Protein AF-A0A0P7B2Y7-F1 (afdb_monomer_lite)

InterPro domains:
  IPR001138 Zn(2)Cys(6) fungal-type DNA-binding domain [PF00172] (448-481)
  IPR001138 Zn(2)Cys(6) fungal-type DNA-binding domain [PS00463] (448-476)
  IPR001138 Zn(2)Cys(6) fungal-type DNA-binding domain [PS50048] (448-478)
  IPR001138 Zn(2)Cys(6) fungal-type DNA-binding domain [SM00066] (443-487)
  IPR001138 Zn(2)Cys(6) fungal-type DNA-binding domain [cd00067] (444-479)
  IPR001547 Glycoside hydrolase, family 5 [PF00150] (2-212)
  IPR005102 Carbohydrate binding X2 domain [PF03442] (257-339)
  IPR013783 Immunoglobulin-like fold [G3DSA:2.60.40.10] (254-350)
  IPR017853 Glycoside hydrolase superfamily [SSF51445] (3-221)
  IPR036864 Zn(2)-C6 fungal-type DNA-binding domain superfamily [G3DSA:4.10.240.10] (448-514)
  IPR036864 Zn(2)-C6 fungal-type DNA-binding domain superfamily [SSF57701] (438-484)
  IPR053157 Sterol Uptake Control Transcription Regulator [PTHR47784] (437-653)

Sequence (664 aa):
MVTSRGLYAIVNVHHDSALWADYTVSNADSAMIEEKFYRLWYQIGTKLACTSSRVAFEPLNEPRGESDEHAAQLSKLNDIFLRAIADAGGFNPQRVVTLGGLGQDIQRSIKWFERPSSEFCNPYALQVHYYAPYDFTSAAWGKTIWGSDADKAQLDDAFAELRSTFPDVPIVIGEWLVSPVHSEPAARWRYYDFLARTSIKYGFAPMMWDTGNDILDRSSHKMFDVTGVEVHLRALEGIHNSLPEATTDASAASQFSSAFAFHRVGDAIQAQTLPFSFNENLVTSIAVDDRVLAEGTDYAIIDNGIRFHSSVLSDYFDTNAAGVKATALVSFSAGASIPIQFVVWDTPTVPIASSVAVAGSEVSVAVNWRGVSKPATVAAFKADGSPLVDEWTVYLPPLGRGRTTFVPAKLNLRSFRIPTSESGLSHESRPAMSEFRPRRTHKKSRGGCRPCKDRHVKCDEIRPQCVNCLTNERQCSYTSEQLTRAPRTGALSGLLPQLSSYPMFSLQHMSLLVNVTDNPAGFIMCDEPSQAIVSDIIKPALEIQYVMDVLLALSALQRSLQNPSDSTDYRLLSIQLQGRALSVHNDSALDSSVNSILPRFIFSMLLGYSVLHDTLSSAQRDMSIFIEKFGDYLPLIQLGKTMPEITGLLSEHRKYGTSTLPWD

Foldseek 3Di:
DQVVVVAAEEDEDECCLVVQLAPVPPPRPLVCNLVVLLVVLLVVLLVCQAPDLSYEYESYAQRADDDLVSLVSLLVSVQSNLVSNVVSHHCSLAHEYEYAAHGLALVRCLVRPDDHDPVGPYQYAYEHADCPPVCQQQVALLPQAADPPVRLCVLLVSLVSSCVSVVPHAYENQEDARFPQQHDPQRLLNVLLSNLLSCVVSNYHYDYDDPCRGAAVPVVRDGPCPQSVQSNVQSNVVWDDKGFDKDPDQQDLDIDTLLEDEDEQPDQQAKDKTFIDCVPKDFPWKDKPNDTDDDPPQWHDDPGTIIGGSVNLVVFCPRPAWEFGIWIFTDIPGTGTGIRTYTYFYDKDFPDPDDDDDAPDWDWTFIRGRTDLHDNFDAAADPVRAQPPPSVQCPGHNSSHRTHRDDDDDDPSGTDTDHDDPPDPDPDDDDDDDDDDDDDDDDADPLAWPVCVVVVHHFPNDPPATPVCVVVVHDTHGDPVSPPPDDDDDDDDDDDDDDDPDDDDDVLLVVLVVLCVVPVCQQPVDVDDDPVVSCLQVVVLVVAQLSSLLSSLSSLCVVLVVDVVCNVVSNVSSVVSNVVSVVSVVVVVPDPVNPDPSSVLSNLSSVLVVLVSVLVVVCVVDVVSNVVSVVVSVVSCVSVPCVVVVVVVVVVCVVPVDDDDDDD

Secondary structure (DSSP, 8-state):
--GGGT--EEEE--THHHHTS-TTSTT--HHHHHHHHHHHHHHHHHHHTTS-TTEEEES-SS----SHHHHHHHHHHHHHHHHHHHHT-TTGGG--EEEE-GGG-HHHHHHHPPPPPTT----EEEEEE---SHHHHTTGGG-----SHHHHHHHHHHHHHHHHHSTTS-EEEEEE---TTTS-HHHHHHHHHHHHHHHHHHTEEEEE---SSSSEETTTTEES-HHHHHHHHHHHTTPPPPEE-B---TT-SS--BTTEEEEETTSPP--EEEEEE-TTPPEEEEEETTEEPPBTTTEEEETTEEEE-HHHHHHH--TT--EEEEEEEEEESSS--EEEEEEEE---B-S-S-----TTS-EEE--B-SS-S--S--B-B-TTSSBSS-GGGGGS-TTTTTBPP----S--TT-EEE--S--S-------------PPPP-PPPSS--HHHHHTT------SSS-HHHHTTT------GGGSSSS-----------S--SS----HHHHHHHHHHHH-GGGTSSSSS--HHHHHHHHHHHHH-HHHHHHHHHHHHHHHHHH-TTSHHHHHHHHHHHHHHHHHHHHHHTT-GGG--HHHHHHHHHHHHHHHHHHHHHHHTT-HHHHHHHHHHHHHHHTTTTTHHHHHHHHHHHHHH--------

Radius of gyration: 32.04 Å; chains: 1; bounding box: 98×74×70 Å

pLDDT: mean 80.87, std 21.09, range [24.92, 98.88]

Organism: NCBI:txid78410

Structure (mmCIF, N/CA/C/O backbone):
data_AF-A0A0P7B2Y7-F1
#
_entry.id   AF-A0A0P7B2Y7-F1
#
loop_
_atom_site.group_PDB
_atom_site.id
_atom_site.type_symbol
_atom_site.label_atom_id
_atom_site.label_alt_id
_atom_site.label_comp_id
_atom_site.label_asym_id
_atom_site.label_entity_id
_atom_site.label_seq_id
_atom_site.pdbx_PDB_ins_code
_atom_site.Cartn_x
_atom_site.Cartn_y
_atom_site.Cartn_z
_atom_site.occupancy
_atom_site.B_iso_or_equiv
_atom_site.auth_seq_id
_atom_site.auth_comp_id
_atom_site.auth_asym_id
_atom_site.auth_atom_id
_atom_site.pdbx_PDB_model_num
ATOM 1 N N . MET A 1 1 ? 5.493 -21.121 -12.033 1.00 87.00 1 MET A N 1
ATOM 2 C CA . MET A 1 1 ? 4.647 -21.171 -10.818 1.00 87.00 1 MET A CA 1
ATOM 3 C C . MET A 1 1 ? 3.470 -20.193 -10.876 1.00 87.00 1 MET A C 1
ATOM 5 O O . MET A 1 1 ? 2.353 -20.618 -10.599 1.00 87.00 1 MET A O 1
ATOM 9 N N . VAL A 1 2 ? 3.695 -18.915 -11.211 1.00 93.88 2 VAL A N 1
ATOM 10 C CA . VAL A 1 2 ? 2.636 -17.883 -11.258 1.00 93.88 2 VAL A CA 1
ATOM 11 C C . VAL A 1 2 ? 1.639 -18.137 -12.395 1.00 93.88 2 VAL A C 1
ATOM 13 O O . VAL A 1 2 ? 0.461 -18.373 -12.150 1.00 93.88 2 VAL A O 1
ATOM 16 N N . THR A 1 3 ? 2.116 -18.229 -13.638 1.00 92.75 3 THR A N 1
ATOM 17 C CA . THR A 1 3 ? 1.254 -18.421 -14.822 1.00 92.75 3 THR A CA 1
ATOM 18 C C . THR A 1 3 ? 0.485 -19.742 -14.832 1.00 92.75 3 THR A C 1
ATOM 20 O O . THR A 1 3 ? -0.631 -19.800 -15.350 1.00 92.75 3 THR A O 1
ATOM 23 N N . SER A 1 4 ? 1.034 -20.794 -14.214 1.00 93.50 4 SER A N 1
ATOM 24 C CA . SER A 1 4 ? 0.355 -22.088 -14.053 1.00 93.50 4 SER A CA 1
ATOM 25 C C . SER A 1 4 ? -0.838 -22.026 -13.094 1.00 93.50 4 SER A C 1
ATOM 27 O O . SER A 1 4 ? -1.634 -22.954 -13.071 1.00 93.50 4 SER A O 1
ATOM 29 N N . ARG A 1 5 ? -0.972 -20.945 -12.313 1.00 95.56 5 ARG A N 1
ATOM 30 C CA . ARG A 1 5 ? -2.135 -20.654 -11.458 1.00 95.56 5 ARG A CA 1
ATOM 31 C C . ARG A 1 5 ? -3.153 -19.729 -12.130 1.00 95.56 5 ARG A C 1
ATOM 33 O O . ARG A 1 5 ? -4.059 -19.246 -11.470 1.00 95.56 5 ARG A O 1
ATOM 40 N N . GLY A 1 6 ? -3.001 -19.441 -13.422 1.00 94.94 6 GLY A N 1
ATOM 41 C CA . GLY A 1 6 ? -3.908 -18.533 -14.129 1.00 94.94 6 GLY A CA 1
ATOM 42 C C . GLY A 1 6 ? -3.543 -17.050 -14.030 1.00 94.94 6 GLY A C 1
ATOM 43 O O . GLY A 1 6 ? -4.160 -16.248 -14.721 1.00 94.94 6 GLY A O 1
ATOM 44 N N . LEU A 1 7 ? -2.535 -16.694 -13.229 1.00 96.00 7 LEU A N 1
ATOM 45 C CA . LEU A 1 7 ? -2.170 -15.307 -12.943 1.00 96.00 7 LEU A CA 1
ATOM 46 C C . LEU A 1 7 ? -1.287 -14.687 -14.037 1.00 96.00 7 LEU A C 1
ATOM 48 O O . LEU A 1 7 ? -0.495 -15.381 -14.688 1.00 96.00 7 LEU A O 1
ATOM 52 N N . TYR A 1 8 ? -1.411 -13.368 -14.190 1.00 96.81 8 TYR A N 1
ATOM 53 C CA . TYR A 1 8 ? -0.460 -12.528 -14.919 1.00 96.81 8 TYR A CA 1
ATOM 54 C C . TYR A 1 8 ? 0.753 -12.216 -14.035 1.00 96.81 8 TYR A C 1
ATOM 56 O O . TYR A 1 8 ? 0.659 -12.260 -12.809 1.00 96.81 8 TYR A O 1
ATOM 64 N N . ALA A 1 9 ? 1.898 -11.936 -14.653 1.00 97.12 9 ALA A N 1
ATOM 65 C CA . ALA A 1 9 ? 3.122 -11.559 -13.955 1.00 97.12 9 ALA A CA 1
ATOM 66 C C . ALA A 1 9 ? 3.831 -10.420 -14.690 1.00 97.12 9 ALA A C 1
ATOM 68 O O . ALA A 1 9 ? 3.958 -10.469 -15.914 1.00 97.12 9 ALA A O 1
ATOM 69 N N . ILE A 1 10 ? 4.337 -9.450 -13.933 1.00 98.12 10 ILE A N 1
ATOM 70 C CA . ILE A 1 10 ? 5.293 -8.446 -14.403 1.00 98.12 10 ILE A CA 1
ATOM 71 C C . ILE A 1 10 ? 6.656 -8.837 -13.829 1.00 98.12 10 ILE A C 1
ATOM 73 O O . ILE A 1 10 ? 6.768 -9.132 -12.640 1.00 98.12 10 ILE A O 1
ATOM 77 N N . VAL A 1 11 ? 7.672 -8.921 -14.686 1.00 97.88 11 VAL A N 1
ATOM 78 C CA . VAL A 1 11 ? 9.067 -9.142 -14.282 1.00 97.88 11 VAL A CA 1
ATOM 79 C C . VAL A 1 11 ? 9.832 -7.857 -14.531 1.00 97.88 11 VAL A C 1
ATOM 81 O O . VAL A 1 11 ? 9.750 -7.315 -15.634 1.00 97.88 11 VAL A O 1
ATOM 84 N N . ASN A 1 12 ? 10.579 -7.401 -13.530 1.00 98.50 12 ASN A N 1
ATOM 85 C CA . ASN A 1 12 ? 11.294 -6.140 -13.600 1.00 98.50 12 ASN A CA 1
ATOM 86 C C . ASN A 1 12 ? 12.740 -6.235 -13.115 1.00 98.50 12 ASN A C 1
ATOM 88 O O . ASN A 1 12 ? 13.218 -7.272 -12.647 1.00 98.50 12 ASN A O 1
ATOM 92 N N . VAL A 1 13 ? 13.421 -5.111 -13.281 1.00 97.81 13 VAL A N 1
ATOM 93 C CA . VAL A 1 13 ? 14.688 -4.765 -12.647 1.00 97.81 13 VAL A CA 1
ATOM 94 C C . VAL A 1 13 ? 14.341 -3.678 -11.630 1.00 97.81 13 VAL A C 1
ATOM 96 O O . VAL A 1 13 ? 13.704 -2.692 -11.995 1.00 97.81 13 VAL A O 1
ATOM 99 N N . HIS A 1 14 ? 14.654 -3.895 -10.351 1.00 98.06 14 HIS A N 1
ATOM 100 C CA . HIS A 1 14 ? 13.922 -3.236 -9.263 1.00 98.06 14 HIS A CA 1
ATOM 101 C C . HIS A 1 14 ? 14.744 -2.133 -8.579 1.00 98.06 14 HIS A C 1
ATOM 103 O O . HIS A 1 14 ? 14.800 -1.010 -9.070 1.00 98.06 14 HIS A O 1
ATOM 109 N N . HIS A 1 15 ? 15.454 -2.435 -7.487 1.00 97.19 15 HIS A N 1
ATOM 110 C CA . HIS A 1 15 ? 16.280 -1.445 -6.775 1.00 97.19 15 HIS A CA 1
ATOM 111 C C . HIS A 1 15 ? 17.556 -1.037 -7.525 1.00 97.19 15 HIS A C 1
ATOM 113 O O . HIS A 1 15 ? 18.275 -0.131 -7.103 1.00 97.19 15 HIS A O 1
ATOM 119 N N . ASP A 1 16 ? 17.838 -1.670 -8.660 1.00 96.94 16 ASP A N 1
ATOM 120 C CA . ASP A 1 16 ? 18.923 -1.310 -9.566 1.00 96.94 16 ASP A CA 1
ATOM 121 C C . ASP A 1 16 ? 18.886 0.168 -9.992 1.00 96.94 16 ASP A C 1
ATOM 123 O O . ASP A 1 16 ? 19.949 0.746 -10.224 1.00 96.94 16 ASP A O 1
ATOM 127 N N . SER A 1 17 ? 17.699 0.789 -10.014 1.00 94.44 17 SER A N 1
ATOM 128 C CA . SER A 1 17 ? 17.484 2.219 -10.291 1.00 94.44 17 SER A CA 1
ATOM 129 C C . SER A 1 17 ? 18.186 3.160 -9.316 1.00 94.44 17 SER A C 1
ATOM 131 O O . SER A 1 17 ? 18.503 4.287 -9.680 1.00 94.44 17 SER A O 1
ATOM 133 N N . ALA A 1 18 ? 18.459 2.696 -8.095 1.00 90.69 18 ALA A N 1
ATOM 134 C CA . ALA A 1 18 ? 19.215 3.421 -7.080 1.00 90.69 18 ALA A CA 1
ATOM 135 C C . ALA A 1 18 ? 20.652 2.901 -6.916 1.00 90.69 18 ALA A C 1
ATOM 137 O O . ALA A 1 18 ? 21.494 3.597 -6.350 1.00 90.69 18 ALA A O 1
ATOM 138 N N . LEU A 1 19 ? 20.932 1.670 -7.361 1.00 93.50 19 LEU A N 1
ATOM 139 C CA . LEU A 1 19 ? 22.217 1.005 -7.129 1.00 93.50 19 LEU A CA 1
ATOM 140 C C . LEU A 1 19 ? 23.237 1.275 -8.234 1.00 93.50 19 LEU A C 1
ATOM 142 O O . LEU A 1 19 ? 24.411 1.499 -7.949 1.00 93.50 19 LEU A O 1
ATOM 146 N N . TRP A 1 20 ? 22.824 1.199 -9.498 1.00 94.56 20 TRP A N 1
ATOM 147 C CA . TRP A 1 20 ? 23.751 1.380 -10.618 1.00 94.56 20 TRP A CA 1
ATOM 148 C C . TRP A 1 20 ? 23.126 2.024 -11.849 1.00 94.56 20 TRP A C 1
ATOM 150 O O . TRP A 1 20 ? 23.871 2.611 -12.624 1.00 94.56 20 TRP A O 1
ATOM 160 N N . ALA A 1 21 ? 21.808 1.946 -12.034 1.00 95.56 21 ALA A N 1
ATOM 161 C CA . ALA A 1 21 ? 21.082 2.563 -13.143 1.00 95.56 21 ALA A CA 1
ATOM 162 C C . ALA A 1 21 ? 20.544 3.960 -12.774 1.00 95.56 21 ALA A C 1
ATOM 164 O O . ALA A 1 21 ? 19.425 4.315 -13.133 1.00 95.56 21 ALA A O 1
ATOM 165 N N . ASP A 1 22 ? 21.347 4.740 -12.043 1.00 95.25 22 ASP A N 1
ATOM 166 C CA . ASP A 1 22 ? 20.994 6.080 -11.567 1.00 95.25 22 ASP A CA 1
ATOM 167 C C . ASP A 1 22 ? 21.812 7.146 -12.314 1.00 95.25 22 ASP A C 1
ATOM 169 O O . ASP A 1 22 ? 23.014 7.308 -12.084 1.00 95.25 22 ASP A O 1
ATOM 173 N N . TYR A 1 23 ? 21.163 7.889 -13.213 1.00 92.44 23 TYR A N 1
ATOM 174 C CA . TYR A 1 23 ? 21.808 8.984 -13.945 1.00 92.44 23 TYR A CA 1
ATOM 175 C C . TYR A 1 23 ? 21.954 10.275 -13.133 1.00 92.44 23 TYR A C 1
ATOM 177 O O . TYR A 1 23 ? 22.696 11.167 -13.544 1.00 92.44 23 TYR A O 1
ATOM 185 N N . THR A 1 24 ? 21.271 10.389 -11.991 1.00 93.88 24 THR A N 1
ATOM 186 C CA . THR A 1 24 ? 21.291 11.603 -11.159 1.00 93.88 24 THR A CA 1
ATOM 187 C C . THR A 1 24 ? 22.601 11.754 -10.385 1.00 93.88 24 THR A C 1
ATOM 189 O O . THR A 1 24 ? 22.950 12.839 -9.912 1.00 93.88 24 THR A O 1
ATOM 192 N N . VAL A 1 25 ? 23.374 10.671 -10.284 1.00 92.56 25 VAL A N 1
ATOM 193 C CA . VAL A 1 25 ? 24.681 10.669 -9.636 1.00 92.56 25 VAL A CA 1
ATOM 194 C C . VAL A 1 25 ? 25.674 11.490 -10.467 1.00 92.56 25 VAL A C 1
ATOM 196 O O . VAL A 1 25 ? 25.871 11.250 -11.654 1.00 92.56 25 VAL A O 1
ATOM 199 N N . SER A 1 26 ? 26.363 12.438 -9.822 1.00 87.06 26 SER A N 1
ATOM 200 C CA . SER A 1 26 ? 27.237 13.437 -10.477 1.00 87.06 26 SER A CA 1
ATOM 201 C C . SER A 1 26 ? 28.345 12.886 -11.394 1.00 87.06 26 SER A C 1
ATOM 203 O O . SER A 1 26 ? 28.892 13.622 -12.215 1.00 87.06 26 SER A O 1
ATOM 205 N N . ASN A 1 27 ? 28.691 11.605 -11.270 1.00 86.44 27 ASN A N 1
ATOM 206 C CA . ASN A 1 27 ? 29.679 10.904 -12.086 1.00 86.44 27 ASN A CA 1
ATOM 207 C C . ASN A 1 27 ? 29.116 9.626 -12.732 1.00 86.44 27 ASN A C 1
ATOM 209 O O . ASN A 1 27 ? 29.870 8.670 -12.930 1.00 86.44 27 ASN A O 1
ATOM 213 N N . ALA A 1 28 ? 27.813 9.600 -13.025 1.00 89.44 28 ALA A N 1
ATOM 214 C CA . ALA A 1 28 ? 27.162 8.481 -13.692 1.00 89.44 28 ALA A CA 1
ATOM 215 C C . ALA A 1 28 ? 27.894 8.115 -14.996 1.00 89.44 28 ALA A C 1
ATOM 217 O O . ALA A 1 28 ? 28.072 8.940 -15.895 1.00 89.44 28 ALA A O 1
ATOM 218 N N . ASP A 1 29 ? 28.330 6.858 -15.097 1.00 94.44 29 ASP A N 1
ATOM 219 C CA . ASP A 1 29 ? 28.946 6.318 -16.307 1.00 94.44 29 ASP A CA 1
ATOM 220 C C . ASP A 1 29 ? 27.842 5.814 -17.240 1.00 94.44 29 ASP A C 1
ATOM 222 O O . ASP A 1 29 ? 27.439 4.651 -17.187 1.00 94.44 29 ASP A O 1
ATOM 226 N N . SER A 1 30 ? 27.331 6.710 -18.086 1.00 94.06 30 SER A N 1
ATOM 227 C CA . SER A 1 30 ? 26.229 6.399 -19.001 1.00 94.06 30 SER A CA 1
ATOM 228 C C . SER A 1 30 ? 26.537 5.213 -19.916 1.00 94.06 30 SER A C 1
ATOM 230 O O . SER A 1 30 ? 25.649 4.410 -20.176 1.00 94.06 30 SER A O 1
ATOM 232 N N . ALA A 1 31 ? 27.787 5.052 -20.365 1.00 95.75 31 ALA A N 1
ATOM 233 C CA . ALA A 1 31 ? 28.161 3.937 -21.233 1.00 95.75 31 ALA A CA 1
ATOM 234 C C . ALA A 1 31 ? 28.077 2.597 -20.489 1.00 95.75 31 ALA A C 1
ATOM 236 O O . ALA A 1 31 ? 27.556 1.624 -21.033 1.00 95.75 31 ALA A O 1
ATOM 237 N N . MET A 1 32 ? 28.543 2.559 -19.236 1.00 96.44 32 MET A N 1
ATOM 238 C CA . MET A 1 32 ? 28.410 1.379 -18.380 1.00 96.44 32 MET A CA 1
ATOM 239 C C . MET A 1 32 ? 26.942 1.053 -18.101 1.00 96.44 32 MET A C 1
ATOM 241 O O . MET A 1 32 ? 26.553 -0.106 -18.246 1.00 96.44 32 MET A O 1
ATOM 245 N N . ILE A 1 33 ? 26.134 2.057 -17.738 1.00 97.62 33 ILE A N 1
ATOM 246 C CA . ILE A 1 33 ? 24.702 1.877 -17.461 1.00 97.62 33 ILE A CA 1
ATOM 247 C C . ILE A 1 33 ? 24.017 1.266 -18.682 1.00 97.62 33 ILE A C 1
ATOM 249 O O . ILE A 1 33 ? 23.399 0.214 -18.571 1.00 97.62 33 ILE A O 1
ATOM 253 N N . GLU A 1 34 ? 24.185 1.877 -19.852 1.00 98.25 34 GLU A N 1
ATOM 254 C CA . GLU A 1 34 ? 23.552 1.449 -21.101 1.00 98.25 34 GLU A CA 1
ATOM 255 C C . GLU A 1 34 ? 23.977 0.035 -21.521 1.00 98.25 34 GLU A C 1
ATOM 257 O O . GLU A 1 34 ? 23.128 -0.798 -21.846 1.00 98.25 34 GLU A O 1
ATOM 262 N N . GLU A 1 35 ? 25.279 -0.276 -21.473 1.00 98.19 35 GLU A N 1
ATOM 263 C CA . GLU A 1 35 ? 25.785 -1.607 -21.825 1.00 98.19 35 GLU A CA 1
ATOM 264 C C . GLU A 1 35 ? 25.280 -2.676 -20.848 1.00 98.19 35 GLU A C 1
ATOM 266 O O . GLU A 1 35 ? 24.832 -3.751 -21.267 1.00 98.19 35 GLU A O 1
ATOM 271 N N . LYS A 1 36 ? 25.335 -2.393 -19.542 1.00 98.38 36 LYS A N 1
ATOM 272 C CA . LYS A 1 36 ? 24.865 -3.317 -18.508 1.00 98.38 36 LYS A CA 1
ATOM 273 C C . LYS A 1 36 ? 23.360 -3.542 -18.622 1.00 98.38 36 LYS A C 1
ATOM 275 O O . LYS A 1 36 ? 22.922 -4.687 -18.528 1.00 98.38 36 LYS A O 1
ATOM 280 N N . PHE A 1 37 ? 22.590 -2.487 -18.885 1.00 98.50 37 PHE A N 1
ATOM 281 C CA . PHE A 1 37 ? 21.142 -2.554 -19.059 1.00 98.50 37 PHE A CA 1
ATOM 282 C C . PHE A 1 37 ? 20.755 -3.402 -20.277 1.00 98.50 37 PHE A C 1
ATOM 284 O O . PHE A 1 37 ? 19.951 -4.324 -20.136 1.00 98.50 37 PHE A O 1
ATOM 291 N N . TYR A 1 38 ? 21.402 -3.194 -21.435 1.00 98.81 38 TYR A N 1
ATOM 292 C CA . TYR A 1 38 ? 21.200 -4.036 -22.622 1.00 98.81 38 TYR A CA 1
ATOM 293 C C . TYR A 1 38 ? 21.503 -5.509 -22.326 1.00 98.81 38 TYR A C 1
ATOM 295 O O . TYR A 1 38 ? 20.678 -6.386 -22.571 1.00 98.81 38 TYR A O 1
ATOM 303 N N . ARG A 1 39 ? 22.688 -5.805 -21.772 1.00 98.75 39 ARG A N 1
ATOM 304 C CA . ARG A 1 39 ? 23.115 -7.189 -21.509 1.00 98.75 39 ARG A CA 1
ATOM 305 C C . ARG A 1 39 ? 22.224 -7.883 -20.485 1.00 98.75 39 ARG A C 1
ATOM 307 O O . ARG A 1 39 ? 21.993 -9.086 -20.607 1.00 98.75 39 ARG A O 1
ATOM 314 N N . LEU A 1 40 ? 21.749 -7.161 -19.473 1.00 98.69 40 LEU A N 1
ATOM 315 C CA . LEU A 1 40 ? 20.818 -7.683 -18.477 1.00 98.69 40 LEU A CA 1
ATOM 316 C C . LEU A 1 40 ? 19.495 -8.078 -19.137 1.00 98.69 40 LEU A C 1
ATOM 318 O O . LEU A 1 40 ? 19.068 -9.228 -19.027 1.00 98.69 40 LEU A O 1
ATOM 322 N N . TRP A 1 41 ? 18.892 -7.165 -19.894 1.00 98.75 41 TRP A N 1
ATOM 323 C CA . TRP A 1 41 ? 17.611 -7.421 -20.546 1.00 98.75 41 TRP A CA 1
ATOM 324 C C . TRP A 1 41 ? 17.692 -8.421 -21.695 1.00 98.75 41 TRP A C 1
ATOM 326 O O . TRP A 1 41 ? 16.758 -9.197 -21.877 1.00 98.75 41 TRP A O 1
ATOM 336 N N . TYR A 1 42 ? 18.823 -8.513 -22.395 1.00 98.81 42 TYR A N 1
ATOM 337 C CA . TYR A 1 42 ? 19.063 -9.580 -23.364 1.00 98.81 42 TYR A CA 1
ATOM 338 C C . TYR A 1 42 ? 19.083 -10.959 -22.681 1.00 98.81 42 TYR A C 1
ATOM 340 O O . TYR A 1 42 ? 18.494 -11.917 -23.186 1.00 98.81 42 TYR A O 1
ATOM 348 N N . GLN A 1 43 ? 19.703 -11.077 -21.499 1.00 98.81 43 GLN A N 1
ATOM 349 C CA . GLN A 1 43 ? 19.716 -12.325 -20.725 1.00 98.81 43 GLN A CA 1
ATOM 350 C C . GLN A 1 43 ? 18.323 -12.696 -20.204 1.00 98.81 43 GLN A C 1
ATOM 352 O O . GLN A 1 43 ? 17.895 -13.841 -20.374 1.00 98.81 43 GLN A O 1
ATOM 357 N N . ILE A 1 44 ? 17.597 -11.738 -19.614 1.00 98.56 44 ILE A N 1
ATOM 358 C CA . ILE A 1 44 ? 16.216 -11.945 -19.143 1.00 98.56 44 ILE A CA 1
ATOM 359 C C . ILE A 1 44 ? 15.316 -12.327 -20.325 1.00 98.56 44 ILE A C 1
ATOM 361 O O . ILE A 1 44 ? 14.613 -13.340 -20.275 1.00 98.56 44 ILE A O 1
ATOM 365 N N . GLY A 1 45 ? 15.402 -11.564 -21.417 1.00 98.12 45 GLY A N 1
ATOM 366 C CA . GLY A 1 45 ? 14.678 -11.793 -22.660 1.00 98.12 45 GLY A CA 1
ATOM 367 C C . GLY A 1 45 ? 14.952 -13.177 -23.236 1.00 98.12 45 GLY A C 1
ATOM 368 O O . GLY A 1 45 ? 14.005 -13.874 -23.582 1.00 98.12 45 GLY A O 1
ATOM 369 N N . THR A 1 46 ? 16.210 -13.626 -23.257 1.00 98.44 46 THR A N 1
ATOM 370 C CA . THR A 1 46 ? 16.586 -14.966 -23.740 1.00 98.44 46 THR A CA 1
ATOM 371 C C . THR A 1 46 ? 15.996 -16.051 -22.842 1.00 98.44 46 THR A C 1
ATOM 373 O O . THR A 1 46 ? 15.406 -17.019 -23.323 1.00 98.44 46 THR A O 1
ATOM 376 N N . LYS A 1 47 ? 16.110 -15.889 -21.517 1.00 98.00 47 LYS A N 1
ATOM 377 C CA . LYS A 1 47 ? 15.618 -16.869 -20.540 1.00 98.00 47 LYS A CA 1
ATOM 378 C C . LYS A 1 47 ? 14.104 -17.048 -20.611 1.00 98.00 47 LYS A C 1
ATOM 380 O O . LYS A 1 47 ? 13.611 -18.161 -20.427 1.00 98.00 47 LYS A O 1
ATOM 385 N N . LEU A 1 48 ? 13.376 -15.962 -20.853 1.00 96.88 48 LEU A N 1
ATOM 386 C CA . LEU A 1 48 ? 11.917 -15.925 -20.826 1.00 96.88 48 LEU A CA 1
ATOM 387 C C . LEU A 1 48 ? 11.282 -15.862 -22.225 1.00 96.88 48 LEU A C 1
ATOM 389 O O . LEU A 1 48 ? 10.056 -15.788 -22.312 1.00 96.88 48 LEU A O 1
ATOM 393 N N . ALA A 1 49 ? 12.076 -15.978 -23.296 1.00 95.31 49 ALA A N 1
ATOM 394 C CA . ALA A 1 49 ? 11.676 -15.776 -24.693 1.00 95.31 49 ALA A CA 1
ATOM 395 C C . ALA A 1 49 ? 10.403 -16.538 -25.093 1.00 95.31 49 ALA A C 1
ATOM 397 O O . ALA A 1 49 ? 9.514 -15.981 -25.737 1.00 95.31 49 ALA A O 1
ATOM 398 N N . CYS A 1 50 ? 10.283 -17.799 -24.666 1.00 93.38 50 CYS A N 1
ATOM 399 C CA . CYS A 1 50 ? 9.167 -18.690 -25.007 1.00 93.38 50 CYS A CA 1
ATOM 400 C C . CYS A 1 50 ? 8.073 -18.759 -23.924 1.00 93.38 50 CYS A C 1
ATOM 402 O O . CYS A 1 50 ? 7.227 -19.652 -23.949 1.00 93.38 50 CYS A O 1
ATOM 404 N N . THR A 1 51 ? 8.086 -17.848 -22.948 1.00 93.00 51 THR A N 1
ATOM 405 C CA . THR A 1 51 ? 7.086 -17.817 -21.871 1.00 93.00 51 THR A CA 1
ATOM 406 C C . THR A 1 51 ? 5.781 -17.188 -22.355 1.00 93.00 51 THR A C 1
ATOM 408 O O . THR A 1 51 ? 5.804 -16.259 -23.162 1.00 93.00 51 THR A O 1
ATOM 411 N N . SER A 1 52 ? 4.657 -17.675 -21.812 1.00 90.62 52 SER A N 1
ATOM 412 C CA . SER A 1 52 ? 3.290 -17.184 -22.047 1.00 90.62 52 SER A CA 1
ATOM 413 C C . SER A 1 52 ? 3.187 -15.653 -22.126 1.00 90.62 52 SER A C 1
ATOM 415 O O . SER A 1 52 ? 3.853 -14.940 -21.375 1.00 90.62 52 SER A O 1
ATOM 417 N N . SER A 1 53 ? 2.263 -15.163 -22.959 1.00 92.19 53 SER A N 1
ATOM 418 C CA . SER A 1 53 ? 1.850 -13.752 -23.036 1.00 92.19 53 SER A CA 1
ATOM 419 C C . SER A 1 53 ? 1.285 -13.190 -21.725 1.00 92.19 53 SER A C 1
ATOM 421 O O . SER A 1 53 ? 1.117 -11.984 -21.602 1.00 92.19 53 SER A O 1
ATOM 423 N N . ARG A 1 54 ? 1.036 -14.043 -20.721 1.00 95.50 54 ARG A N 1
ATOM 424 C CA . ARG A 1 54 ? 0.720 -13.624 -19.348 1.00 95.50 54 ARG A CA 1
ATOM 425 C C . ARG A 1 54 ? 1.912 -13.030 -18.590 1.00 95.50 54 ARG A C 1
ATOM 427 O O . ARG A 1 54 ? 1.721 -12.555 -17.476 1.00 95.50 54 ARG A O 1
ATOM 434 N N . VAL A 1 55 ? 3.122 -13.100 -19.149 1.00 97.31 55 VAL A N 1
ATOM 435 C CA . VAL A 1 55 ? 4.329 -12.487 -18.580 1.00 97.31 55 VAL A CA 1
ATOM 436 C C . VAL A 1 55 ? 4.681 -11.227 -19.359 1.00 97.31 55 VAL A C 1
ATOM 438 O O . VAL A 1 55 ? 5.082 -11.317 -20.525 1.00 97.31 55 VAL A O 1
ATOM 441 N N . ALA A 1 56 ? 4.552 -10.087 -18.687 1.00 98.00 56 ALA A N 1
ATOM 442 C CA . ALA A 1 56 ? 4.989 -8.779 -19.150 1.00 98.00 56 ALA A CA 1
ATOM 443 C C . ALA A 1 56 ? 6.347 -8.403 -18.539 1.00 98.00 56 ALA A C 1
ATOM 445 O O . ALA A 1 56 ? 6.757 -8.971 -17.522 1.00 98.00 56 ALA A O 1
ATOM 446 N N . PHE A 1 57 ? 7.038 -7.455 -19.170 1.00 98.62 57 PHE A N 1
ATOM 447 C CA . PHE A 1 57 ? 8.305 -6.910 -18.678 1.00 98.62 57 PHE A CA 1
ATOM 448 C C . PHE A 1 57 ? 8.193 -5.422 -18.376 1.00 98.62 57 PHE A C 1
ATOM 450 O O . PHE A 1 57 ? 7.664 -4.669 -19.190 1.00 98.62 57 PHE A O 1
ATOM 457 N N . GLU A 1 58 ? 8.759 -5.024 -17.246 1.00 98.56 58 GLU A N 1
ATOM 458 C CA . GLU A 1 58 ? 8.940 -3.635 -16.839 1.00 98.56 58 GLU A CA 1
ATOM 459 C C . GLU A 1 58 ? 10.444 -3.336 -16.794 1.00 98.56 58 GLU A C 1
ATOM 461 O O . GLU A 1 58 ? 11.166 -4.040 -16.088 1.00 98.56 58 GLU A O 1
ATOM 466 N N . PRO A 1 59 ? 10.950 -2.327 -17.520 1.00 98.19 59 PRO A N 1
ATOM 467 C CA . PRO A 1 59 ? 12.383 -2.142 -17.724 1.00 98.19 59 PRO A CA 1
ATOM 468 C C . PRO A 1 59 ? 13.142 -1.782 -16.445 1.00 98.19 59 PRO A C 1
ATOM 470 O O . PRO A 1 59 ? 14.268 -2.250 -16.263 1.00 98.19 59 PRO A O 1
ATOM 473 N N . LEU A 1 60 ? 12.571 -0.922 -15.600 1.00 98.31 60 LEU A N 1
ATOM 474 C CA . LEU A 1 60 ? 13.231 -0.380 -14.417 1.00 98.31 60 LEU A CA 1
ATOM 475 C C . LEU A 1 60 ? 12.201 0.229 -13.457 1.00 98.31 60 LEU A C 1
ATOM 477 O O . LEU A 1 60 ? 11.434 1.098 -13.867 1.00 98.31 60 LEU A O 1
ATOM 481 N N . ASN A 1 61 ? 12.232 -0.191 -12.194 1.00 98.69 61 ASN A N 1
ATOM 482 C CA . ASN A 1 61 ? 11.385 0.343 -11.127 1.00 98.69 61 ASN A CA 1
ATOM 483 C C . ASN A 1 61 ? 11.885 1.710 -10.644 1.00 98.69 61 ASN A C 1
ATOM 485 O O . ASN A 1 61 ? 13.073 1.873 -10.370 1.00 98.69 61 ASN A O 1
ATOM 489 N N . GLU A 1 62 ? 10.981 2.669 -10.483 1.00 97.62 62 GLU A N 1
ATOM 490 C CA . GLU A 1 62 ? 11.209 4.008 -9.925 1.00 97.62 62 GLU A CA 1
ATOM 491 C C . GLU A 1 62 ? 12.503 4.699 -10.417 1.00 97.62 62 GLU A C 1
ATOM 493 O O . GLU A 1 62 ? 13.356 5.095 -9.614 1.00 97.62 62 GLU A O 1
ATOM 498 N N . PRO A 1 63 ? 12.691 4.868 -11.742 1.00 96.94 63 PRO A N 1
ATOM 499 C CA . PRO A 1 63 ? 13.892 5.491 -12.293 1.00 96.94 63 PRO A CA 1
ATOM 500 C C . PRO A 1 63 ? 14.043 6.933 -11.794 1.00 96.94 63 PRO A C 1
ATOM 502 O O . PRO A 1 63 ? 13.166 7.770 -12.003 1.00 96.94 63 PRO A O 1
ATOM 505 N N . ARG A 1 64 ? 15.156 7.249 -11.131 1.00 95.19 64 ARG A N 1
ATOM 506 C CA . ARG A 1 64 ? 15.367 8.563 -10.508 1.00 95.19 64 ARG A CA 1
ATOM 507 C C . ARG A 1 64 ? 15.582 9.672 -11.533 1.00 95.19 64 ARG A C 1
ATOM 509 O O . ARG A 1 64 ? 16.193 9.468 -12.578 1.00 95.19 64 ARG A O 1
ATOM 516 N N . GLY A 1 65 ? 15.123 10.873 -11.188 1.00 94.38 65 GLY A N 1
ATOM 517 C CA . GLY A 1 65 ? 15.365 12.079 -11.974 1.00 94.38 65 GLY A CA 1
ATOM 518 C C . GLY A 1 65 ? 14.278 13.132 -11.814 1.00 94.38 65 GLY A C 1
ATOM 519 O O . GLY A 1 65 ? 13.133 12.828 -11.476 1.00 94.38 65 GLY A O 1
ATOM 520 N N . GLU A 1 66 ? 14.658 14.384 -12.067 1.00 95.69 66 GLU A N 1
ATOM 521 C CA . GLU A 1 66 ? 13.796 15.567 -11.901 1.00 95.69 66 GLU A CA 1
ATOM 522 C C . GLU A 1 66 ? 14.023 16.634 -12.989 1.00 95.69 66 GLU A C 1
ATOM 524 O O . GLU A 1 66 ? 13.724 17.810 -12.785 1.00 95.69 66 GLU A O 1
ATOM 529 N N . SER A 1 67 ? 14.583 16.261 -14.143 1.00 96.38 67 SER A N 1
ATOM 530 C CA . SER A 1 67 ? 14.860 17.210 -15.229 1.00 96.38 67 SER A CA 1
ATOM 531 C C . SER A 1 67 ? 14.597 16.613 -16.608 1.00 96.38 67 SER A C 1
ATOM 533 O O . SER A 1 67 ? 14.490 15.393 -16.752 1.00 96.38 67 SER A O 1
ATOM 535 N N . ASP A 1 68 ? 14.526 17.483 -17.618 1.00 97.31 68 ASP A N 1
ATOM 536 C CA . ASP A 1 68 ? 14.347 17.095 -19.021 1.00 97.31 68 ASP A CA 1
ATOM 537 C C . ASP A 1 68 ? 15.493 16.176 -19.490 1.00 97.31 68 ASP A C 1
ATOM 539 O O . ASP A 1 68 ? 15.270 15.213 -20.222 1.00 97.31 68 ASP A O 1
ATOM 543 N N . GLU A 1 69 ? 16.721 16.411 -19.016 1.00 96.12 69 GLU A N 1
ATOM 544 C CA . GLU A 1 69 ? 17.878 15.563 -19.322 1.00 96.12 69 GLU A CA 1
ATOM 545 C C . GLU A 1 69 ? 17.728 14.152 -18.743 1.00 96.12 69 GLU A C 1
ATOM 547 O O . GLU A 1 69 ? 18.007 13.175 -19.439 1.00 96.12 69 GLU A O 1
ATOM 552 N N . HIS A 1 70 ? 17.250 14.032 -17.498 1.00 96.56 70 HIS A N 1
ATOM 553 C CA . HIS A 1 70 ? 16.979 12.727 -16.890 1.00 96.56 70 HIS A CA 1
ATOM 554 C C . HIS A 1 70 ? 15.857 11.986 -17.627 1.00 96.56 70 HIS A C 1
ATOM 556 O O . HIS A 1 70 ? 15.937 10.774 -17.825 1.00 96.56 70 HIS A O 1
ATOM 562 N N . ALA A 1 71 ? 14.828 12.708 -18.079 1.00 97.31 71 ALA A N 1
ATOM 563 C CA . ALA A 1 71 ? 13.746 12.131 -18.869 1.00 97.31 71 ALA A CA 1
ATOM 564 C C . ALA A 1 71 ? 14.257 11.580 -20.209 1.00 97.31 71 ALA A C 1
ATOM 566 O O . ALA A 1 71 ? 13.946 10.444 -20.568 1.00 97.31 71 ALA A O 1
ATOM 567 N N . ALA A 1 72 ? 15.118 12.330 -20.904 1.00 96.50 72 ALA A N 1
ATOM 568 C CA . ALA A 1 72 ? 15.745 11.877 -22.145 1.00 96.50 72 ALA A CA 1
ATOM 569 C C . ALA A 1 72 ? 16.636 10.636 -21.934 1.00 96.50 72 ALA A C 1
ATOM 571 O O . ALA A 1 72 ? 16.669 9.736 -22.775 1.00 96.50 72 ALA A O 1
ATOM 572 N N . GLN A 1 73 ? 17.339 10.550 -20.800 1.00 96.50 73 GLN A N 1
ATOM 573 C CA . GLN A 1 73 ? 18.133 9.370 -20.437 1.00 96.50 73 GLN A CA 1
ATOM 574 C C . GLN A 1 73 ? 17.256 8.140 -20.164 1.00 96.50 73 GLN A C 1
ATOM 576 O O . GLN A 1 73 ? 17.587 7.046 -20.623 1.00 96.50 73 GLN A O 1
ATOM 581 N N . LEU A 1 74 ? 16.119 8.308 -19.483 1.00 96.75 74 LEU A N 1
ATOM 582 C CA . LEU A 1 74 ? 15.149 7.229 -19.285 1.00 96.75 74 LEU A CA 1
ATOM 583 C C . LEU A 1 74 ? 14.525 6.771 -20.613 1.00 96.75 74 LEU A C 1
ATOM 585 O O . LEU A 1 74 ? 14.440 5.570 -20.860 1.00 96.75 74 LEU A O 1
ATOM 589 N N . SER A 1 75 ? 14.152 7.708 -21.491 1.00 96.19 75 SER A N 1
ATOM 590 C CA . SER A 1 75 ? 13.651 7.407 -22.842 1.00 96.19 75 SER A CA 1
ATOM 591 C C . SER A 1 75 ? 14.660 6.547 -23.620 1.00 96.19 75 SER A C 1
ATOM 593 O O . SER A 1 75 ? 14.325 5.482 -24.142 1.00 96.19 75 SER A O 1
ATOM 595 N N . LYS A 1 76 ? 15.952 6.903 -23.550 1.00 95.88 76 LYS A N 1
ATOM 596 C CA . LYS A 1 76 ? 17.042 6.103 -24.127 1.00 95.88 76 LYS A CA 1
ATOM 597 C C . LYS A 1 76 ? 17.162 4.701 -23.512 1.00 95.88 76 LYS A C 1
ATOM 599 O O . LYS A 1 76 ? 17.411 3.741 -24.243 1.00 95.88 76 LYS A O 1
ATOM 604 N N . LEU A 1 77 ? 16.999 4.549 -22.195 1.00 97.12 77 LEU A N 1
ATOM 605 C CA . LEU A 1 77 ? 17.000 3.225 -21.559 1.00 97.12 77 LEU A CA 1
ATOM 606 C C . LEU A 1 77 ? 15.821 2.359 -22.009 1.00 97.12 77 LEU A C 1
ATOM 608 O O . LEU A 1 77 ? 16.012 1.162 -22.224 1.00 97.12 77 LEU A O 1
ATOM 612 N N . ASN A 1 78 ? 14.636 2.943 -22.195 1.00 97.38 78 ASN A N 1
ATOM 613 C CA . ASN A 1 78 ? 13.469 2.219 -22.701 1.00 97.38 78 ASN A CA 1
ATOM 614 C C . ASN A 1 78 ? 13.733 1.649 -24.104 1.00 97.38 78 ASN A C 1
ATOM 616 O O . ASN A 1 78 ? 13.463 0.470 -24.340 1.00 97.38 78 ASN A O 1
ATOM 620 N N . ASP A 1 79 ? 14.347 2.427 -25.000 1.00 97.06 79 ASP A N 1
ATOM 621 C CA . ASP A 1 79 ? 14.742 1.951 -26.334 1.00 97.06 79 ASP A CA 1
ATOM 622 C C . ASP A 1 79 ? 15.792 0.829 -26.267 1.00 97.06 79 ASP A C 1
ATOM 624 O O . ASP A 1 79 ? 15.698 -0.170 -26.986 1.00 97.06 79 ASP A O 1
ATOM 628 N N . ILE A 1 80 ? 16.783 0.956 -25.377 1.00 98.06 80 ILE A N 1
ATOM 629 C CA . ILE A 1 80 ? 17.798 -0.085 -25.156 1.00 98.06 80 ILE A CA 1
ATOM 630 C C . ILE A 1 80 ? 17.149 -1.384 -24.669 1.00 98.06 80 ILE A C 1
ATOM 632 O O . ILE A 1 80 ? 17.499 -2.461 -25.154 1.00 98.06 80 ILE A O 1
ATOM 636 N N . PHE A 1 81 ? 16.200 -1.291 -23.739 1.00 98.56 81 PHE A N 1
ATOM 637 C CA . PHE A 1 81 ? 15.435 -2.430 -23.243 1.00 98.56 81 PHE A CA 1
ATOM 638 C C . PHE A 1 81 ? 14.632 -3.107 -24.357 1.00 98.56 81 PHE A C 1
ATOM 640 O O . PHE A 1 81 ? 14.760 -4.319 -24.545 1.00 98.56 81 PHE A O 1
ATOM 647 N N . LEU A 1 82 ? 13.846 -2.338 -25.118 1.00 98.38 82 LEU A N 1
ATOM 648 C CA . LEU A 1 82 ? 13.009 -2.863 -26.199 1.00 98.38 82 LEU A CA 1
ATOM 649 C C . LEU A 1 82 ? 13.855 -3.552 -27.274 1.00 98.38 82 LEU A C 1
ATOM 651 O O . LEU A 1 82 ? 13.526 -4.656 -27.715 1.00 98.38 82 LEU A O 1
ATOM 655 N N . ARG A 1 83 ? 15.000 -2.959 -27.628 1.00 98.44 83 ARG A N 1
ATOM 656 C CA . ARG A 1 83 ? 15.958 -3.574 -28.550 1.00 98.44 83 ARG A CA 1
ATOM 657 C C . ARG A 1 83 ? 16.553 -4.860 -27.984 1.00 98.44 83 ARG A C 1
ATOM 659 O O . ARG A 1 83 ? 16.561 -5.872 -28.676 1.00 98.44 83 ARG A O 1
ATOM 666 N N . ALA A 1 84 ? 16.983 -4.861 -26.722 1.00 98.62 84 ALA A N 1
ATOM 667 C CA . ALA A 1 84 ? 17.570 -6.038 -26.083 1.00 98.62 84 ALA A CA 1
ATOM 668 C C . ALA A 1 84 ? 16.611 -7.239 -26.057 1.00 98.62 84 ALA A C 1
ATOM 670 O O . ALA A 1 84 ? 17.019 -8.365 -26.355 1.00 98.62 84 ALA A O 1
ATOM 671 N N . ILE A 1 85 ? 15.333 -7.021 -25.727 1.00 98.25 85 ILE A N 1
ATOM 672 C CA . ILE A 1 85 ? 14.350 -8.111 -25.707 1.00 98.25 85 ILE A CA 1
ATOM 673 C C . ILE A 1 85 ? 13.973 -8.565 -27.122 1.00 98.25 85 ILE A C 1
ATOM 675 O O . ILE A 1 85 ? 13.751 -9.761 -27.320 1.00 98.25 85 ILE A O 1
ATOM 679 N N . ALA A 1 86 ? 13.935 -7.655 -28.103 1.00 97.25 86 ALA A N 1
ATOM 680 C CA . ALA A 1 86 ? 13.697 -7.998 -29.502 1.00 97.25 86 ALA A CA 1
ATOM 681 C C . ALA A 1 86 ? 14.837 -8.859 -30.070 1.00 97.25 86 ALA A C 1
ATOM 683 O O . ALA A 1 86 ? 14.570 -9.917 -30.644 1.00 97.25 86 ALA A O 1
ATOM 684 N N . ASP A 1 87 ? 16.089 -8.463 -29.825 1.00 98.19 87 ASP A N 1
ATOM 685 C CA . ASP A 1 87 ? 17.292 -9.198 -30.232 1.00 98.19 87 ASP A CA 1
ATOM 686 C C . ASP A 1 87 ? 17.361 -10.591 -29.588 1.00 98.19 87 ASP A C 1
ATOM 688 O O . ASP A 1 87 ? 17.820 -11.549 -30.210 1.00 98.19 87 ASP A O 1
ATOM 692 N N . ALA A 1 88 ? 16.863 -10.734 -28.355 1.00 97.88 88 ALA A N 1
ATOM 693 C CA . ALA A 1 88 ? 16.773 -12.025 -27.675 1.00 97.88 88 ALA A CA 1
ATOM 694 C C . ALA A 1 88 ? 15.765 -13.004 -28.323 1.00 97.88 88 ALA A C 1
ATOM 696 O O . ALA A 1 88 ? 15.793 -14.203 -28.035 1.00 97.88 88 ALA A O 1
ATOM 697 N N . GLY A 1 89 ? 14.881 -12.522 -29.205 1.00 94.75 89 GLY A N 1
ATOM 698 C CA . GLY A 1 89 ? 13.987 -13.344 -30.019 1.00 94.75 89 GLY A CA 1
ATOM 699 C C . GLY A 1 89 ? 12.826 -14.006 -29.261 1.00 94.75 89 GLY A C 1
ATOM 700 O O . GLY A 1 89 ? 12.351 -13.536 -28.227 1.00 94.75 89 GLY A O 1
ATOM 701 N N . GLY A 1 90 ? 12.303 -15.102 -29.820 1.00 95.38 90 GLY A N 1
ATOM 702 C CA . GLY A 1 90 ? 11.100 -15.776 -29.315 1.00 95.38 90 GLY A CA 1
ATOM 703 C C . GLY A 1 90 ? 9.845 -14.906 -29.429 1.00 95.38 90 GLY A C 1
ATOM 704 O O . GLY A 1 90 ? 9.636 -14.241 -30.441 1.00 95.38 90 GLY A O 1
ATOM 705 N N . PHE A 1 91 ? 9.000 -14.900 -28.395 1.00 95.50 91 PHE A N 1
ATOM 706 C CA . PHE A 1 91 ? 7.782 -14.079 -28.362 1.00 95.50 91 PHE A CA 1
ATOM 707 C C . PHE A 1 91 ? 8.025 -12.639 -27.894 1.00 95.50 91 PHE A C 1
ATOM 709 O O . PHE A 1 91 ? 7.079 -11.859 -27.810 1.00 95.50 91 PHE A O 1
ATOM 716 N N . ASN A 1 92 ? 9.267 -12.262 -27.586 1.00 96.75 92 ASN A N 1
ATOM 717 C CA . ASN A 1 92 ? 9.572 -10.950 -27.020 1.00 96.75 92 ASN A CA 1
ATOM 718 C C . ASN A 1 92 ? 9.173 -9.759 -27.908 1.00 96.75 92 ASN A C 1
ATOM 720 O O . ASN A 1 92 ? 8.639 -8.811 -27.341 1.00 96.75 92 ASN A O 1
ATOM 724 N N . PRO A 1 93 ? 9.295 -9.789 -29.254 1.00 93.88 93 PRO A N 1
ATOM 725 C CA . PRO A 1 93 ? 8.795 -8.696 -30.101 1.00 93.88 93 PRO A CA 1
ATOM 726 C C . PRO A 1 93 ? 7.271 -8.475 -30.037 1.00 93.88 93 PRO A C 1
ATOM 728 O O . PRO A 1 93 ? 6.774 -7.453 -30.495 1.00 93.88 93 PRO A O 1
ATOM 731 N N . GLN A 1 94 ? 6.518 -9.443 -29.502 1.00 94.75 94 GLN A N 1
ATOM 732 C CA . GLN A 1 94 ? 5.061 -9.381 -29.321 1.00 94.75 94 GLN A CA 1
ATOM 733 C C . GLN A 1 94 ? 4.665 -9.279 -27.840 1.00 94.75 94 GLN A C 1
ATOM 735 O O . GLN A 1 94 ? 3.479 -9.290 -27.506 1.00 94.75 94 GLN A O 1
ATOM 740 N N . ARG A 1 95 ? 5.645 -9.243 -26.930 1.00 96.19 95 ARG A N 1
ATOM 741 C CA . ARG A 1 95 ? 5.404 -9.275 -25.489 1.00 96.19 95 ARG A CA 1
ATOM 742 C C . ARG A 1 95 ? 4.865 -7.931 -25.017 1.00 96.19 95 ARG A C 1
ATOM 744 O O . ARG A 1 95 ? 5.371 -6.887 -25.421 1.00 96.19 95 ARG A O 1
ATOM 751 N N . VAL A 1 96 ? 3.874 -7.976 -24.128 1.00 97.19 96 VAL A N 1
ATOM 752 C CA . VAL A 1 96 ? 3.404 -6.784 -23.418 1.00 97.19 96 VAL A CA 1
ATOM 753 C C . VAL A 1 96 ? 4.524 -6.251 -22.532 1.00 97.19 96 VAL A C 1
ATOM 755 O O . VAL A 1 96 ? 5.141 -7.014 -21.787 1.00 97.19 96 VAL A O 1
ATOM 758 N N . VAL A 1 97 ? 4.768 -4.949 -22.596 1.00 98.12 97 VAL A N 1
ATOM 759 C CA . VAL A 1 97 ? 5.691 -4.255 -21.694 1.00 98.12 97 VAL A CA 1
ATOM 760 C C . VAL A 1 97 ? 4.937 -3.226 -20.860 1.00 98.12 97 VAL A C 1
ATOM 762 O O . VAL A 1 97 ? 3.918 -2.690 -21.294 1.00 98.12 97 VAL A O 1
ATOM 765 N N . THR A 1 98 ? 5.421 -2.945 -19.660 1.00 97.81 98 THR A N 1
ATOM 766 C CA . THR A 1 98 ? 4.914 -1.857 -18.824 1.00 97.81 98 THR A CA 1
ATOM 767 C C . THR A 1 98 ? 6.031 -0.835 -18.663 1.00 97.81 98 THR A C 1
ATOM 769 O O . THR A 1 98 ? 7.115 -1.155 -18.192 1.00 97.81 98 THR A O 1
ATOM 772 N N . LEU A 1 99 ? 5.826 0.381 -19.160 1.00 98.12 99 LEU A N 1
ATOM 773 C CA . LEU A 1 99 ? 6.849 1.427 -19.183 1.00 98.12 99 LEU A CA 1
ATOM 774 C C . LEU A 1 99 ? 6.455 2.525 -18.205 1.00 98.12 99 LEU A C 1
ATOM 776 O O . LEU A 1 99 ? 5.285 2.885 -18.144 1.00 98.12 99 LEU A O 1
ATOM 780 N N . GLY A 1 100 ? 7.415 3.051 -17.452 1.00 96.00 100 GLY A N 1
ATOM 781 C CA . GLY A 1 100 ? 7.183 4.108 -16.469 1.00 96.00 100 GLY A CA 1
ATOM 782 C C . GLY A 1 100 ? 7.874 5.418 -16.836 1.00 96.00 100 GLY A C 1
ATOM 783 O O . GLY A 1 100 ? 8.847 5.430 -17.593 1.00 96.00 100 GLY A O 1
ATOM 784 N N . GLY A 1 101 ? 7.369 6.522 -16.282 1.00 96.75 101 GLY A N 1
ATOM 785 C CA . GLY A 1 101 ? 8.086 7.796 -16.219 1.00 96.75 101 GLY A CA 1
ATOM 786 C C . GLY A 1 101 ? 9.056 7.860 -15.032 1.00 96.75 101 GLY A C 1
ATOM 787 O O . GLY A 1 101 ? 9.200 6.903 -14.268 1.00 96.75 101 GLY A O 1
ATOM 788 N N . LEU A 1 102 ? 9.712 9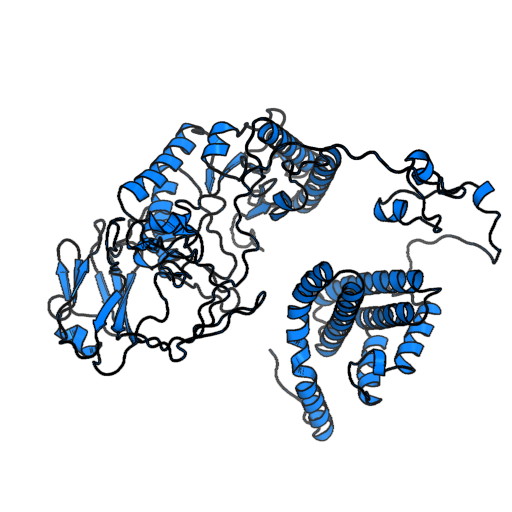.012 -14.854 1.00 97.81 102 LEU A N 1
ATOM 789 C CA . LEU A 1 102 ? 10.634 9.244 -13.736 1.00 97.81 102 LEU A CA 1
ATOM 790 C C . LEU A 1 102 ? 9.933 9.054 -12.382 1.00 97.81 102 LEU A C 1
ATOM 792 O O . LEU A 1 102 ? 8.885 9.643 -12.122 1.00 97.81 102 LEU A O 1
ATOM 796 N N . GLY A 1 103 ? 10.529 8.226 -11.525 1.00 97.06 103 GLY A N 1
ATOM 797 C CA . GLY A 1 103 ? 10.025 7.827 -10.212 1.00 97.06 103 GLY A CA 1
ATOM 798 C C . GLY A 1 103 ? 8.724 7.030 -10.255 1.00 97.06 103 GLY A C 1
ATOM 799 O O . GLY A 1 103 ? 8.133 6.827 -9.206 1.00 97.06 103 GLY A O 1
ATOM 800 N N . GLN A 1 104 ? 8.241 6.660 -11.450 1.00 97.94 104 GLN A N 1
ATOM 801 C CA . GLN A 1 104 ? 6.866 6.190 -11.664 1.00 97.94 104 GLN A CA 1
ATOM 802 C C . GLN A 1 104 ? 5.815 7.126 -11.045 1.00 97.94 104 GLN A C 1
ATOM 804 O O . GLN A 1 104 ? 4.690 6.729 -10.760 1.00 97.94 104 GLN A O 1
ATOM 809 N N . ASP A 1 105 ? 6.168 8.400 -10.887 1.00 98.00 105 ASP A N 1
ATOM 810 C CA . ASP A 1 105 ? 5.287 9.425 -10.357 1.00 98.00 105 ASP A CA 1
ATOM 811 C C . ASP A 1 105 ? 4.304 9.881 -11.441 1.00 98.00 105 ASP A C 1
ATOM 813 O O . ASP A 1 105 ? 4.664 10.020 -12.616 1.00 98.00 105 ASP A O 1
ATOM 817 N N . ILE A 1 106 ? 3.056 10.135 -11.049 1.00 98.19 106 ILE A N 1
ATOM 818 C CA . ILE A 1 106 ? 1.985 10.525 -11.973 1.00 98.19 106 ILE A CA 1
ATOM 819 C C . ILE A 1 106 ? 2.319 11.844 -12.678 1.00 98.19 106 ILE A C 1
ATOM 821 O O . ILE A 1 106 ? 2.239 11.923 -13.904 1.00 98.19 106 ILE A O 1
ATOM 825 N N . GLN A 1 107 ? 2.732 12.866 -11.928 1.00 97.56 107 GLN A N 1
ATOM 826 C CA . GLN A 1 107 ? 2.956 14.212 -12.461 1.00 97.56 107 GLN A CA 1
ATOM 827 C C . GLN A 1 107 ? 4.193 14.259 -13.362 1.00 97.56 107 GLN A C 1
ATOM 829 O O . GLN A 1 107 ? 4.179 14.861 -14.438 1.00 97.56 107 GLN A O 1
ATOM 834 N N . ARG A 1 108 ? 5.258 13.552 -12.977 1.00 98.00 108 ARG A N 1
ATOM 835 C CA . ARG A 1 108 ? 6.448 13.371 -13.816 1.00 98.00 108 ARG A CA 1
ATOM 836 C C . ARG A 1 108 ? 6.131 12.570 -15.071 1.00 98.00 108 ARG A C 1
ATOM 838 O O . ARG A 1 108 ? 6.640 12.912 -16.132 1.00 98.00 108 ARG A O 1
ATOM 845 N N . SER A 1 109 ? 5.273 11.555 -14.985 1.00 97.88 109 SER A N 1
ATOM 846 C CA . SER A 1 109 ? 4.845 10.784 -16.157 1.00 97.88 109 SER A CA 1
ATOM 847 C C . SER A 1 109 ? 4.027 11.642 -17.123 1.00 97.88 109 SER A C 1
ATOM 849 O O . SER A 1 109 ? 4.324 11.651 -18.311 1.00 97.88 109 SER A O 1
ATOM 851 N N . ILE A 1 110 ? 3.072 12.438 -16.629 1.00 98.12 110 ILE A N 1
ATOM 852 C CA . ILE A 1 110 ? 2.313 13.403 -17.447 1.00 98.12 110 ILE A CA 1
ATOM 853 C C . ILE A 1 110 ? 3.253 14.376 -18.164 1.00 98.12 110 ILE A C 1
ATOM 855 O O . ILE A 1 110 ? 3.073 14.663 -19.346 1.00 98.12 110 ILE A O 1
ATOM 859 N N . LYS A 1 111 ? 4.268 14.874 -17.455 1.00 97.69 111 LYS A N 1
ATOM 860 C CA . LYS A 1 111 ? 5.187 15.877 -17.991 1.00 97.69 111 LYS A CA 1
ATOM 861 C C . LYS A 1 111 ? 6.190 15.313 -19.000 1.00 97.69 111 LYS A C 1
ATOM 863 O O . LYS A 1 111 ? 6.506 15.988 -19.976 1.00 97.69 111 LYS A O 1
ATOM 868 N N . TRP A 1 112 ? 6.740 14.133 -18.728 1.00 97.75 112 TRP A N 1
ATOM 869 C CA . TRP A 1 112 ? 7.987 13.679 -19.348 1.00 97.75 112 TRP A CA 1
ATOM 870 C C . TRP A 1 112 ? 7.936 12.293 -19.980 1.00 97.75 112 TRP A C 1
ATOM 872 O O . TRP A 1 112 ? 8.904 11.908 -20.631 1.00 97.75 112 TRP A O 1
ATOM 882 N N . PHE A 1 113 ? 6.867 11.517 -19.792 1.00 97.25 113 PHE A N 1
ATOM 883 C CA . PHE A 1 113 ? 6.801 10.198 -20.411 1.00 97.25 113 PHE A CA 1
ATOM 884 C C . PHE A 1 113 ? 6.656 10.323 -21.930 1.00 97.25 113 PHE A C 1
ATOM 886 O O . PHE A 1 113 ? 5.666 10.848 -22.445 1.00 97.25 113 PHE A O 1
ATOM 893 N N . GLU A 1 114 ? 7.632 9.779 -22.650 1.00 92.56 114 GLU A N 1
ATOM 894 C CA . GLU A 1 114 ? 7.590 9.647 -24.099 1.00 92.56 114 GLU A CA 1
ATOM 895 C C . GLU A 1 114 ? 7.084 8.258 -24.485 1.00 92.56 114 GLU A C 1
ATOM 897 O O . GLU A 1 114 ? 7.469 7.239 -23.906 1.00 92.56 114 GLU A O 1
ATOM 902 N N . ARG A 1 115 ? 6.210 8.210 -25.494 1.00 93.75 115 ARG A N 1
ATOM 903 C CA . ARG A 1 115 ? 5.755 6.934 -26.052 1.00 93.75 115 ARG A CA 1
ATOM 904 C C . ARG A 1 115 ? 6.931 6.211 -26.717 1.00 93.75 115 ARG A C 1
ATOM 906 O O . ARG A 1 115 ? 7.786 6.885 -27.292 1.00 93.75 115 ARG A O 1
ATOM 913 N N . PRO A 1 116 ? 6.942 4.865 -26.717 1.00 91.75 116 PRO A N 1
ATOM 914 C CA . PRO A 1 116 ? 7.965 4.094 -27.413 1.00 91.75 116 PRO A CA 1
ATOM 915 C C . PRO A 1 116 ? 8.125 4.520 -28.866 1.00 91.75 116 PRO A C 1
ATOM 917 O O . PRO A 1 116 ? 7.139 4.820 -29.548 1.00 91.75 116 PRO A O 1
ATOM 920 N N . SER A 1 117 ? 9.365 4.478 -29.350 1.00 88.44 117 SER A N 1
ATOM 921 C CA . SER A 1 117 ? 9.656 4.664 -30.766 1.00 88.44 117 SER A CA 1
ATOM 922 C C . SER A 1 117 ? 8.819 3.717 -31.631 1.00 88.44 117 SER A C 1
ATOM 924 O O . SER A 1 117 ? 8.665 2.534 -31.324 1.00 88.44 117 SER A O 1
ATOM 926 N N . SER A 1 118 ? 8.353 4.218 -32.780 1.00 89.75 118 SER A N 1
ATOM 927 C CA . SER A 1 118 ? 7.640 3.427 -33.795 1.00 89.75 118 SER A CA 1
ATOM 928 C C . SER A 1 118 ? 8.461 2.271 -34.393 1.00 89.75 118 SER A C 1
ATOM 930 O O . SER A 1 118 ? 7.922 1.470 -35.150 1.00 89.75 118 SER A O 1
ATOM 932 N N . GLU A 1 119 ? 9.760 2.189 -34.075 1.00 92.31 119 GLU A N 1
ATOM 933 C CA . GLU A 1 119 ? 10.623 1.046 -34.402 1.00 92.31 119 GLU A CA 1
ATOM 934 C C . GLU A 1 119 ? 10.160 -0.251 -33.715 1.00 92.31 119 GLU A C 1
ATOM 936 O O . GLU A 1 119 ? 10.376 -1.340 -34.248 1.00 92.31 119 GLU A O 1
ATOM 941 N N . PHE A 1 120 ? 9.501 -0.151 -32.556 1.00 93.44 120 PHE A N 1
ATOM 942 C CA . PHE A 1 120 ? 9.092 -1.301 -31.757 1.00 93.44 120 PHE A CA 1
ATOM 943 C C . PHE A 1 120 ? 7.586 -1.558 -31.865 1.00 93.44 120 PHE A C 1
ATOM 945 O O . PHE A 1 120 ? 6.765 -0.659 -31.708 1.00 93.44 120 PHE A O 1
ATOM 952 N N . CYS A 1 121 ? 7.214 -2.821 -32.087 1.00 92.81 121 CYS A N 1
ATOM 953 C CA . CYS A 1 121 ? 5.815 -3.248 -32.230 1.00 92.81 121 CYS A CA 1
ATOM 954 C C . CYS A 1 121 ? 5.200 -3.788 -30.927 1.00 92.81 121 CYS A C 1
ATOM 956 O O . CYS A 1 121 ? 4.081 -4.306 -30.946 1.00 92.81 121 CYS A O 1
ATOM 958 N N . ASN A 1 122 ? 5.930 -3.726 -29.810 1.00 96.56 122 ASN A N 1
ATOM 959 C CA . ASN A 1 122 ? 5.460 -4.232 -28.528 1.00 96.56 122 ASN A CA 1
ATOM 960 C C . ASN A 1 122 ? 4.194 -3.480 -28.076 1.00 96.56 122 ASN A C 1
ATOM 962 O O . ASN A 1 122 ? 4.212 -2.248 -28.013 1.00 96.56 122 ASN A O 1
ATOM 966 N N . PRO A 1 123 ? 3.107 -4.180 -27.701 1.00 96.06 123 PRO A N 1
ATOM 967 C CA . PRO A 1 123 ? 2.029 -3.536 -26.965 1.00 96.06 123 PRO A CA 1
ATOM 968 C C . PRO A 1 123 ? 2.562 -3.063 -25.608 1.00 96.06 123 PRO A C 1
ATOM 970 O O . PRO A 1 123 ? 3.276 -3.810 -24.933 1.00 96.06 123 PRO A O 1
ATOM 973 N N . TYR A 1 124 ? 2.209 -1.846 -25.193 1.00 97.00 124 TYR A N 1
ATOM 974 C CA . TYR A 1 124 ? 2.672 -1.289 -23.923 1.00 97.00 124 TYR A CA 1
ATOM 975 C C . TYR A 1 124 ? 1.531 -0.739 -23.064 1.00 97.00 124 TYR A C 1
ATOM 977 O O . TYR A 1 124 ? 0.502 -0.292 -23.575 1.00 97.00 124 TYR A O 1
ATOM 985 N N . ALA A 1 125 ? 1.744 -0.770 -21.751 1.00 98.00 125 ALA A N 1
ATOM 986 C CA . ALA A 1 125 ? 0.979 -0.021 -20.762 1.00 98.00 125 ALA A CA 1
ATOM 987 C C . ALA A 1 125 ? 1.888 1.011 -20.079 1.00 98.00 125 ALA A C 1
ATOM 989 O O . ALA A 1 125 ? 3.097 0.793 -19.970 1.00 98.00 125 ALA A O 1
ATOM 990 N N . LEU A 1 126 ? 1.311 2.114 -19.606 1.00 98.50 126 LEU A N 1
ATOM 991 C CA . LEU A 1 126 ? 1.989 3.060 -18.722 1.00 98.50 126 LEU A CA 1
ATOM 992 C C . LEU A 1 126 ? 1.876 2.557 -17.276 1.00 98.50 126 LEU A C 1
ATOM 994 O O . LEU A 1 126 ? 0.774 2.263 -16.816 1.00 98.50 126 LEU A O 1
ATOM 998 N N . GLN A 1 127 ? 2.994 2.462 -16.563 1.00 98.56 127 GLN A N 1
ATOM 999 C CA . GLN A 1 127 ? 3.036 2.074 -15.153 1.00 98.56 127 GLN A CA 1
ATOM 1000 C C . GLN A 1 127 ? 3.404 3.271 -14.276 1.00 98.56 127 GLN A C 1
ATOM 1002 O O . GLN A 1 127 ? 4.416 3.931 -14.510 1.00 98.56 127 GLN A O 1
ATOM 1007 N N . VAL A 1 128 ? 2.580 3.526 -13.261 1.00 98.75 128 VAL A N 1
ATOM 1008 C CA . VAL A 1 128 ? 2.777 4.566 -12.237 1.00 98.75 128 VAL A CA 1
ATOM 1009 C C . VAL A 1 128 ? 2.617 3.964 -10.844 1.00 98.75 128 VAL A C 1
ATOM 1011 O O . VAL A 1 128 ? 1.961 2.937 -10.697 1.00 98.75 128 VAL A O 1
ATOM 1014 N N . HIS A 1 129 ? 3.177 4.592 -9.817 1.00 98.69 129 HIS A N 1
ATOM 1015 C CA . HIS A 1 129 ? 2.980 4.244 -8.409 1.00 98.69 129 HIS A CA 1
ATOM 1016 C C . HIS A 1 129 ? 2.136 5.321 -7.723 1.00 98.69 129 HIS A C 1
ATOM 1018 O O . HIS A 1 129 ? 2.131 6.483 -8.137 1.00 98.69 129 HIS A O 1
ATOM 1024 N N . TYR A 1 130 ? 1.393 4.944 -6.681 1.00 98.38 130 TYR A N 1
ATOM 1025 C CA . TYR A 1 130 ? 0.524 5.877 -5.971 1.00 98.38 130 TYR A CA 1
ATOM 1026 C C . TYR A 1 130 ? 0.557 5.676 -4.452 1.00 98.38 130 TYR A C 1
ATOM 1028 O O . TYR A 1 130 ? -0.113 4.807 -3.899 1.00 98.38 130 TYR A O 1
ATOM 1036 N N . TYR A 1 131 ? 1.302 6.551 -3.775 1.00 96.44 131 TYR A N 1
ATOM 1037 C CA . TYR A 1 131 ? 1.413 6.629 -2.313 1.00 96.44 131 TYR A CA 1
ATOM 1038 C C . TYR A 1 131 ? 1.063 8.037 -1.817 1.00 96.44 131 TYR A C 1
ATOM 1040 O O . TYR A 1 131 ? 1.830 8.679 -1.100 1.00 96.44 131 TYR A O 1
ATOM 1048 N N . ALA A 1 132 ? -0.089 8.554 -2.254 1.00 95.19 132 ALA A N 1
ATOM 1049 C CA . ALA A 1 132 ? -0.580 9.863 -1.841 1.00 95.19 132 ALA A CA 1
ATOM 1050 C C . ALA A 1 132 ? -1.899 9.768 -1.040 1.00 95.19 132 ALA A C 1
ATOM 1052 O O . ALA A 1 132 ? -2.740 8.914 -1.343 1.00 95.19 132 ALA A O 1
ATOM 1053 N N . PRO A 1 133 ? -2.106 10.656 -0.046 1.00 94.38 133 PRO A N 1
ATOM 1054 C CA . PRO A 1 133 ? -1.125 11.623 0.446 1.00 94.38 133 PRO A CA 1
ATOM 1055 C C . PRO A 1 133 ? -0.042 10.930 1.294 1.00 94.38 133 PRO A C 1
ATOM 1057 O O . PRO A 1 133 ? -0.345 10.067 2.120 1.00 94.38 133 PRO A O 1
ATOM 1060 N N . TYR A 1 134 ? 1.221 11.308 1.063 1.00 90.88 134 TYR A N 1
ATOM 1061 C CA . TYR A 1 134 ? 2.395 10.633 1.636 1.00 90.88 134 TYR A CA 1
ATOM 1062 C C . TYR A 1 134 ? 2.368 10.593 3.165 1.00 90.88 134 TYR A C 1
ATOM 1064 O O . TYR A 1 134 ? 2.744 9.601 3.782 1.00 90.88 134 TYR A O 1
ATOM 1072 N N . ASP A 1 135 ? 1.907 11.671 3.794 1.00 89.94 135 ASP A N 1
ATOM 1073 C CA . ASP A 1 135 ? 1.812 11.756 5.245 1.00 89.94 135 ASP A CA 1
ATOM 1074 C C . ASP A 1 135 ? 0.865 10.696 5.828 1.00 89.94 135 ASP A C 1
ATOM 1076 O O . ASP A 1 135 ? 1.170 10.103 6.861 1.00 89.94 135 ASP A O 1
ATOM 1080 N N . PHE A 1 136 ? -0.225 10.366 5.136 1.00 92.94 136 PHE A N 1
ATOM 1081 C CA . PHE A 1 136 ? -1.123 9.282 5.529 1.00 92.94 136 PHE A CA 1
ATOM 1082 C C . PHE A 1 136 ? -0.565 7.893 5.188 1.00 92.94 136 PHE A C 1
ATOM 1084 O O . PHE A 1 136 ? -0.509 7.017 6.058 1.00 92.94 136 PHE A O 1
ATOM 1091 N N . THR A 1 137 ? -0.144 7.674 3.938 1.00 92.56 137 THR A N 1
ATOM 1092 C CA . THR A 1 137 ? 0.302 6.350 3.459 1.00 92.56 137 THR A CA 1
ATOM 1093 C C . THR A 1 137 ? 1.581 5.888 4.152 1.00 92.56 137 THR A C 1
ATOM 1095 O O . THR A 1 137 ? 1.757 4.689 4.348 1.00 92.56 137 THR A O 1
ATOM 1098 N N . SER A 1 138 ? 2.425 6.829 4.586 1.00 86.12 138 SER A N 1
ATOM 1099 C CA . SER A 1 138 ? 3.715 6.573 5.240 1.00 86.12 138 SER A CA 1
ATOM 1100 C C . SER A 1 138 ? 3.701 6.820 6.753 1.00 86.12 138 SER A C 1
ATOM 1102 O O . SER A 1 138 ? 4.758 6.798 7.382 1.00 86.12 138 SER A O 1
ATOM 1104 N N . ALA A 1 139 ? 2.533 7.086 7.356 1.00 85.06 139 ALA A N 1
ATOM 1105 C CA . ALA A 1 139 ? 2.409 7.414 8.785 1.00 85.06 139 ALA A CA 1
ATOM 1106 C C . ALA A 1 139 ? 3.269 8.613 9.232 1.00 85.06 139 ALA A C 1
ATOM 1108 O O . ALA A 1 139 ? 3.765 8.662 10.370 1.00 85.06 139 ALA A O 1
ATOM 1109 N N . ALA A 1 140 ? 3.495 9.566 8.332 1.00 87.88 140 ALA A N 1
ATOM 1110 C CA . ALA A 1 140 ? 4.347 10.705 8.601 1.00 87.88 140 ALA A CA 1
ATOM 1111 C C . ALA A 1 140 ? 3.605 11.760 9.422 1.00 87.88 140 ALA A C 1
ATOM 1113 O O . ALA A 1 140 ? 2.409 12.006 9.247 1.00 87.88 140 ALA A O 1
ATOM 1114 N N . TRP A 1 141 ? 4.338 12.372 10.352 1.00 89.12 141 TRP A N 1
ATOM 1115 C CA . TRP A 1 141 ? 3.904 13.561 11.093 1.00 89.12 141 TRP A CA 1
ATOM 1116 C C . TRP A 1 141 ? 2.511 13.456 11.738 1.00 89.12 141 TRP A C 1
ATOM 1118 O O . TRP A 1 141 ? 1.782 14.437 11.867 1.00 89.12 141 TRP A O 1
ATOM 1128 N N . GLY A 1 142 ? 2.125 12.246 12.154 1.00 86.56 142 GLY A N 1
ATOM 1129 C CA . GLY A 1 142 ? 0.862 11.981 12.844 1.00 86.56 142 GLY A CA 1
ATOM 1130 C C . GLY A 1 142 ? -0.405 12.079 11.998 1.00 86.56 142 GLY A C 1
ATOM 1131 O O . GLY A 1 142 ? -1.503 12.065 12.565 1.00 86.56 142 GLY A O 1
ATOM 1132 N N . LYS A 1 143 ? -0.294 12.114 10.665 1.00 89.81 143 LYS A N 1
ATOM 1133 C CA . LYS A 1 143 ? -1.459 12.008 9.784 1.00 89.81 143 LYS A CA 1
ATOM 1134 C C . LYS A 1 143 ? -2.043 10.593 9.873 1.00 89.81 143 LYS A C 1
ATOM 1136 O O . LYS A 1 143 ? -1.528 9.626 9.326 1.00 89.81 143 LYS A O 1
ATOM 1141 N N . THR A 1 144 ? -3.141 10.486 10.612 1.00 87.50 144 THR A N 1
ATOM 1142 C CA . THR A 1 144 ? -3.818 9.222 10.968 1.00 87.50 144 THR A CA 1
ATOM 1143 C C . THR A 1 144 ? -5.240 9.136 10.421 1.00 87.50 144 THR A C 1
ATOM 1145 O O . THR A 1 144 ? -5.940 8.158 10.670 1.00 87.50 144 THR A O 1
ATOM 1148 N N . ILE A 1 145 ? -5.660 10.164 9.686 1.00 92.25 145 ILE A N 1
ATOM 1149 C CA . ILE A 1 145 ? -7.009 10.344 9.158 1.00 92.25 145 ILE A CA 1
ATOM 1150 C C . ILE A 1 145 ? -6.965 10.477 7.637 1.00 92.25 145 ILE A C 1
ATOM 1152 O O . ILE A 1 145 ? -6.028 11.064 7.091 1.00 92.25 145 ILE A O 1
ATOM 1156 N N . TRP A 1 146 ? -7.999 9.961 6.978 1.00 95.94 146 TRP A N 1
ATOM 1157 C CA . TRP A 1 146 ? -8.226 10.084 5.541 1.00 95.94 146 TRP A CA 1
ATOM 1158 C C . TRP A 1 146 ? -9.716 9.896 5.240 1.00 95.94 146 TRP A C 1
ATOM 1160 O O . TRP A 1 146 ? -10.399 9.118 5.912 1.00 95.94 146 TRP A O 1
ATOM 1170 N N . GLY A 1 147 ? -10.220 10.582 4.217 1.00 95.94 147 GLY A N 1
ATOM 1171 C CA . GLY A 1 147 ? -11.563 10.367 3.669 1.00 95.94 147 GLY A CA 1
ATOM 1172 C C . GLY A 1 147 ? -12.426 11.621 3.599 1.00 95.94 147 GLY A C 1
ATOM 1173 O O . GLY A 1 147 ? -13.624 11.512 3.320 1.00 95.94 147 GLY A O 1
ATOM 1174 N N . SER A 1 148 ? -11.838 12.795 3.845 1.00 96.56 148 SER A N 1
ATOM 1175 C CA . SER A 1 148 ? -12.478 14.076 3.547 1.00 96.56 148 SER A CA 1
ATOM 1176 C C . SER A 1 148 ? -12.734 14.223 2.043 1.00 96.56 148 SER A C 1
ATOM 1178 O O . SER A 1 148 ? -12.139 13.519 1.223 1.00 96.56 148 SER A O 1
ATOM 1180 N N . ASP A 1 149 ? -13.600 15.160 1.663 1.00 97.56 149 ASP A N 1
ATOM 1181 C CA . ASP A 1 149 ? -13.834 15.456 0.246 1.00 97.56 149 ASP A CA 1
ATOM 1182 C C . ASP A 1 149 ? -12.559 15.952 -0.447 1.00 97.56 149 ASP A C 1
ATOM 1184 O O . ASP A 1 149 ? -12.335 15.626 -1.607 1.00 97.56 149 ASP A O 1
ATOM 1188 N N . ALA A 1 150 ? -11.679 16.652 0.279 1.00 96.50 150 ALA A N 1
ATOM 1189 C CA . ALA A 1 150 ? -10.377 17.075 -0.230 1.00 96.50 150 ALA A CA 1
ATOM 1190 C C . ALA A 1 150 ? -9.430 15.887 -0.474 1.00 96.50 150 ALA A C 1
ATOM 1192 O O . ALA A 1 150 ? -8.784 15.834 -1.517 1.00 96.50 150 ALA A O 1
ATOM 1193 N N . ASP A 1 151 ? -9.378 14.915 0.446 1.00 97.12 151 ASP A N 1
ATOM 1194 C CA . ASP A 1 151 ? -8.560 13.705 0.266 1.00 97.12 151 ASP A CA 1
ATOM 1195 C C . ASP A 1 151 ? -9.030 12.892 -0.955 1.00 97.12 151 ASP A C 1
ATOM 1197 O O . ASP A 1 151 ? -8.226 12.390 -1.741 1.00 97.12 151 ASP A O 1
ATOM 1201 N N . LYS A 1 152 ? -10.353 12.771 -1.120 1.00 98.25 152 LYS A N 1
ATOM 1202 C CA . LYS A 1 152 ? -10.978 12.072 -2.250 1.00 98.25 152 LYS A CA 1
ATOM 1203 C C . LYS A 1 152 ? -10.746 12.806 -3.568 1.00 98.25 152 LYS A C 1
ATOM 1205 O O . LYS A 1 152 ? -10.408 12.159 -4.555 1.00 98.25 152 LYS A O 1
ATOM 1210 N N . ALA A 1 153 ? -10.903 14.130 -3.576 1.00 98.50 153 ALA A N 1
ATOM 1211 C CA . ALA A 1 153 ? -10.644 14.961 -4.747 1.00 98.50 153 ALA A CA 1
ATOM 1212 C C . ALA A 1 153 ? -9.182 14.850 -5.188 1.00 98.50 153 ALA A C 1
ATOM 1214 O O . ALA A 1 153 ? -8.935 14.612 -6.358 1.00 98.50 153 ALA A O 1
ATOM 1215 N N . GLN A 1 154 ? -8.221 14.889 -4.258 1.00 97.88 154 GLN A N 1
ATOM 1216 C CA . GLN A 1 154 ? -6.803 14.729 -4.590 1.00 97.88 154 GLN A CA 1
ATOM 1217 C C . GLN A 1 154 ? -6.519 13.433 -5.368 1.00 97.88 154 GLN A C 1
ATOM 1219 O O . GLN A 1 154 ? -5.784 13.458 -6.354 1.00 97.88 154 GLN A O 1
ATOM 1224 N N . LEU A 1 155 ? -7.097 12.306 -4.935 1.00 98.69 155 LEU A N 1
ATOM 1225 C CA . LEU A 1 155 ? -6.932 11.024 -5.624 1.00 98.69 155 LEU A CA 1
ATOM 1226 C C . LEU A 1 155 ? -7.667 11.006 -6.968 1.00 98.69 155 LEU A C 1
ATOM 1228 O O . LEU A 1 155 ? -7.088 10.594 -7.974 1.00 98.69 155 LEU A O 1
ATOM 1232 N N . ASP A 1 156 ? -8.924 11.459 -6.998 1.00 98.81 156 ASP A N 1
ATOM 1233 C CA . ASP A 1 156 ? -9.720 11.481 -8.227 1.00 98.81 156 ASP A CA 1
ATOM 1234 C C . ASP A 1 156 ? -9.098 12.379 -9.300 1.00 98.81 156 ASP A C 1
ATOM 1236 O O . ASP A 1 156 ? -8.965 11.933 -10.436 1.00 98.81 156 ASP A O 1
ATOM 1240 N N . ASP A 1 157 ? -8.654 13.581 -8.930 1.00 98.69 157 ASP A N 1
ATOM 1241 C CA . ASP A 1 157 ? -8.046 14.564 -9.827 1.00 98.69 157 ASP A CA 1
ATOM 1242 C C . ASP A 1 157 ? -6.732 14.038 -10.415 1.00 98.69 157 ASP A C 1
ATOM 1244 O O . ASP A 1 157 ? -6.520 14.128 -11.625 1.00 98.69 157 ASP A O 1
ATOM 1248 N N . ALA A 1 158 ? -5.877 13.412 -9.596 1.00 98.56 158 ALA A N 1
ATOM 1249 C CA . ALA A 1 158 ? -4.629 12.817 -10.074 1.00 98.56 158 ALA A CA 1
ATOM 1250 C C . ALA A 1 158 ? -4.884 11.713 -11.115 1.00 98.56 158 ALA A C 1
ATOM 1252 O O . ALA A 1 158 ? -4.188 11.627 -12.130 1.00 98.56 158 ALA A O 1
ATOM 1253 N N . PHE A 1 159 ? -5.899 10.871 -10.892 1.00 98.81 159 PHE A N 1
ATOM 1254 C CA . PHE A 1 159 ? -6.238 9.798 -11.827 1.00 98.81 159 PHE A CA 1
ATOM 1255 C C . PHE A 1 159 ? -6.946 10.341 -13.075 1.00 98.81 159 PHE A C 1
ATOM 1257 O O . PHE A 1 159 ? -6.684 9.868 -14.185 1.00 98.81 159 PHE A O 1
ATOM 1264 N N . ALA A 1 160 ? -7.794 11.359 -12.914 1.00 98.88 160 ALA A N 1
ATOM 1265 C CA . ALA A 1 160 ? -8.463 12.054 -14.006 1.00 98.88 160 ALA A CA 1
ATOM 1266 C C . ALA A 1 160 ? -7.455 12.687 -14.964 1.00 98.88 160 ALA A C 1
ATOM 1268 O O . ALA A 1 160 ? -7.544 12.491 -16.176 1.00 98.88 160 ALA A O 1
ATOM 1269 N N . GLU A 1 161 ? -6.478 13.414 -14.423 1.00 98.69 161 GLU A N 1
ATOM 1270 C CA . GLU A 1 161 ? -5.441 14.086 -15.198 1.00 98.69 161 GLU A CA 1
ATOM 1271 C C . GLU A 1 161 ? -4.571 13.072 -15.951 1.00 98.69 161 GLU A C 1
ATOM 1273 O O . GLU A 1 161 ? -4.335 13.220 -17.157 1.00 98.69 161 GLU A O 1
ATOM 1278 N N . LEU A 1 162 ? -4.173 11.984 -15.278 1.00 98.56 162 LEU A N 1
ATOM 1279 C CA . LEU A 1 162 ? -3.398 10.910 -15.894 1.00 98.56 162 LEU A CA 1
ATOM 1280 C C . LEU A 1 162 ? -4.162 10.261 -17.057 1.00 98.56 162 LEU A C 1
ATOM 1282 O O . LEU A 1 162 ? -3.619 10.119 -18.155 1.00 98.56 162 LEU A O 1
ATOM 1286 N N . ARG A 1 163 ? -5.440 9.909 -16.854 1.00 98.50 163 ARG A N 1
ATOM 1287 C CA . ARG A 1 163 ? -6.279 9.339 -17.918 1.00 98.50 163 ARG A CA 1
ATOM 1288 C C . ARG A 1 163 ? -6.520 10.339 -19.049 1.00 98.50 163 ARG A C 1
ATOM 1290 O O . ARG A 1 163 ? -6.502 9.941 -20.209 1.00 98.50 163 ARG A O 1
ATOM 1297 N N . SER A 1 164 ? -6.732 11.618 -18.742 1.00 98.44 164 SER A N 1
ATOM 1298 C CA . SER A 1 164 ? -6.928 12.657 -19.759 1.00 98.44 164 SER A CA 1
ATOM 1299 C C . SER A 1 164 ? -5.684 12.853 -20.627 1.00 98.44 164 SER A C 1
ATOM 1301 O O . SER A 1 164 ? -5.810 13.107 -21.823 1.00 98.44 164 SER A O 1
ATOM 1303 N N . THR A 1 165 ? -4.492 12.730 -20.042 1.00 98.31 165 THR A N 1
ATOM 1304 C CA . THR A 1 165 ? -3.214 12.847 -20.760 1.00 98.31 165 THR A CA 1
ATOM 1305 C C . THR A 1 165 ? -2.944 11.617 -21.632 1.00 98.31 165 THR A C 1
ATOM 1307 O O . THR A 1 165 ? -2.453 11.742 -22.755 1.00 98.31 165 THR A O 1
ATOM 1310 N N . PHE A 1 166 ? -3.323 10.427 -21.155 1.00 97.94 166 PHE A N 1
ATOM 1311 C CA . PHE A 1 166 ? -3.127 9.155 -21.856 1.00 97.94 166 PHE A CA 1
ATOM 1312 C C . PHE A 1 166 ? -4.465 8.421 -22.101 1.00 97.94 166 PHE A C 1
ATOM 1314 O O . PHE A 1 166 ? -4.735 7.371 -21.503 1.00 97.94 166 PHE A O 1
ATOM 1321 N N . PRO A 1 167 ? -5.328 8.947 -22.994 1.00 97.69 167 PRO A N 1
ATOM 1322 C CA . PRO A 1 167 ? -6.690 8.439 -23.176 1.00 97.69 167 PRO A CA 1
ATOM 1323 C C . PRO A 1 167 ? -6.746 7.038 -23.802 1.00 97.69 167 PRO A C 1
ATOM 1325 O O . PRO A 1 167 ? -7.687 6.290 -23.557 1.00 97.69 167 PRO A O 1
ATOM 1328 N N . ASP A 1 168 ? -5.736 6.674 -24.588 1.00 96.19 168 ASP A N 1
ATOM 1329 C CA . ASP A 1 168 ? -5.640 5.447 -25.386 1.00 96.19 168 ASP A CA 1
ATOM 1330 C C . ASP A 1 168 ? -4.607 4.440 -24.847 1.00 96.19 168 ASP A C 1
ATOM 1332 O O . ASP A 1 168 ? -4.431 3.369 -25.426 1.00 96.19 168 ASP A O 1
ATOM 1336 N N . VAL A 1 169 ? -3.927 4.760 -23.741 1.00 97.25 169 VAL A N 1
ATOM 1337 C CA . VAL A 1 169 ? -2.883 3.905 -23.158 1.00 97.25 169 VAL A CA 1
ATOM 1338 C C . VAL A 1 169 ? -3.453 3.138 -21.956 1.00 97.25 169 VAL A C 1
ATOM 1340 O O . VAL A 1 169 ? -4.040 3.753 -21.058 1.00 97.25 169 VAL A O 1
ATOM 1343 N N . PRO A 1 170 ? -3.308 1.801 -21.886 1.00 98.25 170 PRO A N 1
ATOM 1344 C CA . PRO A 1 170 ? -3.598 1.052 -20.666 1.00 98.25 170 PRO A CA 1
ATOM 1345 C C . PRO A 1 170 ? -2.709 1.535 -19.515 1.00 98.25 170 PRO A C 1
ATOM 1347 O O . PRO A 1 170 ? -1.522 1.776 -19.723 1.00 98.25 170 PRO A O 1
ATOM 1350 N N . ILE A 1 171 ? -3.263 1.665 -18.310 1.00 98.69 171 ILE A N 1
ATOM 1351 C CA . ILE A 1 171 ? -2.528 2.165 -17.142 1.00 98.69 171 ILE A CA 1
ATOM 1352 C C . ILE A 1 171 ? -2.532 1.112 -16.037 1.00 98.69 171 ILE A C 1
ATOM 1354 O O . ILE A 1 171 ? -3.581 0.568 -15.682 1.00 98.69 171 ILE A O 1
ATOM 1358 N N . VAL A 1 172 ? -1.349 0.846 -15.494 1.00 98.62 172 VAL A N 1
ATOM 1359 C CA . VAL A 1 172 ? -1.119 -0.017 -14.335 1.00 98.62 172 VAL A CA 1
ATOM 1360 C C . VAL A 1 172 ? -0.666 0.866 -13.177 1.00 98.62 172 VAL A C 1
ATOM 1362 O O . VAL A 1 172 ? 0.298 1.616 -13.319 1.00 98.62 172 VAL A O 1
ATOM 1365 N N . ILE A 1 173 ? -1.337 0.771 -12.030 1.00 98.75 173 ILE A N 1
ATOM 1366 C CA . ILE A 1 173 ? -0.798 1.319 -10.782 1.00 98.75 173 ILE A CA 1
ATOM 1367 C C . ILE A 1 173 ? 0.056 0.202 -10.184 1.00 98.75 173 ILE A C 1
ATOM 1369 O O . ILE A 1 173 ? -0.482 -0.701 -9.547 1.00 98.75 173 ILE A O 1
ATOM 1373 N N . GLY A 1 174 ? 1.353 0.214 -10.495 1.00 98.25 174 GLY A N 1
ATOM 1374 C CA . GLY A 1 174 ? 2.290 -0.876 -10.200 1.00 98.25 174 GLY A CA 1
ATOM 1375 C C . GLY A 1 174 ? 2.511 -1.100 -8.709 1.00 98.25 174 GLY A C 1
ATOM 1376 O O . GLY A 1 174 ? 2.709 -2.235 -8.281 1.00 98.25 174 GLY A O 1
ATOM 1377 N N . GLU A 1 175 ? 2.387 -0.031 -7.924 1.00 98.56 175 GLU A N 1
ATOM 1378 C CA . GLU A 1 175 ? 2.479 -0.074 -6.475 1.00 98.56 175 GLU A CA 1
ATOM 1379 C C . GLU A 1 175 ? 1.553 0.953 -5.827 1.00 98.56 175 GLU A C 1
ATOM 1381 O O . GLU A 1 175 ? 1.458 2.105 -6.262 1.00 98.56 175 GLU A O 1
ATOM 1386 N N . TRP A 1 176 ? 0.890 0.528 -4.757 1.00 97.88 176 TRP A N 1
ATOM 1387 C CA . TRP A 1 176 ? 0.193 1.374 -3.793 1.00 97.88 176 TRP A CA 1
ATOM 1388 C C . TRP A 1 176 ? -0.045 0.569 -2.511 1.00 97.88 176 TRP A C 1
ATOM 1390 O O . TRP A 1 176 ? -0.197 -0.657 -2.561 1.00 97.88 176 TRP A O 1
ATOM 1400 N N . LEU A 1 177 ? -0.105 1.239 -1.358 1.00 95.00 177 LEU A N 1
ATOM 1401 C CA . LEU A 1 177 ? -0.483 0.619 -0.086 1.00 95.00 177 LEU A CA 1
ATOM 1402 C C . LEU A 1 177 ? -0.772 1.682 0.988 1.00 95.00 177 LEU A C 1
ATOM 1404 O O . LEU A 1 177 ? -0.149 2.741 1.013 1.00 95.00 177 LEU A O 1
ATOM 1408 N N . VAL A 1 178 ? -1.650 1.348 1.941 1.00 93.88 178 VAL A N 1
ATOM 1409 C CA . VAL A 1 178 ? -1.659 1.963 3.281 1.00 93.88 178 VAL A CA 1
ATOM 1410 C C . VAL A 1 178 ? -1.515 0.851 4.318 1.00 93.88 178 VAL A C 1
ATOM 1412 O O . VAL A 1 178 ? -2.433 0.057 4.509 1.00 93.88 178 VAL A O 1
ATOM 1415 N N . SER A 1 179 ? -0.376 0.775 5.008 1.00 89.00 179 SER A N 1
ATOM 1416 C CA . SER A 1 179 ? -0.080 -0.385 5.858 1.00 89.00 179 SER A CA 1
ATOM 1417 C C . SER A 1 179 ? -0.999 -0.465 7.089 1.00 89.00 179 SER A C 1
ATOM 1419 O O . SER A 1 179 ? -1.186 0.539 7.798 1.00 89.00 179 SER A O 1
ATOM 1421 N N . PRO A 1 180 ? -1.544 -1.654 7.427 1.00 87.38 180 PRO A N 1
ATOM 1422 C CA . PRO A 1 180 ? -2.316 -1.849 8.651 1.00 87.38 180 PRO A CA 1
ATOM 1423 C C . PRO A 1 180 ? -1.470 -1.733 9.921 1.00 87.38 180 PRO A C 1
ATOM 1425 O O . PRO A 1 180 ? -2.011 -1.565 11.018 1.00 87.38 180 PRO A O 1
ATOM 1428 N N . VAL A 1 181 ? -0.141 -1.751 9.790 1.00 80.38 181 VAL A N 1
ATOM 1429 C CA . VAL A 1 181 ? 0.792 -1.626 10.908 1.00 80.38 181 VAL A CA 1
ATOM 1430 C C . VAL A 1 181 ? 0.627 -0.288 11.628 1.00 80.38 181 VAL A C 1
ATOM 1432 O O . VAL A 1 181 ? 0.638 -0.259 12.857 1.00 80.38 181 VAL A O 1
ATOM 1435 N N . HIS A 1 182 ? 0.383 0.806 10.903 1.00 78.25 182 HIS A N 1
ATOM 1436 C CA . HIS A 1 182 ? 0.314 2.158 11.476 1.00 78.25 182 HIS A CA 1
ATOM 1437 C C . HIS A 1 182 ? -1.032 2.854 11.274 1.00 78.25 182 HIS A C 1
ATOM 1439 O O . HIS A 1 182 ? -1.433 3.650 12.113 1.00 78.25 182 HIS A O 1
ATOM 1445 N N . SER A 1 183 ? -1.779 2.516 10.224 1.00 87.56 183 SER A N 1
ATOM 1446 C CA . SER A 1 183 ? -3.053 3.182 9.946 1.00 87.56 183 SER A CA 1
ATOM 1447 C C . SER A 1 183 ? -4.183 2.658 10.829 1.00 87.56 183 SER A C 1
ATOM 1449 O O . SER A 1 183 ? -4.195 1.493 11.256 1.00 87.56 183 SER A O 1
ATOM 1451 N N . GLU A 1 184 ? -5.142 3.530 11.120 1.00 89.50 184 GLU A N 1
ATOM 1452 C CA . GLU A 1 184 ? -6.395 3.133 11.750 1.00 89.50 184 GLU A CA 1
ATOM 1453 C C . GLU A 1 184 ? -7.313 2.448 10.712 1.00 89.50 184 GLU A C 1
ATOM 1455 O O . GLU A 1 184 ? -7.240 2.781 9.524 1.00 89.50 184 GLU A O 1
ATOM 1460 N N . PRO A 1 185 ? -8.133 1.459 11.109 1.00 94.19 185 PRO A N 1
ATOM 1461 C CA . PRO A 1 185 ? -8.846 0.618 10.152 1.00 94.19 185 PRO A CA 1
ATOM 1462 C C . PRO A 1 185 ? -9.875 1.352 9.288 1.00 94.19 185 PRO A C 1
ATOM 1464 O O . PRO A 1 185 ? -9.911 1.116 8.086 1.00 94.19 185 PRO A O 1
ATOM 1467 N N . ALA A 1 186 ? -10.683 2.254 9.849 1.00 96.75 186 ALA A N 1
ATOM 1468 C CA . ALA A 1 186 ? -11.783 2.874 9.114 1.00 96.75 186 ALA A CA 1
ATOM 1469 C C . ALA A 1 186 ? -11.273 3.772 7.971 1.00 96.75 186 ALA A C 1
ATOM 1471 O O . ALA A 1 186 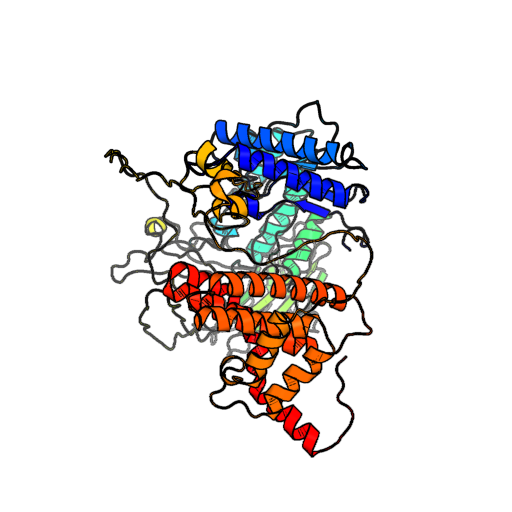? -11.674 3.585 6.823 1.00 96.75 186 ALA A O 1
ATOM 1472 N N . ALA A 1 187 ? -10.327 4.675 8.236 1.00 96.31 187 ALA A N 1
ATOM 1473 C CA . ALA A 1 187 ? -9.660 5.478 7.211 1.00 96.31 187 ALA A CA 1
ATOM 1474 C C . ALA A 1 187 ? -8.956 4.607 6.159 1.00 96.31 187 ALA A C 1
ATOM 1476 O O . ALA A 1 187 ? -9.066 4.892 4.966 1.00 96.31 187 ALA A O 1
ATOM 1477 N N . ARG A 1 188 ? -8.280 3.521 6.568 1.00 96.50 188 ARG A N 1
ATOM 1478 C CA . ARG A 1 188 ? -7.625 2.593 5.630 1.00 96.50 188 ARG A CA 1
ATOM 1479 C C . ARG A 1 188 ? -8.634 1.909 4.706 1.00 96.50 188 ARG A C 1
ATOM 1481 O O . ARG A 1 188 ? -8.435 1.907 3.496 1.00 96.50 188 ARG A O 1
ATOM 1488 N N . TRP A 1 189 ? -9.722 1.357 5.240 1.00 98.38 189 TRP A N 1
ATOM 1489 C CA . TRP A 1 189 ? -10.744 0.687 4.429 1.00 98.38 189 TRP A CA 1
ATOM 1490 C C . TRP A 1 189 ? -11.436 1.659 3.471 1.00 98.38 189 TRP A C 1
ATOM 1492 O O . TRP A 1 189 ? -11.664 1.318 2.313 1.00 98.38 189 TRP A O 1
ATOM 1502 N N . ARG A 1 190 ? -11.682 2.904 3.903 1.00 98.19 190 ARG A N 1
ATOM 1503 C CA . ARG A 1 190 ? -12.180 3.971 3.021 1.00 98.19 190 ARG A CA 1
ATOM 1504 C C . ARG A 1 190 ? -11.201 4.302 1.898 1.00 98.19 190 ARG A C 1
ATOM 1506 O O . ARG A 1 190 ? -11.644 4.488 0.769 1.00 98.19 190 ARG A O 1
ATOM 1513 N N . TYR A 1 191 ? -9.901 4.348 2.187 1.00 98.50 191 TYR A N 1
ATOM 1514 C CA . TYR A 1 191 ? -8.869 4.548 1.168 1.00 98.50 191 TYR A CA 1
ATOM 1515 C C . TYR A 1 191 ? -8.871 3.404 0.147 1.00 98.50 191 TYR A C 1
ATOM 1517 O O . TYR A 1 191 ? -8.876 3.651 -1.055 1.00 98.50 191 TYR A O 1
ATOM 1525 N N . TYR A 1 192 ? -8.915 2.155 0.619 1.00 98.50 192 TYR A N 1
ATOM 1526 C CA . TYR A 1 192 ? -8.877 0.958 -0.228 1.00 98.50 192 TYR A CA 1
ATOM 1527 C C . TYR A 1 192 ? -10.091 0.870 -1.160 1.00 98.50 192 TYR A C 1
ATOM 1529 O O . TYR A 1 192 ? -9.928 0.581 -2.347 1.00 98.50 192 TYR A O 1
ATOM 1537 N N . ASP A 1 193 ? -11.289 1.144 -0.631 1.00 98.75 193 ASP A N 1
ATOM 1538 C CA . ASP A 1 193 ? -12.532 1.215 -1.405 1.00 98.75 193 ASP A CA 1
ATOM 1539 C C . ASP A 1 193 ? -12.476 2.327 -2.456 1.00 98.75 193 ASP A C 1
ATOM 1541 O O . ASP A 1 193 ? -12.761 2.099 -3.633 1.00 98.75 193 ASP A O 1
ATOM 1545 N N . PHE A 1 194 ? -12.079 3.535 -2.045 1.00 98.69 194 PHE A N 1
ATOM 1546 C CA . PHE A 1 194 ? -12.065 4.684 -2.939 1.00 98.69 194 PHE A CA 1
ATOM 1547 C C . PHE A 1 194 ? -11.019 4.524 -4.045 1.00 98.69 194 PHE A C 1
ATOM 1549 O O . PHE A 1 194 ? -11.347 4.731 -5.208 1.00 98.69 194 PHE A O 1
ATOM 1556 N N . LEU A 1 195 ? -9.797 4.076 -3.729 1.00 98.75 195 LEU A N 1
ATOM 1557 C CA . LEU A 1 195 ? -8.764 3.814 -4.735 1.00 98.75 195 LEU A CA 1
ATOM 1558 C C . LEU A 1 195 ? -9.218 2.755 -5.745 1.00 98.75 195 LEU A C 1
ATOM 1560 O O . LEU A 1 195 ? -9.020 2.944 -6.945 1.00 98.75 195 LEU A O 1
ATOM 1564 N N . ALA A 1 196 ? -9.858 1.670 -5.298 1.00 98.69 196 ALA A N 1
ATOM 1565 C CA . ALA A 1 196 ? -10.396 0.644 -6.192 1.00 98.69 196 ALA A CA 1
ATOM 1566 C C . ALA A 1 196 ? -11.476 1.200 -7.128 1.00 98.69 196 ALA A C 1
ATOM 1568 O O . ALA A 1 196 ? -11.378 1.042 -8.346 1.00 98.69 196 ALA A O 1
ATOM 1569 N N . ARG A 1 197 ? -12.480 1.900 -6.585 1.00 98.56 197 ARG A N 1
ATOM 1570 C CA . ARG A 1 197 ? -13.566 2.475 -7.394 1.00 98.56 197 ARG A CA 1
ATOM 1571 C C . ARG A 1 197 ? -13.058 3.531 -8.369 1.00 98.56 197 ARG A C 1
ATOM 1573 O O . ARG A 1 197 ? -13.496 3.558 -9.518 1.00 98.56 197 ARG A O 1
ATOM 1580 N N . THR A 1 198 ? -12.112 4.363 -7.949 1.00 98.81 198 THR A N 1
ATOM 1581 C CA . THR A 1 198 ? -11.496 5.367 -8.820 1.00 98.81 198 THR A CA 1
ATOM 1582 C C . THR A 1 198 ? -10.611 4.713 -9.885 1.00 98.81 198 THR A C 1
ATOM 1584 O O . THR A 1 198 ? -10.615 5.147 -11.035 1.00 98.81 198 THR A O 1
ATOM 1587 N N . SER A 1 199 ? -9.944 3.600 -9.564 1.00 98.69 199 SER A N 1
ATOM 1588 C CA . SER A 1 199 ? -9.226 2.793 -10.559 1.00 98.69 199 SER A CA 1
ATOM 1589 C C . SER A 1 199 ? -10.177 2.228 -11.618 1.00 98.69 199 SER A C 1
ATOM 1591 O O . SER A 1 199 ? -9.891 2.362 -12.804 1.00 98.69 199 SER A O 1
ATOM 1593 N N . ILE A 1 200 ? -11.343 1.685 -11.237 1.00 98.31 200 ILE A N 1
ATOM 1594 C CA . ILE A 1 200 ? -12.370 1.257 -12.208 1.00 98.31 200 ILE A CA 1
ATOM 1595 C C . ILE A 1 200 ? -12.835 2.438 -13.057 1.00 98.31 200 ILE A C 1
ATOM 1597 O O . ILE A 1 200 ? -12.856 2.333 -14.284 1.00 98.31 200 ILE A O 1
ATOM 1601 N N . LYS A 1 201 ? -13.201 3.556 -12.414 1.00 98.50 201 LYS A N 1
ATOM 1602 C CA . LYS A 1 201 ? -13.721 4.763 -13.076 1.00 98.50 201 LYS A CA 1
ATOM 1603 C C . LYS A 1 201 ? -12.814 5.212 -14.223 1.00 98.50 201 LYS A C 1
ATOM 1605 O O . LYS A 1 201 ? -13.318 5.587 -15.279 1.00 98.50 201 LYS A O 1
ATOM 1610 N N . TYR A 1 202 ? -11.498 5.142 -14.030 1.00 98.62 202 TYR A N 1
ATOM 1611 C CA . TYR A 1 202 ? -10.505 5.547 -15.025 1.00 98.62 202 TYR A CA 1
ATOM 1612 C C . TYR A 1 202 ? -9.863 4.377 -15.790 1.00 98.62 202 TYR A C 1
ATOM 1614 O O . TYR A 1 202 ? -8.973 4.599 -16.611 1.00 98.62 202 TYR A O 1
ATOM 1622 N N . GLY A 1 203 ? -10.314 3.135 -15.591 1.00 97.88 203 GLY A N 1
ATOM 1623 C CA . GLY A 1 203 ? -9.801 1.952 -16.289 1.00 97.88 203 GLY A CA 1
ATOM 1624 C C . GLY A 1 203 ? -8.329 1.653 -15.988 1.00 97.88 203 GLY A C 1
ATOM 1625 O O . GLY A 1 203 ? -7.555 1.390 -16.910 1.00 97.88 203 GLY A O 1
ATOM 1626 N N . PHE A 1 204 ? -7.924 1.775 -14.725 1.00 98.62 204 PHE A N 1
ATOM 1627 C CA . PHE A 1 204 ? -6.576 1.483 -14.235 1.00 98.62 204 PHE A CA 1
ATOM 1628 C C . PHE A 1 204 ? -6.539 0.109 -13.566 1.00 98.62 204 PHE A C 1
ATOM 1630 O O . PHE A 1 204 ? -7.514 -0.305 -12.939 1.00 98.62 204 PHE A O 1
ATOM 1637 N N . ALA A 1 205 ? -5.411 -0.591 -13.681 1.00 98.06 205 ALA A N 1
ATOM 1638 C CA . ALA A 1 205 ? -5.181 -1.875 -13.023 1.00 98.06 205 ALA A CA 1
ATOM 1639 C C . ALA A 1 205 ? -4.301 -1.686 -11.772 1.00 98.06 205 ALA A C 1
ATOM 1641 O O . ALA A 1 205 ? -3.089 -1.521 -11.924 1.00 98.06 205 ALA A O 1
ATOM 1642 N N . PRO A 1 206 ? -4.871 -1.680 -10.551 1.00 98.12 206 PRO A N 1
ATOM 1643 C CA . PRO A 1 206 ? -4.099 -1.478 -9.332 1.00 98.12 206 PRO A CA 1
ATOM 1644 C C . PRO A 1 206 ? -3.429 -2.757 -8.827 1.00 98.12 206 PRO A C 1
ATOM 1646 O O . PRO A 1 206 ? -4.046 -3.820 -8.774 1.00 98.12 206 PRO A O 1
ATOM 1649 N N . MET A 1 207 ? -2.173 -2.636 -8.400 1.00 97.56 207 MET A N 1
ATOM 1650 C CA . MET A 1 207 ? -1.371 -3.711 -7.819 1.00 97.56 207 MET A CA 1
ATOM 1651 C C . MET A 1 207 ? -0.906 -3.299 -6.419 1.00 97.56 207 MET A C 1
ATOM 1653 O O . MET A 1 207 ? -0.150 -2.346 -6.254 1.00 97.56 207 MET A O 1
ATOM 1657 N N . MET A 1 208 ? -1.410 -3.998 -5.397 1.00 96.00 208 MET A N 1
ATOM 1658 C CA . MET A 1 208 ? -1.030 -3.735 -4.007 1.00 96.00 208 MET A CA 1
ATOM 1659 C C . MET A 1 208 ? 0.433 -4.096 -3.772 1.00 96.00 208 MET A C 1
ATOM 1661 O O . MET A 1 208 ? 0.860 -5.207 -4.093 1.00 96.00 208 MET A O 1
ATOM 1665 N N . TRP A 1 209 ? 1.167 -3.188 -3.140 1.00 96.19 209 TRP A N 1
ATOM 1666 C CA . TRP A 1 209 ? 2.510 -3.469 -2.658 1.00 96.19 209 TRP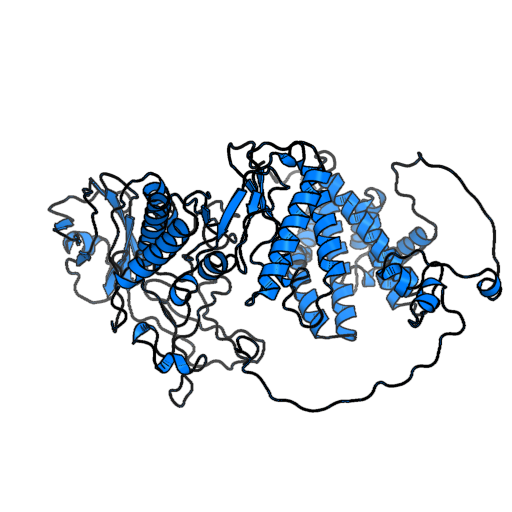 A CA 1
ATOM 1667 C C . TRP A 1 209 ? 2.445 -4.307 -1.378 1.00 96.19 209 TRP A C 1
ATOM 1669 O O . TRP A 1 209 ? 1.751 -3.946 -0.429 1.00 96.19 209 TRP A O 1
ATOM 1679 N N . ASP A 1 210 ? 3.155 -5.437 -1.338 1.00 94.06 210 ASP A N 1
ATOM 1680 C CA . ASP A 1 210 ? 3.246 -6.284 -0.145 1.00 94.06 210 ASP A CA 1
ATOM 1681 C C . ASP A 1 210 ? 4.680 -6.764 0.091 1.00 94.06 210 ASP A C 1
ATOM 1683 O O . ASP A 1 210 ? 5.181 -7.687 -0.562 1.00 94.06 210 ASP A O 1
ATOM 1687 N N . THR A 1 211 ? 5.322 -6.180 1.102 1.00 89.75 211 THR A N 1
ATOM 1688 C CA . THR A 1 211 ? 6.676 -6.550 1.536 1.00 89.75 211 THR A CA 1
ATOM 1689 C C . THR A 1 211 ? 6.728 -7.903 2.261 1.00 89.75 211 THR A C 1
ATOM 1691 O O . THR A 1 211 ? 7.810 -8.438 2.502 1.00 89.75 211 THR A O 1
ATOM 1694 N N . GLY A 1 212 ? 5.567 -8.479 2.600 1.00 87.50 212 GLY A N 1
ATOM 1695 C CA . GLY A 1 212 ? 5.411 -9.631 3.490 1.00 87.50 212 GLY A CA 1
ATOM 1696 C C . GLY A 1 212 ? 5.191 -9.252 4.959 1.00 87.50 212 GLY A C 1
ATOM 1697 O O . GLY A 1 212 ? 5.055 -10.144 5.793 1.00 87.50 212 GLY A O 1
ATOM 1698 N N . ASN A 1 213 ? 5.160 -7.952 5.283 1.00 84.19 213 ASN A N 1
ATOM 1699 C CA . ASN A 1 213 ? 4.891 -7.443 6.635 1.00 84.19 213 ASN A CA 1
ATOM 1700 C C . ASN A 1 213 ? 3.576 -6.656 6.744 1.00 84.19 213 ASN A C 1
ATOM 1702 O O . ASN A 1 213 ? 3.217 -6.239 7.844 1.00 84.19 213 ASN A O 1
ATOM 1706 N N . ASP A 1 214 ? 2.883 -6.431 5.625 1.00 86.56 214 ASP A N 1
ATOM 1707 C CA . ASP A 1 214 ? 1.774 -5.479 5.559 1.00 86.56 214 ASP A CA 1
ATOM 1708 C C . ASP A 1 214 ? 0.456 -6.139 5.164 1.00 86.56 214 ASP A C 1
ATOM 1710 O O . ASP A 1 214 ? -0.563 -5.864 5.793 1.00 86.56 214 ASP A O 1
ATOM 1714 N N . ILE A 1 215 ? 0.458 -7.021 4.157 1.00 90.00 215 ILE A N 1
ATOM 1715 C CA . ILE A 1 215 ? -0.768 -7.666 3.669 1.00 90.00 215 ILE A CA 1
ATOM 1716 C C . ILE A 1 215 ? -0.800 -9.140 4.047 1.00 90.00 215 ILE A C 1
ATOM 1718 O O . ILE A 1 215 ? -1.648 -9.523 4.853 1.00 90.00 215 ILE A O 1
ATOM 1722 N N . LEU A 1 216 ? 0.122 -9.954 3.525 1.00 92.19 216 LEU A N 1
ATOM 1723 C CA . LEU A 1 216 ? 0.171 -11.392 3.779 1.00 92.19 216 LEU A CA 1
ATOM 1724 C C . LEU A 1 216 ? 1.385 -11.760 4.634 1.00 92.19 216 LEU A C 1
ATOM 1726 O O . LEU A 1 216 ? 2.531 -11.647 4.195 1.00 92.19 216 LEU A O 1
ATOM 1730 N N . ASP A 1 217 ? 1.137 -12.327 5.814 1.00 91.38 217 ASP A N 1
ATOM 1731 C CA . ASP A 1 217 ? 2.162 -13.070 6.537 1.00 91.38 217 ASP A CA 1
ATOM 1732 C C . ASP A 1 217 ? 2.440 -14.377 5.786 1.00 91.38 217 ASP A C 1
ATOM 1734 O O . ASP A 1 217 ? 1.683 -15.351 5.850 1.00 91.38 217 ASP A O 1
ATOM 1738 N N . ARG A 1 218 ? 3.559 -14.394 5.060 1.00 92.69 218 ARG A N 1
ATOM 1739 C CA . ARG A 1 218 ? 3.984 -15.532 4.235 1.00 92.69 218 ARG A CA 1
ATOM 1740 C C . ARG A 1 218 ? 4.425 -16.743 5.059 1.00 92.69 218 ARG A C 1
ATOM 1742 O O . ARG A 1 218 ? 4.584 -17.809 4.481 1.00 92.69 218 ARG A O 1
ATOM 1749 N N . SER A 1 219 ? 4.632 -16.602 6.371 1.00 92.25 219 SER A N 1
ATOM 1750 C CA . SER A 1 219 ? 4.985 -17.720 7.253 1.00 92.25 219 SER A CA 1
ATOM 1751 C C . SER A 1 219 ? 3.749 -18.458 7.764 1.00 92.25 219 SER A C 1
ATOM 1753 O O . SER A 1 219 ? 3.715 -19.686 7.759 1.00 92.25 219 SER A O 1
ATOM 1755 N N . SER A 1 220 ? 2.709 -17.717 8.158 1.00 93.38 220 SER A N 1
ATOM 1756 C CA . SER A 1 220 ? 1.458 -18.289 8.666 1.00 93.38 220 SER A CA 1
ATOM 1757 C C . SER A 1 220 ? 0.373 -18.445 7.598 1.00 93.38 220 SER A C 1
ATOM 1759 O O . SER A 1 220 ? -0.649 -19.080 7.857 1.00 93.38 220 SER A O 1
ATOM 1761 N N . HIS A 1 221 ? 0.595 -17.882 6.406 1.00 93.00 221 HIS A N 1
ATOM 1762 C CA . HIS A 1 221 ? -0.363 -17.791 5.302 1.00 93.00 221 HIS A CA 1
ATOM 1763 C C . HIS A 1 221 ? -1.661 -17.071 5.710 1.00 93.00 221 HIS A C 1
ATOM 1765 O O . HIS A 1 221 ? -2.752 -17.429 5.262 1.00 93.00 221 HIS A O 1
ATOM 1771 N N . LYS A 1 222 ? -1.549 -16.057 6.578 1.00 92.00 222 LYS A N 1
ATOM 1772 C CA . LYS A 1 222 ? -2.680 -15.256 7.067 1.00 92.00 222 LYS A CA 1
ATOM 1773 C C . LYS A 1 222 ? -2.527 -13.800 6.664 1.00 92.00 222 LYS A C 1
ATOM 1775 O O . LYS A 1 222 ? -1.431 -13.250 6.696 1.00 92.00 222 LYS A O 1
ATOM 1780 N N . MET A 1 223 ? -3.643 -13.169 6.319 1.00 92.19 223 MET A N 1
ATOM 1781 C CA . MET A 1 223 ? -3.657 -11.732 6.064 1.00 92.19 223 MET A CA 1
ATOM 1782 C C . MET A 1 223 ? -3.607 -10.959 7.384 1.00 92.19 223 MET A C 1
ATOM 1784 O O . MET A 1 223 ? -4.303 -11.321 8.335 1.00 92.19 223 MET A O 1
ATOM 1788 N N . PHE A 1 224 ? -2.845 -9.866 7.423 1.00 90.50 224 PHE A N 1
ATOM 1789 C CA . PHE A 1 224 ? -2.852 -8.923 8.546 1.00 90.50 224 PHE A CA 1
ATOM 1790 C C . PHE A 1 224 ? -4.169 -8.139 8.627 1.00 90.50 224 PHE A C 1
ATOM 1792 O O . PHE A 1 224 ? -4.632 -7.822 9.721 1.00 90.50 224 PHE A O 1
ATOM 1799 N N . ASP A 1 225 ? -4.788 -7.856 7.477 1.00 93.00 225 ASP A N 1
ATOM 1800 C CA . ASP A 1 225 ? -6.087 -7.188 7.375 1.00 93.00 225 ASP A CA 1
ATOM 1801 C C . ASP A 1 225 ? -6.958 -7.825 6.283 1.00 93.00 225 ASP A C 1
ATOM 1803 O O . ASP A 1 225 ? -7.007 -7.366 5.141 1.00 93.00 225 ASP A O 1
ATOM 1807 N N . VAL A 1 226 ? -7.669 -8.896 6.651 1.00 95.19 226 VAL A N 1
ATOM 1808 C CA . VAL A 1 226 ? -8.631 -9.576 5.763 1.00 95.19 226 VAL A CA 1
ATOM 1809 C C . VAL A 1 226 ? -9.725 -8.614 5.287 1.00 95.19 226 VAL A C 1
ATOM 1811 O O . VAL A 1 226 ? -10.138 -8.684 4.134 1.00 95.19 226 VAL A O 1
ATOM 1814 N N . THR A 1 227 ? -10.177 -7.701 6.156 1.00 97.06 227 THR A N 1
ATOM 1815 C CA . THR A 1 227 ? -11.282 -6.781 5.837 1.00 97.06 227 THR A CA 1
ATOM 1816 C C . THR A 1 227 ? -10.863 -5.800 4.755 1.00 97.06 227 THR A C 1
ATOM 1818 O O . THR A 1 227 ? -11.583 -5.630 3.779 1.00 97.06 227 THR A O 1
ATOM 1821 N N . GLY A 1 228 ? -9.679 -5.196 4.887 1.00 97.06 228 GLY A N 1
ATOM 1822 C CA . GLY A 1 228 ? -9.156 -4.273 3.883 1.00 97.06 228 GLY A CA 1
ATOM 1823 C C . GLY A 1 228 ? -9.031 -4.930 2.510 1.00 97.06 228 GLY A C 1
ATOM 1824 O O . GLY A 1 228 ? -9.502 -4.371 1.521 1.00 97.06 228 GLY A O 1
ATOM 1825 N N . VAL A 1 229 ? -8.463 -6.138 2.447 1.00 96.75 229 VAL A N 1
ATOM 1826 C CA . VAL A 1 229 ? -8.337 -6.885 1.184 1.00 96.75 229 VAL A CA 1
ATOM 1827 C C . VAL A 1 229 ? -9.709 -7.179 0.570 1.00 96.75 229 VAL A C 1
ATOM 1829 O O . VAL A 1 229 ? -9.899 -6.925 -0.615 1.00 96.75 229 VAL A O 1
ATOM 1832 N N . GLU A 1 230 ? -10.682 -7.647 1.356 1.00 98.06 230 GLU A N 1
ATOM 1833 C CA . GLU A 1 230 ? -12.032 -7.927 0.849 1.00 98.06 230 GLU A CA 1
ATOM 1834 C C . GLU A 1 230 ? -12.738 -6.652 0.366 1.00 98.06 230 GLU A C 1
ATOM 1836 O O . GLU A 1 230 ? -13.311 -6.647 -0.719 1.00 98.06 230 GLU A O 1
ATOM 1841 N N . VAL A 1 231 ? -12.642 -5.547 1.116 1.00 98.69 231 VAL A N 1
ATOM 1842 C CA . VAL A 1 231 ? -13.165 -4.232 0.705 1.00 98.69 231 VAL A CA 1
ATOM 1843 C C . VAL A 1 231 ? -12.600 -3.830 -0.658 1.00 98.69 231 VAL A C 1
ATOM 1845 O O . VAL A 1 231 ? -13.357 -3.441 -1.549 1.00 98.69 231 VAL A O 1
ATOM 1848 N N . HIS A 1 232 ? -11.284 -3.968 -0.844 1.00 98.25 232 HIS A N 1
ATOM 1849 C CA . HIS A 1 232 ? -10.624 -3.653 -2.107 1.00 98.25 232 HIS A CA 1
ATOM 1850 C C . HIS A 1 232 ? -11.122 -4.545 -3.255 1.00 98.25 232 HIS A C 1
ATOM 1852 O O . HIS A 1 232 ? -11.490 -4.037 -4.314 1.00 98.25 232 HIS A O 1
ATOM 1858 N N . LEU A 1 233 ? -11.188 -5.863 -3.043 1.00 97.88 233 LEU A N 1
ATOM 1859 C CA . LEU A 1 233 ? -11.640 -6.818 -4.059 1.00 97.88 233 LEU A CA 1
ATOM 1860 C C . LEU A 1 233 ? -13.104 -6.591 -4.457 1.00 97.88 233 LEU A C 1
ATOM 1862 O O . LEU A 1 233 ? -13.412 -6.561 -5.645 1.00 97.88 233 LEU A O 1
ATOM 1866 N N . ARG A 1 234 ? -13.999 -6.353 -3.491 1.00 98.50 234 ARG A N 1
ATOM 1867 C CA . ARG A 1 234 ? -15.413 -6.044 -3.764 1.00 98.50 234 ARG A CA 1
ATOM 1868 C C . ARG A 1 234 ? -15.579 -4.744 -4.529 1.00 98.50 234 ARG A C 1
ATOM 1870 O O . ARG A 1 234 ? -16.340 -4.692 -5.493 1.00 98.50 234 ARG A O 1
ATOM 1877 N N . ALA A 1 235 ? -14.816 -3.722 -4.157 1.00 98.44 235 ALA A N 1
ATOM 1878 C CA . ALA A 1 235 ? -14.811 -2.472 -4.895 1.00 98.44 235 ALA A CA 1
ATOM 1879 C C . ALA A 1 235 ? -14.330 -2.673 -6.343 1.00 98.44 235 ALA A C 1
ATOM 1881 O O . ALA A 1 235 ? -14.928 -2.093 -7.245 1.00 98.44 235 ALA A O 1
ATOM 1882 N N . LEU A 1 236 ? -13.329 -3.535 -6.584 1.00 97.81 236 LEU A N 1
ATOM 1883 C CA . LEU A 1 236 ? -12.866 -3.915 -7.930 1.00 97.81 236 LEU A CA 1
ATOM 1884 C C . LEU A 1 236 ? -13.903 -4.712 -8.751 1.00 97.81 236 LEU A C 1
ATOM 1886 O O . LEU A 1 236 ? -13.867 -4.679 -9.980 1.00 97.81 236 LEU A O 1
ATOM 1890 N N . GLU A 1 237 ? -14.851 -5.383 -8.097 1.00 97.06 237 GLU A N 1
ATOM 1891 C CA . GLU A 1 237 ? -16.011 -6.026 -8.737 1.00 97.06 237 GLU A CA 1
ATOM 1892 C C . GLU A 1 237 ? -17.132 -5.022 -9.084 1.00 97.06 237 GLU A C 1
ATOM 1894 O O . GLU A 1 237 ? -18.170 -5.410 -9.619 1.00 97.06 237 GLU A O 1
ATOM 1899 N N . GLY A 1 238 ? -16.944 -3.729 -8.790 1.00 96.50 238 GLY A N 1
ATOM 1900 C CA . GLY A 1 238 ? -17.967 -2.694 -8.952 1.00 96.50 238 GLY A CA 1
ATOM 1901 C C . GLY A 1 238 ? -19.030 -2.709 -7.849 1.00 96.50 238 GLY A C 1
ATOM 1902 O O . GLY A 1 238 ? -20.074 -2.075 -7.996 1.00 96.50 238 GLY A O 1
ATOM 1903 N N . ILE A 1 239 ? -18.784 -3.428 -6.750 1.00 97.88 239 ILE A N 1
ATOM 1904 C CA . ILE A 1 239 ? -19.695 -3.518 -5.610 1.00 97.88 239 ILE A CA 1
ATOM 1905 C C . ILE A 1 239 ? -19.349 -2.415 -4.609 1.00 97.88 239 ILE A C 1
ATOM 1907 O O . ILE A 1 239 ? -18.212 -2.298 -4.155 1.00 97.88 239 ILE A O 1
ATOM 1911 N N . HIS A 1 240 ? -20.343 -1.612 -4.234 1.00 96.50 240 HIS A N 1
ATOM 1912 C CA . HIS A 1 240 ? -20.181 -0.580 -3.215 1.00 96.50 240 HIS A CA 1
ATOM 1913 C C . HIS A 1 240 ? -20.141 -1.211 -1.820 1.00 96.50 240 HIS A C 1
ATOM 1915 O O . HIS A 1 240 ? -21.075 -1.907 -1.426 1.00 96.50 240 HIS A O 1
ATOM 1921 N N . ASN A 1 241 ? -19.079 -0.954 -1.054 1.00 98.62 241 ASN A N 1
ATOM 1922 C CA . ASN A 1 241 ? -18.969 -1.429 0.325 1.00 98.62 241 ASN A CA 1
ATOM 1923 C C . ASN A 1 241 ? -19.687 -0.488 1.295 1.00 98.62 241 ASN A C 1
ATOM 1925 O O . ASN A 1 241 ? -19.571 0.730 1.168 1.00 98.62 241 ASN A O 1
ATOM 1929 N N . SER A 1 242 ? -20.338 -1.031 2.322 1.00 98.44 242 SER A N 1
ATOM 1930 C CA . SER A 1 242 ? -20.676 -0.253 3.519 1.00 98.44 242 SER A CA 1
ATOM 1931 C C . SER A 1 242 ? -19.427 -0.056 4.370 1.00 98.44 242 SER A C 1
ATOM 1933 O O . SER A 1 242 ? -18.702 -1.018 4.617 1.00 98.44 242 SER A O 1
ATOM 1935 N N . LEU A 1 243 ? -19.168 1.162 4.847 1.00 98.31 243 LEU A N 1
ATOM 1936 C CA . LEU A 1 243 ? -17.916 1.491 5.532 1.00 98.31 243 LEU A CA 1
ATOM 1937 C C . LEU A 1 243 ? -18.137 2.271 6.835 1.00 98.31 243 LEU A C 1
ATOM 1939 O O . LEU A 1 243 ? -18.994 3.158 6.883 1.00 98.31 243 LEU A O 1
ATOM 1943 N N . PRO A 1 244 ? -17.336 1.990 7.879 1.00 98.12 244 PRO A N 1
ATOM 1944 C CA . PRO A 1 244 ? -17.381 2.738 9.124 1.00 98.12 244 PRO A CA 1
ATOM 1945 C C . PRO A 1 244 ? -16.856 4.155 8.906 1.00 98.12 244 PRO A C 1
ATOM 1947 O O . PRO A 1 244 ? -15.869 4.373 8.198 1.00 98.12 244 PRO A O 1
ATOM 1950 N N . GLU A 1 245 ? -17.485 5.127 9.560 1.00 97.25 245 GLU A N 1
ATOM 1951 C CA . GLU A 1 245 ? -16.988 6.499 9.549 1.00 97.25 245 GLU A CA 1
ATOM 1952 C C . GLU A 1 245 ? -15.865 6.704 10.567 1.00 97.25 245 GLU A C 1
ATOM 1954 O O . GLU A 1 245 ? -15.795 6.040 11.607 1.00 97.25 245 GLU A O 1
ATOM 1959 N N . ALA A 1 246 ? -15.014 7.681 10.279 1.00 96.00 246 ALA A N 1
ATOM 1960 C CA . ALA A 1 246 ? -13.921 8.125 11.131 1.00 96.00 246 ALA A CA 1
ATOM 1961 C C . ALA A 1 246 ? -13.721 9.631 10.973 1.00 96.00 246 ALA A C 1
ATOM 1963 O O . ALA A 1 246 ? -14.286 10.248 10.066 1.00 96.00 246 ALA A O 1
ATOM 1964 N N . THR A 1 247 ? -12.902 10.224 11.838 1.00 95.56 247 THR A N 1
ATOM 1965 C CA . THR A 1 247 ? -12.524 11.635 11.713 1.00 95.56 247 THR A CA 1
ATOM 1966 C C . THR A 1 247 ? -11.928 11.919 10.336 1.00 95.56 247 THR A C 1
ATOM 1968 O O . THR A 1 247 ? -10.951 11.292 9.939 1.00 95.56 247 THR A O 1
ATOM 1971 N N . THR A 1 248 ? -12.489 12.901 9.634 1.00 95.31 248 THR A N 1
ATOM 1972 C CA . THR A 1 248 ? -11.966 13.430 8.361 1.00 95.31 248 THR A CA 1
ATOM 1973 C C . THR A 1 248 ? -11.553 14.898 8.459 1.00 95.31 248 THR A C 1
ATOM 1975 O O . THR A 1 248 ? -10.845 15.400 7.590 1.00 95.31 248 THR A O 1
ATOM 1978 N N . ASP A 1 249 ? -11.970 15.592 9.520 1.00 94.44 249 ASP A N 1
ATOM 1979 C CA . ASP A 1 249 ? -11.617 16.987 9.762 1.00 94.44 249 ASP A CA 1
ATOM 1980 C C . ASP A 1 249 ? -10.148 17.102 10.185 1.00 94.44 249 ASP A C 1
ATOM 1982 O O . ASP A 1 249 ? -9.756 16.686 11.277 1.00 94.44 249 ASP A O 1
ATOM 1986 N N . ALA A 1 250 ? -9.336 17.710 9.319 1.00 89.25 250 ALA A N 1
ATOM 1987 C CA . ALA A 1 250 ? -7.924 17.958 9.577 1.00 89.25 250 ALA A CA 1
ATOM 1988 C C . ALA A 1 250 ? -7.677 18.870 10.786 1.00 89.25 250 ALA A C 1
ATOM 1990 O O . ALA A 1 250 ? -6.602 18.806 11.373 1.00 89.25 250 ALA A O 1
ATOM 1991 N N . SER A 1 251 ? -8.646 19.702 11.175 1.00 91.81 251 SER A N 1
ATOM 1992 C CA . SER A 1 251 ? -8.545 20.609 12.320 1.00 91.81 251 SER A CA 1
ATOM 1993 C C . SER A 1 251 ? -8.986 19.987 13.650 1.00 91.81 251 SER A C 1
ATOM 1995 O O . SER A 1 251 ? -8.816 20.617 14.698 1.00 91.81 251 SER A O 1
ATOM 1997 N N . ALA A 1 252 ? -9.504 18.754 13.631 1.00 93.06 252 ALA A N 1
ATOM 1998 C CA . ALA A 1 252 ? -10.006 18.086 14.820 1.00 93.06 252 ALA A CA 1
ATOM 1999 C C . ALA A 1 252 ? -8.927 17.966 15.908 1.00 93.06 252 ALA A C 1
ATOM 2001 O O . ALA A 1 252 ? -7.761 17.682 15.639 1.00 93.06 252 ALA A O 1
ATOM 2002 N N . ALA A 1 253 ? -9.326 18.158 17.166 1.00 90.44 253 ALA A N 1
ATOM 2003 C CA . ALA A 1 253 ? -8.442 17.975 18.320 1.00 90.44 253 ALA A CA 1
ATOM 2004 C C . ALA A 1 253 ? -8.356 16.510 18.781 1.00 90.44 253 ALA A C 1
ATOM 2006 O O . ALA A 1 253 ? -7.439 16.139 19.513 1.00 90.44 253 ALA A O 1
ATOM 2007 N N . SER A 1 254 ? -9.314 15.681 18.365 1.00 90.62 254 SER A N 1
ATOM 2008 C CA . SER A 1 254 ? -9.407 14.266 18.703 1.00 90.62 254 SER A CA 1
ATOM 2009 C C . SER A 1 254 ? -9.887 13.451 17.506 1.00 90.62 254 SER A C 1
ATOM 2011 O O . SER A 1 254 ? -10.555 13.954 16.602 1.00 90.62 254 SER A O 1
ATOM 2013 N N . GLN A 1 255 ? -9.529 12.170 17.515 1.00 90.62 255 GLN A N 1
ATOM 2014 C CA . GLN A 1 255 ? -9.933 11.208 16.502 1.00 90.62 255 GLN A CA 1
ATOM 2015 C C . GLN A 1 255 ? -11.019 10.275 17.051 1.00 90.62 255 GLN A C 1
ATOM 2017 O O . GLN A 1 255 ? -10.951 9.863 18.209 1.00 90.62 255 GLN A O 1
ATOM 2022 N N . PHE A 1 256 ? -11.978 9.899 16.207 1.00 92.75 256 PHE A N 1
ATOM 2023 C CA . PHE A 1 256 ? -12.867 8.760 16.420 1.00 92.75 256 PHE A CA 1
ATOM 2024 C C . PHE A 1 256 ? -12.789 7.804 15.222 1.00 92.75 256 PHE A C 1
ATOM 2026 O O . PHE A 1 256 ? -12.408 8.206 14.121 1.00 92.75 256 PHE A O 1
ATOM 2033 N N . SER A 1 257 ? -13.160 6.544 15.445 1.00 95.38 257 SER A N 1
ATOM 2034 C CA . SER A 1 257 ? -13.244 5.513 14.410 1.00 95.38 257 SER A CA 1
ATOM 2035 C C . SER A 1 257 ? -14.361 4.540 14.767 1.00 95.38 257 SER A C 1
ATOM 2037 O O . SER A 1 257 ? -14.360 3.962 15.853 1.00 95.38 257 SER A O 1
ATOM 2039 N N . SER A 1 258 ? -15.309 4.356 13.850 1.00 97.50 258 SER A N 1
ATOM 2040 C CA . SER A 1 258 ? -16.459 3.456 14.028 1.00 97.50 258 SER A CA 1
ATOM 2041 C C . SER A 1 258 ? -16.101 1.985 13.804 1.00 97.50 258 SER A C 1
ATOM 2043 O O . SER A 1 258 ? -16.954 1.114 13.945 1.00 97.50 258 SER A O 1
ATOM 2045 N N . ALA A 1 259 ? -14.826 1.690 13.519 1.00 96.75 259 ALA A N 1
ATOM 2046 C CA . ALA A 1 259 ? -14.270 0.343 13.626 1.00 96.75 259 ALA A CA 1
ATOM 2047 C C . ALA A 1 259 ? -14.154 -0.130 15.093 1.00 96.75 259 ALA A C 1
ATOM 2049 O O . ALA A 1 259 ? -13.819 -1.288 15.347 1.00 96.75 259 ALA A O 1
ATOM 2050 N N . PHE A 1 260 ? -14.433 0.748 16.065 1.00 96.94 260 PHE A N 1
ATOM 2051 C CA . PHE A 1 260 ? -14.386 0.449 17.491 1.00 96.94 260 PHE A CA 1
ATOM 2052 C C . PHE A 1 260 ? -15.614 1.000 18.229 1.00 96.94 260 PHE A C 1
ATOM 2054 O O . PHE A 1 260 ? -16.073 2.108 17.957 1.00 96.94 260 PHE A O 1
ATOM 2061 N N . ALA A 1 261 ? -16.079 0.262 19.236 1.00 97.06 261 ALA A N 1
ATOM 2062 C CA . ALA A 1 261 ? -16.945 0.760 20.301 1.00 97.06 261 ALA A CA 1
ATOM 2063 C C . ALA A 1 261 ? -16.117 0.840 21.590 1.00 97.06 261 ALA A C 1
ATOM 2065 O O . ALA A 1 261 ? -15.750 -0.189 22.162 1.00 97.06 261 ALA A O 1
ATOM 2066 N N . PHE A 1 262 ? -15.779 2.052 22.033 1.00 95.62 262 PHE A N 1
ATOM 2067 C CA . PHE A 1 262 ? -14.931 2.265 23.208 1.00 95.62 262 PHE A CA 1
ATOM 2068 C C . PHE A 1 262 ? -15.766 2.485 24.471 1.00 95.62 262 PHE A C 1
ATOM 2070 O O . PHE A 1 262 ? -16.674 3.314 24.495 1.00 95.62 262 PHE A O 1
ATOM 2077 N N . HIS A 1 263 ? -15.410 1.806 25.557 1.00 96.31 263 HIS A N 1
ATOM 2078 C CA . HIS A 1 263 ? -15.976 2.009 26.887 1.00 96.31 263 HIS A CA 1
ATOM 2079 C C . HIS A 1 263 ? -14.864 2.174 27.919 1.00 96.31 263 HIS A C 1
ATOM 2081 O O . HIS A 1 263 ? -13.918 1.394 27.941 1.00 96.31 263 HIS A O 1
ATOM 2087 N N . ARG A 1 264 ? -14.949 3.196 28.768 1.00 95.25 264 ARG A N 1
ATOM 2088 C CA . ARG A 1 264 ? -13.921 3.458 29.774 1.00 95.25 264 ARG A CA 1
ATOM 2089 C C . ARG A 1 264 ? -14.209 2.680 31.058 1.00 95.25 264 ARG A C 1
ATOM 2091 O O . ARG A 1 264 ? -15.342 2.655 31.523 1.00 95.25 264 ARG A O 1
ATOM 2098 N N . VAL A 1 265 ? -13.175 2.082 31.647 1.00 94.88 265 VAL A N 1
ATOM 2099 C CA . VAL A 1 265 ? -13.241 1.396 32.949 1.00 94.88 265 VAL A CA 1
ATOM 2100 C C . VAL A 1 265 ? -13.886 2.301 34.003 1.00 94.88 265 VAL A C 1
ATOM 2102 O O . VAL A 1 265 ? -13.445 3.429 34.216 1.00 94.88 265 VAL A O 1
ATOM 2105 N N . GLY A 1 266 ? -14.906 1.775 34.683 1.00 91.81 266 GLY A N 1
ATOM 2106 C CA . GLY A 1 266 ? -15.612 2.447 35.777 1.00 91.81 266 GLY A CA 1
ATOM 2107 C C . GLY A 1 266 ? -16.729 3.411 35.359 1.00 91.81 266 GLY A C 1
ATOM 2108 O O . GLY A 1 266 ? -17.511 3.809 36.222 1.00 91.81 266 GLY A O 1
ATOM 2109 N N . ASP A 1 267 ? -16.848 3.758 34.075 1.00 94.19 267 ASP A N 1
ATOM 2110 C CA . ASP A 1 267 ? -17.957 4.584 33.592 1.00 94.19 267 ASP A CA 1
ATOM 2111 C C . ASP A 1 267 ? -19.251 3.752 33.493 1.00 94.19 267 ASP A C 1
ATOM 2113 O O . ASP A 1 267 ? -19.233 2.527 33.361 1.00 94.19 267 ASP A O 1
ATOM 2117 N N . ALA A 1 268 ? -20.412 4.412 33.536 1.00 94.38 268 ALA A N 1
ATOM 2118 C CA . ALA A 1 268 ? -21.685 3.733 33.306 1.00 94.38 268 ALA A CA 1
ATOM 2119 C C . ALA A 1 268 ? -21.797 3.281 31.839 1.00 94.38 268 ALA A C 1
ATOM 2121 O O . ALA A 1 268 ? -21.552 4.063 30.918 1.00 94.38 268 ALA A O 1
ATOM 2122 N N . ILE A 1 269 ? -22.204 2.031 31.612 1.00 95.50 269 ILE A N 1
ATOM 2123 C CA . ILE A 1 269 ? -22.404 1.492 30.262 1.00 95.50 269 ILE A CA 1
ATOM 2124 C C . ILE A 1 269 ? -23.650 2.134 29.644 1.00 95.50 269 ILE A C 1
ATOM 2126 O O . ILE A 1 269 ? -24.755 2.048 30.181 1.00 95.50 269 ILE A O 1
ATOM 2130 N N . GLN A 1 270 ? -23.466 2.785 28.498 1.00 96.06 270 GLN A N 1
ATOM 2131 C CA . GLN A 1 270 ? -24.519 3.468 27.749 1.00 96.06 270 GLN A CA 1
ATOM 2132 C C . GLN A 1 270 ? -24.633 2.889 26.340 1.00 96.06 270 GLN A C 1
ATOM 2134 O O . GLN A 1 270 ? -23.679 2.311 25.822 1.00 96.06 270 GLN A O 1
ATOM 2139 N N . ALA A 1 271 ? -25.801 3.065 25.719 1.00 97.81 271 ALA A N 1
ATOM 2140 C CA . ALA A 1 271 ? -25.980 2.756 24.307 1.00 97.81 271 ALA A CA 1
ATOM 2141 C C . ALA A 1 271 ? -25.019 3.608 23.465 1.00 97.81 271 ALA A C 1
ATOM 2143 O O . ALA A 1 271 ? -24.852 4.800 23.729 1.00 97.81 271 ALA A O 1
ATOM 2144 N N . GLN A 1 272 ? -24.413 3.012 22.441 1.00 97.88 272 GLN A N 1
ATOM 2145 C CA . GLN A 1 272 ? -23.457 3.690 21.568 1.00 97.88 272 GLN A CA 1
ATOM 2146 C C . GLN A 1 272 ? -23.971 3.704 20.139 1.00 97.88 272 GLN A C 1
ATOM 2148 O O . GLN A 1 272 ? -24.481 2.706 19.643 1.00 97.88 272 GLN A O 1
ATOM 2153 N N . THR A 1 273 ? -23.851 4.852 19.480 1.00 98.00 273 THR A N 1
ATOM 2154 C CA . THR A 1 273 ? -24.195 5.014 18.066 1.00 98.00 273 THR A CA 1
ATOM 2155 C C . THR A 1 273 ? -22.909 5.187 17.278 1.00 98.00 273 THR A C 1
ATOM 2157 O O . THR A 1 273 ? -22.182 6.149 17.513 1.00 98.00 273 THR A O 1
ATOM 2160 N N . LEU A 1 274 ? -22.640 4.257 16.367 1.00 98.25 274 LEU A N 1
ATOM 2161 C CA . LEU A 1 274 ? -21.454 4.246 15.522 1.00 98.25 274 LEU A CA 1
ATOM 2162 C C . LEU A 1 274 ? -21.843 4.686 14.107 1.00 98.25 274 LEU A C 1
ATOM 2164 O O . LEU A 1 274 ? -22.642 3.989 13.470 1.00 98.25 274 LEU A O 1
ATOM 2168 N N . PRO A 1 275 ? -21.348 5.837 13.619 1.00 97.94 275 PRO A N 1
ATOM 2169 C CA . PRO A 1 275 ? -21.704 6.309 12.291 1.00 97.94 275 PRO A CA 1
ATOM 2170 C C . PRO A 1 275 ? -21.164 5.405 11.174 1.00 97.94 275 PRO A C 1
ATOM 2172 O O . PRO A 1 275 ? -20.063 4.853 11.256 1.00 97.94 275 PRO A O 1
ATOM 2175 N N . PHE A 1 276 ? -21.953 5.258 10.115 1.00 98.00 276 PHE A N 1
ATOM 2176 C CA . PHE A 1 276 ? -21.667 4.358 9.003 1.00 98.00 276 PHE A CA 1
ATOM 2177 C C . PHE A 1 276 ? -22.146 4.962 7.684 1.00 98.00 276 PHE A C 1
ATOM 2179 O O . PHE A 1 276 ? -23.241 5.520 7.614 1.00 98.00 276 PHE A O 1
ATOM 2186 N N . SER A 1 277 ? -21.351 4.786 6.632 1.00 97.00 277 SER A N 1
ATOM 2187 C CA . SER A 1 277 ? -21.782 4.989 5.250 1.00 97.00 277 SER A CA 1
ATOM 2188 C C . SER A 1 277 ? -22.297 3.663 4.702 1.00 97.00 277 SER A C 1
ATOM 2190 O O . SER A 1 277 ? -21.505 2.772 4.402 1.00 97.00 277 SER A O 1
ATOM 2192 N N . PHE A 1 278 ? -23.616 3.515 4.573 1.00 97.31 278 PHE A N 1
ATOM 2193 C CA . PHE A 1 278 ? -24.221 2.270 4.082 1.00 97.31 278 PHE A CA 1
ATOM 2194 C C . PHE A 1 278 ? -24.152 2.104 2.560 1.00 97.31 278 PHE A C 1
ATOM 2196 O O . PHE A 1 278 ? -24.263 0.985 2.076 1.00 97.31 278 PHE A O 1
ATOM 2203 N N . ASN A 1 279 ? -23.945 3.189 1.803 1.00 95.25 279 ASN A N 1
ATOM 2204 C CA . ASN A 1 279 ? -23.791 3.152 0.342 1.00 95.25 279 ASN A CA 1
ATOM 2205 C C . ASN A 1 279 ? -24.866 2.291 -0.352 1.00 95.25 279 ASN A C 1
ATOM 2207 O O . ASN A 1 279 ? -24.545 1.405 -1.136 1.00 95.25 279 ASN A O 1
ATOM 2211 N N . GLU A 1 280 ? -26.135 2.548 -0.011 1.00 94.69 280 GLU A N 1
ATOM 2212 C CA . GLU A 1 280 ? -27.333 1.857 -0.528 1.00 94.69 280 GLU A CA 1
ATOM 2213 C C . GLU A 1 280 ? -27.505 0.390 -0.093 1.00 94.69 280 GLU A C 1
ATOM 2215 O O . GLU A 1 280 ? -28.521 -0.231 -0.405 1.00 94.69 280 GLU A O 1
ATOM 2220 N N . ASN A 1 281 ? -26.576 -0.163 0.685 1.00 97.56 281 ASN A N 1
ATOM 2221 C CA . ASN A 1 281 ? -26.704 -1.509 1.225 1.00 97.56 281 ASN A CA 1
ATOM 2222 C C . ASN A 1 281 ? -27.553 -1.551 2.499 1.00 97.56 281 ASN A C 1
ATOM 2224 O O . ASN A 1 281 ? -27.624 -0.599 3.276 1.00 97.56 281 ASN A O 1
ATOM 2228 N N . LEU A 1 282 ? -28.131 -2.722 2.758 1.00 97.31 282 LEU A N 1
ATOM 2229 C CA . LEU A 1 282 ? -28.847 -3.033 3.992 1.00 97.31 282 LEU A CA 1
ATOM 2230 C C . LEU A 1 282 ? -27.951 -3.845 4.925 1.00 97.31 282 LEU A C 1
ATOM 2232 O O . LEU A 1 282 ? -27.206 -4.708 4.461 1.00 97.31 282 LEU A O 1
ATOM 2236 N N . VAL A 1 283 ? -28.054 -3.623 6.236 1.00 98.25 283 VAL A N 1
ATOM 2237 C CA . VAL A 1 283 ? -27.475 -4.539 7.229 1.00 98.25 283 VAL A CA 1
ATOM 2238 C C . VAL A 1 283 ? -28.310 -5.816 7.243 1.00 98.25 283 VAL A C 1
ATOM 2240 O O . VAL A 1 283 ? -29.520 -5.763 7.440 1.00 98.25 283 VAL A O 1
ATOM 2243 N N . THR A 1 284 ? -27.676 -6.964 7.013 1.00 98.19 284 THR A N 1
ATOM 2244 C CA . THR A 1 284 ? -28.352 -8.273 6.967 1.00 98.19 284 THR A CA 1
ATOM 2245 C C . THR A 1 284 ? -28.190 -9.055 8.262 1.00 98.19 284 THR A C 1
ATOM 2247 O O . THR A 1 284 ? -29.084 -9.807 8.645 1.00 98.19 284 THR A O 1
ATOM 2250 N N . SER A 1 285 ? -27.067 -8.877 8.958 1.00 98.19 285 SER A N 1
ATOM 2251 C CA . SER A 1 285 ? -26.833 -9.473 10.272 1.00 98.19 285 SER A CA 1
ATOM 2252 C C . SER A 1 285 ? -25.704 -8.764 11.006 1.00 98.19 285 SER A C 1
ATOM 2254 O O . SER A 1 285 ? -24.720 -8.365 10.382 1.00 98.19 285 SER A O 1
ATOM 2256 N N . ILE A 1 286 ? -25.790 -8.713 12.334 1.00 98.56 286 ILE A N 1
ATOM 2257 C CA . ILE A 1 286 ? -24.655 -8.401 13.204 1.00 98.56 286 ILE A CA 1
ATOM 2258 C C . ILE A 1 286 ? -24.434 -9.605 14.110 1.00 98.56 286 ILE A C 1
ATOM 2260 O O . ILE A 1 286 ? -25.343 -9.990 14.844 1.00 98.56 286 ILE A O 1
ATOM 2264 N N . ALA A 1 287 ? -23.249 -10.205 14.046 1.00 97.88 287 ALA A N 1
ATOM 2265 C CA . ALA A 1 287 ? -22.879 -11.342 14.882 1.00 97.88 287 ALA A CA 1
ATOM 2266 C C . ALA A 1 287 ? -21.687 -10.985 15.769 1.00 97.88 287 ALA A C 1
ATOM 2268 O O . ALA A 1 287 ? -20.727 -10.384 15.298 1.00 97.88 287 ALA A O 1
ATOM 2269 N N . VAL A 1 288 ? -21.748 -11.348 17.045 1.00 95.81 288 VAL A N 1
ATOM 2270 C CA . VAL A 1 288 ? -20.640 -11.215 17.993 1.00 95.81 288 VAL A CA 1
ATOM 2271 C C . VAL A 1 288 ? -20.300 -12.614 18.480 1.00 95.81 288 VAL A C 1
ATOM 2273 O O . VAL A 1 288 ? -21.141 -13.271 19.096 1.00 95.81 288 VAL A O 1
ATOM 2276 N N . ASP A 1 289 ? -19.090 -13.073 18.172 1.00 82.88 289 ASP A N 1
ATOM 2277 C CA . ASP A 1 289 ? -18.691 -14.474 18.338 1.00 82.88 289 ASP A CA 1
ATOM 2278 C C . ASP A 1 289 ? -19.711 -15.407 17.642 1.00 82.88 289 ASP A C 1
ATOM 2280 O O . ASP A 1 289 ? -19.987 -15.231 16.455 1.00 82.88 289 ASP A O 1
ATOM 2284 N N . ASP A 1 290 ? -20.320 -16.349 18.365 1.00 86.81 290 ASP A N 1
ATOM 2285 C CA . ASP A 1 290 ? -21.340 -17.265 17.829 1.00 86.81 290 ASP A CA 1
ATOM 2286 C C . ASP A 1 290 ? -22.786 -16.730 17.958 1.00 86.81 290 ASP A C 1
ATOM 2288 O O . ASP A 1 290 ? -23.746 -17.408 17.578 1.00 86.81 290 ASP A O 1
ATOM 2292 N N . ARG A 1 291 ? -22.986 -15.522 18.511 1.00 95.06 291 ARG A N 1
ATOM 2293 C CA . ARG A 1 291 ? -24.317 -14.941 18.756 1.00 95.06 291 ARG A CA 1
ATOM 2294 C C . ARG A 1 291 ? -24.701 -13.953 17.660 1.00 95.06 291 ARG A C 1
ATOM 2296 O O . ARG A 1 291 ? -24.102 -12.889 17.530 1.00 95.06 291 ARG A O 1
ATOM 2303 N N . VAL A 1 292 ? -25.792 -14.240 16.952 1.00 97.81 292 VAL A N 1
ATOM 2304 C CA . VAL A 1 292 ? -26.472 -13.254 16.097 1.00 97.81 292 VAL A CA 1
ATOM 2305 C C . VAL A 1 292 ? -27.301 -12.317 16.975 1.00 97.81 292 VAL A C 1
ATOM 2307 O O . VAL A 1 292 ? -28.124 -12.771 17.771 1.00 97.81 292 VAL A O 1
ATOM 2310 N N . LEU A 1 293 ? -27.073 -11.012 16.844 1.00 98.19 293 LEU A N 1
ATOM 2311 C CA . LEU A 1 293 ? -27.791 -9.983 17.588 1.00 98.19 293 LEU A CA 1
ATOM 2312 C C . LEU A 1 293 ? -29.184 -9.742 16.994 1.00 98.19 293 LEU A C 1
ATOM 2314 O O . LEU A 1 293 ? -29.373 -9.798 15.777 1.00 98.19 293 LEU A O 1
ATOM 2318 N N . ALA A 1 294 ? -30.157 -9.429 17.849 1.00 97.94 294 ALA A N 1
ATOM 2319 C CA . ALA A 1 294 ? -31.525 -9.128 17.437 1.00 97.94 294 ALA A CA 1
ATOM 2320 C C . ALA A 1 294 ? -31.730 -7.623 17.195 1.00 97.94 294 ALA A C 1
ATOM 2322 O O . ALA A 1 294 ? -31.589 -6.814 18.116 1.00 97.94 294 ALA A O 1
ATOM 2323 N N . GLU A 1 295 ? -32.127 -7.241 15.980 1.00 97.94 295 GLU A N 1
ATOM 2324 C CA . GLU A 1 295 ? -32.546 -5.865 15.693 1.00 97.94 295 GLU A CA 1
ATOM 2325 C C . GLU A 1 295 ? -33.774 -5.482 16.545 1.00 97.94 295 GLU A C 1
ATOM 2327 O O . GLU A 1 295 ? -34.655 -6.300 16.811 1.00 97.94 295 GLU A O 1
ATOM 2332 N N . GLY A 1 296 ? -33.814 -4.243 17.028 1.00 96.56 296 GLY A N 1
ATOM 2333 C CA . GLY A 1 296 ? -34.813 -3.717 17.957 1.00 96.56 296 GLY A CA 1
ATOM 2334 C C . GLY A 1 296 ? -34.488 -3.968 19.433 1.00 96.56 296 GLY A C 1
ATOM 2335 O O . GLY A 1 296 ? -34.785 -3.110 20.263 1.00 96.56 296 GLY A O 1
ATOM 2336 N N . THR A 1 297 ? -33.839 -5.088 19.771 1.00 97.19 297 THR A N 1
ATOM 2337 C CA . THR A 1 297 ? -33.499 -5.435 21.167 1.00 97.19 297 THR A CA 1
ATOM 2338 C C . THR A 1 297 ? -32.030 -5.187 21.490 1.00 97.19 297 THR A C 1
ATOM 2340 O O . THR A 1 297 ? -31.729 -4.510 22.474 1.00 97.19 297 THR A O 1
ATOM 2343 N N . ASP A 1 298 ? -31.122 -5.703 20.664 1.00 98.25 298 ASP A N 1
ATOM 2344 C CA . ASP A 1 298 ? -29.674 -5.604 20.861 1.00 98.25 298 ASP A CA 1
ATOM 2345 C C . ASP A 1 298 ? -29.099 -4.385 20.129 1.00 98.25 298 ASP A C 1
ATOM 2347 O O . ASP A 1 298 ? -28.238 -3.675 20.648 1.00 98.25 298 ASP A O 1
ATOM 2351 N N . TYR A 1 299 ? -29.601 -4.098 18.930 1.00 98.56 299 TYR A N 1
ATOM 2352 C CA . TYR A 1 299 ? -29.186 -2.939 18.147 1.00 98.56 299 TYR A CA 1
ATOM 2353 C C . TYR A 1 299 ? -30.351 -2.348 17.356 1.00 98.56 299 TYR A C 1
ATOM 2355 O O . TYR A 1 299 ? -31.390 -2.980 17.194 1.00 98.56 299 TYR A O 1
ATOM 2363 N N . ALA A 1 300 ? -30.165 -1.143 16.832 1.00 98.31 300 ALA A N 1
ATOM 2364 C CA . ALA A 1 300 ? -31.062 -0.522 15.871 1.00 98.31 300 ALA A CA 1
ATOM 2365 C C . ALA A 1 300 ? -30.252 0.102 14.733 1.00 98.31 300 ALA A C 1
ATOM 2367 O O . ALA A 1 300 ? -29.219 0.737 14.976 1.00 98.31 300 ALA A O 1
ATOM 2368 N N . ILE A 1 301 ? -30.734 -0.054 13.503 1.00 97.88 301 ILE A N 1
ATOM 2369 C CA . ILE A 1 301 ? -30.229 0.709 12.364 1.00 97.88 301 ILE A CA 1
ATOM 2370 C C . ILE A 1 301 ? -30.854 2.102 12.413 1.00 97.88 301 ILE A C 1
ATOM 2372 O O . ILE A 1 301 ? -32.061 2.255 12.600 1.00 97.88 301 ILE A O 1
ATOM 2376 N N . ILE A 1 302 ? -30.018 3.125 12.291 1.00 95.56 302 ILE A N 1
ATOM 2377 C CA . ILE A 1 302 ? -30.438 4.521 12.172 1.00 95.56 302 ILE A CA 1
ATOM 2378 C C . ILE A 1 302 ? -29.878 5.089 10.865 1.00 95.56 302 ILE A C 1
ATOM 2380 O O . ILE A 1 302 ? -28.916 4.538 10.337 1.00 95.56 302 ILE A O 1
ATOM 2384 N N . ASP A 1 303 ? -30.430 6.200 10.370 1.00 87.44 303 ASP A N 1
ATOM 2385 C CA . ASP A 1 303 ? -30.169 6.722 9.015 1.00 87.44 303 ASP A CA 1
ATOM 2386 C C . ASP A 1 303 ? -28.697 6.658 8.560 1.00 87.44 303 ASP A C 1
ATOM 2388 O O . ASP A 1 303 ? -28.419 6.189 7.463 1.00 87.44 303 ASP A O 1
ATOM 2392 N N . ASN A 1 304 ? -27.750 7.068 9.415 1.00 90.50 304 ASN A N 1
ATOM 2393 C CA . ASN A 1 304 ? -26.310 7.061 9.115 1.00 90.50 304 ASN A CA 1
ATOM 2394 C C . ASN A 1 304 ? -25.484 6.341 10.190 1.00 90.50 304 ASN A C 1
ATOM 2396 O O . ASN A 1 304 ? -24.396 6.793 10.554 1.00 90.50 304 ASN A O 1
ATOM 2400 N N . GLY A 1 305 ? -26.008 5.266 10.782 1.00 97.06 305 GLY A N 1
ATOM 2401 C CA . GLY A 1 305 ? -25.252 4.535 11.791 1.00 97.06 305 GLY A CA 1
ATOM 2402 C C . GLY A 1 305 ? -25.928 3.301 12.364 1.00 97.06 305 GLY A C 1
ATOM 2403 O O . GLY A 1 305 ? -27.088 2.992 12.105 1.00 97.06 305 GLY A O 1
ATOM 2404 N N . ILE A 1 306 ? -25.170 2.606 13.201 1.00 98.50 306 ILE A N 1
ATOM 2405 C CA . ILE A 1 306 ? -25.624 1.438 13.951 1.00 98.50 306 ILE A CA 1
ATOM 2406 C C . ILE A 1 306 ? -25.619 1.820 15.424 1.00 98.50 306 ILE A C 1
ATOM 2408 O O . ILE A 1 306 ? -24.586 2.211 15.974 1.00 98.50 306 ILE A O 1
ATOM 2412 N N . ARG A 1 307 ? -26.776 1.727 16.078 1.00 98.44 307 ARG A N 1
ATOM 2413 C CA . ARG A 1 307 ? -26.892 1.935 17.520 1.00 98.44 307 ARG A CA 1
ATOM 2414 C C . ARG A 1 307 ? -26.890 0.596 18.236 1.00 98.44 307 ARG A C 1
ATOM 2416 O O . ARG A 1 307 ? -27.862 -0.138 18.139 1.00 98.44 307 ARG A O 1
ATOM 2423 N N . PHE A 1 308 ? -25.856 0.323 19.020 1.00 98.50 308 PHE A N 1
ATOM 2424 C CA . PHE A 1 308 ? -25.836 -0.784 19.974 1.00 98.50 308 PHE A CA 1
ATOM 2425 C C . PHE A 1 308 ? -26.492 -0.347 21.284 1.00 98.50 308 PHE A C 1
ATOM 2427 O O . PHE A 1 308 ? -26.150 0.700 21.843 1.00 98.50 308 PHE A O 1
ATOM 2434 N N . HIS A 1 309 ? -27.453 -1.123 21.778 1.00 98.12 309 HIS A N 1
ATOM 2435 C CA . HIS A 1 309 ? -28.131 -0.835 23.038 1.00 98.12 309 HIS A CA 1
ATOM 2436 C C . HIS A 1 309 ? -27.227 -1.121 24.247 1.00 98.12 309 HIS A C 1
ATOM 2438 O O . HIS A 1 309 ? -26.341 -1.971 24.205 1.00 98.12 309 HIS A O 1
ATOM 2444 N N . SER A 1 310 ? -27.453 -0.416 25.360 1.00 96.81 310 SER A N 1
ATOM 2445 C CA . SER A 1 310 ? -26.683 -0.634 26.594 1.00 96.81 310 SER A CA 1
ATOM 2446 C C . SER A 1 310 ? -26.827 -2.060 27.125 1.00 96.81 310 SER A C 1
ATOM 2448 O O . SER A 1 310 ? -25.879 -2.568 27.715 1.00 96.81 310 SER A O 1
ATOM 2450 N N . SER A 1 311 ? -27.974 -2.709 26.895 1.00 94.88 311 SER A N 1
ATOM 2451 C CA . SER A 1 311 ? -28.222 -4.107 27.261 1.00 94.88 311 SER A CA 1
ATOM 2452 C C . SER A 1 311 ? -27.195 -5.043 26.627 1.00 94.88 311 SER A C 1
ATOM 2454 O O . SER A 1 311 ? -26.494 -5.726 27.361 1.00 94.88 311 SER A O 1
ATOM 2456 N N . VAL A 1 312 ? -27.036 -5.019 25.297 1.00 95.69 312 VAL A N 1
ATOM 2457 C CA . VAL A 1 312 ? -26.065 -5.896 24.617 1.00 95.69 312 VAL A CA 1
ATOM 2458 C C . VAL A 1 312 ? -24.629 -5.499 24.936 1.00 95.69 312 VAL A C 1
ATOM 2460 O O . VAL A 1 312 ? -23.782 -6.358 25.141 1.00 95.69 312 VAL A O 1
ATOM 2463 N N . LEU A 1 313 ? -24.335 -4.199 25.034 1.00 96.00 313 LEU A N 1
ATOM 2464 C CA . LEU A 1 313 ? -22.987 -3.741 25.367 1.00 96.00 313 LEU A CA 1
ATOM 2465 C C . LEU A 1 313 ? -22.573 -4.179 26.778 1.00 96.00 313 LEU A C 1
ATOM 2467 O O . LEU A 1 313 ? -21.395 -4.445 27.000 1.00 96.00 313 LEU A O 1
ATOM 2471 N N . SER A 1 314 ? -23.526 -4.315 27.707 1.00 94.25 314 SER A N 1
ATOM 2472 C CA . SER A 1 314 ? -23.261 -4.805 29.067 1.00 94.25 314 SER A CA 1
ATOM 2473 C C . SER A 1 314 ? -22.830 -6.268 29.117 1.00 94.25 314 SER A C 1
ATOM 2475 O O . SER A 1 314 ? -22.134 -6.645 30.055 1.00 94.25 314 SER A O 1
ATOM 2477 N N . ASP A 1 315 ? -23.171 -7.071 28.104 1.00 92.69 315 ASP A N 1
ATOM 2478 C CA . ASP A 1 315 ? -22.708 -8.461 28.009 1.00 92.69 315 ASP A CA 1
ATOM 2479 C C . ASP A 1 315 ? -21.194 -8.540 27.725 1.00 92.69 315 ASP A C 1
ATOM 2481 O O . ASP A 1 315 ? -20.548 -9.530 28.067 1.00 92.69 315 ASP A O 1
ATOM 2485 N N . TYR A 1 316 ? -20.612 -7.494 27.121 1.00 92.44 316 TYR A N 1
ATOM 2486 C CA . TYR A 1 316 ? -19.219 -7.487 26.651 1.00 92.44 316 TYR A CA 1
ATOM 2487 C C . TYR A 1 316 ? -18.318 -6.493 27.393 1.00 92.44 316 TYR A C 1
ATOM 2489 O O . TYR A 1 316 ? -17.119 -6.735 27.558 1.00 92.44 316 TYR A O 1
ATOM 2497 N N . PHE A 1 317 ? -18.859 -5.369 27.857 1.00 93.19 317 PHE A N 1
ATOM 2498 C CA . PHE A 1 317 ? -18.120 -4.379 28.630 1.00 93.19 317 PHE A CA 1
ATOM 2499 C C . PHE A 1 317 ? -18.050 -4.778 30.110 1.00 93.19 317 PHE A C 1
ATOM 2501 O O . PHE A 1 317 ? -18.722 -4.210 30.962 1.00 93.19 317 PHE A O 1
ATOM 2508 N N . ASP A 1 318 ? -17.189 -5.747 30.432 1.00 73.62 318 ASP A N 1
ATOM 2509 C CA . ASP A 1 318 ? -16.796 -6.019 31.820 1.00 73.62 318 ASP A CA 1
ATOM 2510 C C . ASP A 1 318 ? -15.948 -4.854 32.357 1.00 73.62 318 ASP A C 1
ATOM 2512 O O . ASP A 1 318 ? -14.824 -4.609 31.897 1.00 73.62 318 ASP A O 1
ATOM 2516 N N . THR A 1 319 ? -16.492 -4.136 33.340 1.00 66.12 319 THR A N 1
ATOM 2517 C CA . THR A 1 319 ? -15.965 -2.864 33.850 1.00 66.12 319 THR A CA 1
ATOM 2518 C C . THR A 1 319 ? -14.618 -2.977 34.561 1.00 66.12 319 THR A C 1
ATOM 2520 O O . THR A 1 319 ? -14.041 -1.944 34.883 1.00 66.12 319 THR A O 1
ATOM 2523 N N . ASN A 1 320 ? -14.096 -4.180 34.825 1.00 72.31 320 ASN A N 1
ATOM 2524 C CA . ASN A 1 320 ? -12.915 -4.354 35.683 1.00 72.31 320 ASN A CA 1
ATOM 2525 C C . ASN A 1 320 ? -11.609 -4.661 34.933 1.00 72.31 320 ASN A C 1
ATOM 2527 O O . ASN A 1 320 ? -10.523 -4.561 35.512 1.00 72.31 320 ASN A O 1
ATOM 2531 N N . ALA A 1 321 ? -11.668 -4.995 33.642 1.00 85.44 321 ALA A N 1
ATOM 2532 C CA . ALA A 1 321 ? -10.480 -5.342 32.865 1.00 85.44 321 ALA A CA 1
ATOM 2533 C C . ALA A 1 321 ? -10.471 -4.644 31.503 1.00 85.44 321 ALA A C 1
ATOM 2535 O O . ALA A 1 321 ? -11.323 -4.909 30.667 1.00 85.44 321 ALA A O 1
ATOM 2536 N N . ALA A 1 322 ? -9.474 -3.802 31.241 1.00 93.06 322 ALA A N 1
ATOM 2537 C CA . ALA A 1 322 ? -9.267 -3.218 29.919 1.00 93.06 322 ALA A CA 1
ATOM 2538 C C . ALA A 1 322 ? -8.763 -4.253 28.891 1.00 93.06 322 ALA A C 1
ATOM 2540 O O . ALA A 1 322 ? -8.088 -5.217 29.254 1.00 93.06 322 ALA A O 1
ATOM 2541 N N . GLY A 1 323 ? -9.065 -4.020 27.616 1.00 93.19 323 GLY A N 1
ATOM 2542 C CA . GLY A 1 323 ? -8.696 -4.837 26.463 1.00 93.19 323 GLY A CA 1
ATOM 2543 C C . GLY A 1 323 ? -9.802 -4.876 25.404 1.00 93.19 323 GLY A C 1
ATOM 2544 O O . GLY A 1 323 ? -10.911 -4.383 25.622 1.00 93.19 323 GLY A O 1
ATOM 2545 N N . VAL A 1 324 ? -9.499 -5.491 24.260 1.00 93.38 324 VAL A N 1
ATOM 2546 C CA . VAL A 1 324 ? -10.513 -5.883 23.268 1.00 93.38 324 VAL A CA 1
ATOM 2547 C C . VAL A 1 324 ? -11.337 -7.031 23.855 1.00 93.38 324 VAL A C 1
ATOM 2549 O O . VAL A 1 324 ? -10.767 -7.996 24.364 1.00 93.38 324 VAL A O 1
ATOM 2552 N N . LYS A 1 325 ? -12.664 -6.900 23.838 1.00 94.31 325 LYS A N 1
ATOM 2553 C CA . LYS A 1 325 ? -13.607 -7.812 24.503 1.00 94.31 325 LYS A CA 1
ATOM 2554 C C . LYS A 1 325 ? -14.306 -8.754 23.551 1.00 94.31 325 LYS A C 1
ATOM 2556 O O . LYS A 1 325 ? -14.431 -9.930 23.857 1.00 94.31 325 LYS A O 1
ATOM 2561 N N . ALA A 1 326 ? -14.736 -8.226 22.417 1.00 94.81 326 ALA A N 1
ATOM 2562 C CA . ALA A 1 326 ? -15.396 -8.983 21.375 1.00 94.81 326 ALA A CA 1
ATOM 2563 C C . ALA A 1 326 ? -15.254 -8.248 20.042 1.00 94.81 326 ALA A C 1
ATOM 2565 O O . ALA A 1 326 ? -14.866 -7.075 20.004 1.00 94.81 326 ALA A O 1
ATOM 2566 N N . THR A 1 327 ? -15.574 -8.936 18.951 1.00 96.44 327 THR A N 1
ATOM 2567 C CA . THR A 1 327 ? -15.667 -8.330 17.620 1.00 96.44 327 THR A CA 1
ATOM 2568 C C . THR A 1 327 ? -17.053 -8.592 17.055 1.00 96.44 327 THR A C 1
ATOM 2570 O O . THR A 1 327 ? -17.430 -9.742 16.852 1.00 96.44 327 THR A O 1
ATOM 2573 N N . ALA A 1 328 ? -17.805 -7.524 16.799 1.00 98.00 328 ALA A N 1
ATOM 2574 C CA . ALA A 1 328 ? -19.078 -7.584 16.102 1.00 98.00 328 ALA A CA 1
ATOM 2575 C C . ALA A 1 328 ? -18.831 -7.553 14.592 1.00 98.00 328 ALA A C 1
ATOM 2577 O O . ALA A 1 328 ? -18.363 -6.547 14.064 1.00 98.00 328 ALA A O 1
ATOM 2578 N N . LEU A 1 329 ? -19.135 -8.639 13.890 1.00 98.25 329 LEU A N 1
ATOM 2579 C CA . LEU A 1 329 ? -19.082 -8.699 12.437 1.00 98.25 329 LEU A CA 1
ATOM 2580 C C . LEU A 1 329 ? -20.420 -8.234 11.857 1.00 98.25 329 LEU A C 1
ATOM 2582 O O . LEU A 1 329 ? -21.438 -8.920 11.976 1.00 98.25 329 LEU A O 1
ATOM 2586 N N . VAL A 1 330 ? -20.413 -7.064 11.222 1.00 98.56 330 VAL A N 1
ATOM 2587 C CA . VAL A 1 330 ? -21.567 -6.506 10.514 1.00 98.56 330 VAL A CA 1
ATOM 2588 C C . VAL A 1 330 ? -21.533 -6.997 9.074 1.00 98.56 330 VAL A C 1
ATOM 2590 O O . VAL A 1 330 ? -20.568 -6.749 8.355 1.00 98.56 330 VAL A O 1
ATOM 2593 N N . SER A 1 331 ? -22.580 -7.693 8.649 1.00 98.38 331 SER A N 1
ATOM 2594 C CA . SER A 1 331 ? -22.750 -8.144 7.267 1.00 98.38 331 SER A CA 1
ATOM 2595 C C . SER A 1 331 ? -23.820 -7.325 6.564 1.00 98.38 331 SER A C 1
ATOM 2597 O O . SER A 1 331 ? -24.779 -6.856 7.185 1.00 98.38 331 SER A O 1
ATOM 2599 N N . PHE A 1 332 ? -23.643 -7.166 5.258 1.00 98.56 332 PHE A N 1
ATOM 2600 C CA . PHE A 1 332 ? -24.474 -6.311 4.423 1.00 98.56 332 PHE A CA 1
ATOM 2601 C C . PHE A 1 332 ? -25.084 -7.101 3.265 1.00 98.56 332 PHE A C 1
ATOM 2603 O O . PHE A 1 332 ? -24.700 -8.239 2.994 1.00 98.56 332 PHE A O 1
ATOM 2610 N N . SER A 1 333 ? -26.054 -6.503 2.577 1.00 98.31 333 SER A N 1
ATOM 2611 C CA . SER A 1 333 ? -26.661 -7.069 1.367 1.00 98.31 333 SER A CA 1
ATOM 2612 C C . SER A 1 333 ? -25.666 -7.235 0.214 1.00 98.31 333 SER A C 1
ATOM 2614 O O . SER A 1 333 ? -25.871 -8.095 -0.639 1.00 98.31 333 SER A O 1
ATOM 2616 N N . ALA A 1 334 ? -24.608 -6.422 0.185 1.00 98.12 334 ALA A N 1
ATOM 2617 C CA . ALA A 1 334 ? -23.492 -6.522 -0.747 1.00 98.12 334 ALA A CA 1
ATOM 2618 C C . ALA A 1 334 ? -22.208 -5.957 -0.111 1.00 98.12 334 ALA A C 1
ATOM 2620 O O . ALA A 1 334 ? -22.262 -5.252 0.898 1.00 98.12 334 ALA A O 1
ATOM 2621 N N . GLY A 1 335 ? -21.061 -6.249 -0.725 1.00 98.12 335 GLY A N 1
ATOM 2622 C CA . GLY A 1 335 ? -19.751 -5.784 -0.267 1.00 98.12 335 GLY A CA 1
ATOM 2623 C C . GLY A 1 335 ? -19.174 -6.621 0.876 1.00 98.12 335 GLY A C 1
ATOM 2624 O O . GLY A 1 335 ? -19.664 -7.706 1.191 1.00 98.12 335 GLY A O 1
ATOM 2625 N N . ALA A 1 336 ? -18.088 -6.127 1.467 1.00 98.38 336 ALA A N 1
ATOM 2626 C CA . ALA A 1 336 ? -17.394 -6.798 2.559 1.00 98.38 336 ALA A CA 1
ATOM 2627 C C . ALA A 1 336 ? -18.165 -6.701 3.887 1.00 98.38 336 ALA A C 1
ATOM 2629 O O . ALA A 1 336 ? -18.749 -5.664 4.209 1.00 98.38 336 ALA A O 1
ATOM 2630 N N . SER A 1 337 ? -18.097 -7.753 4.707 1.00 98.19 337 SER A N 1
ATOM 2631 C CA . SER A 1 337 ? -18.484 -7.657 6.118 1.00 98.19 337 SER A CA 1
ATOM 2632 C C . SER A 1 337 ? -17.441 -6.850 6.894 1.00 98.19 337 SER A C 1
ATOM 2634 O O . SER A 1 337 ? -16.238 -7.029 6.698 1.00 98.19 337 SER A O 1
ATOM 2636 N N . ILE A 1 338 ? -17.894 -5.986 7.803 1.00 98.38 338 ILE A N 1
ATOM 2637 C CA . ILE A 1 338 ? -17.032 -5.072 8.556 1.00 98.38 338 ILE A CA 1
ATOM 2638 C C . ILE A 1 338 ? -16.996 -5.468 10.039 1.00 98.38 338 ILE A C 1
ATOM 2640 O O . ILE A 1 338 ? -18.051 -5.520 10.678 1.00 98.38 338 ILE A O 1
ATOM 2644 N N . PRO A 1 339 ? -15.808 -5.714 10.621 1.00 97.75 339 PRO A N 1
ATOM 2645 C CA . PRO A 1 339 ? -15.665 -5.947 12.047 1.00 97.75 339 PRO A CA 1
ATOM 2646 C C . PRO A 1 339 ? -15.645 -4.630 12.833 1.00 97.75 339 PRO A C 1
ATOM 2648 O O . PRO A 1 339 ? -14.951 -3.677 12.476 1.00 97.75 339 PRO A O 1
ATOM 2651 N N . ILE A 1 340 ? -16.354 -4.617 13.959 1.00 98.06 340 ILE A N 1
ATOM 2652 C CA . ILE A 1 340 ? -16.337 -3.556 14.966 1.00 98.06 340 ILE A CA 1
ATOM 2653 C C . ILE A 1 340 ? -15.814 -4.156 16.268 1.00 98.06 340 ILE A C 1
ATOM 2655 O O . ILE A 1 340 ? -16.411 -5.080 16.820 1.00 98.06 340 ILE A O 1
ATOM 2659 N N . GLN A 1 341 ? -14.701 -3.642 16.783 1.00 96.56 341 GLN A N 1
ATOM 2660 C CA . GLN A 1 341 ? -14.127 -4.130 18.036 1.00 96.56 341 GLN A CA 1
ATOM 2661 C C . GLN A 1 341 ? -14.766 -3.446 19.241 1.00 96.56 341 GLN A C 1
ATOM 2663 O O . GLN A 1 341 ? -14.750 -2.222 19.363 1.00 96.56 341 GLN A O 1
ATOM 2668 N N . PHE A 1 342 ? -15.274 -4.236 20.178 1.00 96.75 342 PHE A N 1
ATOM 2669 C CA . PHE A 1 342 ? -15.724 -3.749 21.477 1.00 96.75 342 PHE A CA 1
ATOM 2670 C C . PHE A 1 342 ? -14.517 -3.664 22.405 1.00 96.75 342 PHE A C 1
ATOM 2672 O O . PHE A 1 342 ? -13.875 -4.674 22.693 1.00 96.75 342 PHE A O 1
ATOM 2679 N N . VAL A 1 343 ? -14.176 -2.458 22.857 1.00 95.75 343 VAL A N 1
ATOM 2680 C CA . VAL A 1 343 ? -12.953 -2.196 23.618 1.00 95.75 343 VAL A CA 1
ATOM 2681 C C . VAL A 1 343 ? -13.291 -1.559 24.953 1.00 95.75 343 VAL A C 1
ATOM 2683 O O . VAL A 1 343 ? -13.811 -0.446 25.005 1.00 95.75 343 VAL A O 1
ATOM 2686 N N . VAL A 1 344 ? -12.896 -2.222 26.038 1.00 96.50 344 VAL A N 1
ATOM 2687 C CA . VAL A 1 344 ? -12.836 -1.586 27.356 1.00 96.50 344 VAL A CA 1
ATOM 2688 C C . VAL A 1 344 ? -11.451 -0.973 27.516 1.00 96.50 344 VAL A C 1
ATOM 2690 O O . VAL A 1 344 ? -10.449 -1.662 27.339 1.00 96.50 344 VAL A O 1
ATOM 2693 N N . TRP A 1 345 ? -11.359 0.312 27.833 1.00 95.19 345 TRP A N 1
ATOM 2694 C CA . TRP A 1 345 ? -10.087 1.019 27.931 1.00 95.19 345 TRP A CA 1
ATOM 2695 C C . TRP A 1 345 ? -9.940 1.780 29.246 1.00 95.19 345 TRP A C 1
ATOM 2697 O O . TRP A 1 345 ? -10.907 2.113 29.923 1.00 95.19 345 TRP A O 1
ATOM 2707 N N . ASP A 1 346 ? -8.696 2.048 29.607 1.00 94.56 346 ASP A N 1
ATOM 2708 C CA . ASP A 1 346 ? -8.304 2.925 30.702 1.00 94.56 346 ASP A CA 1
ATOM 2709 C C . ASP A 1 346 ? -6.987 3.614 30.311 1.00 94.56 346 ASP A C 1
ATOM 2711 O O . ASP A 1 346 ? -6.392 3.304 29.275 1.00 94.56 346 ASP A O 1
ATOM 2715 N N . THR A 1 347 ? -6.519 4.572 31.101 1.00 93.62 347 THR A N 1
ATOM 2716 C CA . THR A 1 347 ? -5.277 5.286 30.802 1.00 93.62 347 THR A CA 1
ATOM 2717 C C . THR A 1 347 ? -4.088 4.307 30.825 1.00 93.62 347 THR A C 1
ATOM 2719 O O . THR A 1 347 ? -3.842 3.676 31.859 1.00 93.62 347 THR A O 1
ATOM 2722 N N . PRO A 1 348 ? -3.325 4.147 29.721 1.00 91.69 348 PRO A N 1
ATOM 2723 C CA . PRO A 1 348 ? -2.126 3.314 29.724 1.00 91.69 348 PRO A CA 1
ATOM 2724 C C . PRO A 1 348 ? -1.065 3.911 30.655 1.00 91.69 348 PRO A C 1
ATOM 2726 O O . PRO A 1 348 ? -0.964 5.130 30.795 1.00 91.69 348 PRO A O 1
ATOM 2729 N N . THR A 1 349 ? -0.249 3.061 31.279 1.00 91.38 349 THR A N 1
ATOM 2730 C CA . THR A 1 349 ? 0.832 3.516 32.171 1.00 91.38 349 THR A CA 1
ATOM 2731 C C . THR A 1 349 ? 2.201 3.194 31.594 1.00 91.38 349 THR A C 1
ATOM 2733 O O . THR A 1 349 ? 2.398 2.164 30.951 1.00 91.38 349 THR A O 1
ATOM 2736 N N . VAL A 1 350 ? 3.166 4.080 31.835 1.00 87.19 350 VAL A N 1
ATOM 2737 C CA . VAL A 1 350 ? 4.566 3.895 31.446 1.00 87.19 350 VAL A CA 1
ATOM 2738 C C . VAL A 1 350 ? 5.372 3.715 32.737 1.00 87.19 350 VAL A C 1
ATOM 2740 O O . VAL A 1 350 ? 5.523 4.678 33.487 1.00 87.19 350 VAL A O 1
ATOM 2743 N N . PRO A 1 351 ? 5.845 2.496 33.060 1.00 82.31 351 PRO A N 1
ATOM 2744 C CA . PRO A 1 351 ? 6.494 2.210 34.342 1.00 82.31 351 PRO A CA 1
ATOM 2745 C C . PRO A 1 351 ? 7.875 2.863 34.490 1.00 82.31 351 PRO A C 1
ATOM 2747 O O . PRO A 1 351 ? 8.343 3.046 35.611 1.00 82.31 351 PRO A O 1
ATOM 2750 N N . ILE A 1 352 ? 8.531 3.216 33.382 1.00 75.06 352 ILE A N 1
ATOM 2751 C CA . ILE A 1 352 ? 9.841 3.873 33.382 1.00 75.06 352 ILE A CA 1
ATOM 2752 C C . ILE A 1 352 ? 9.659 5.323 32.935 1.00 75.06 352 ILE A C 1
ATOM 2754 O O . ILE A 1 352 ? 9.328 5.582 31.783 1.00 75.06 352 ILE A O 1
ATOM 2758 N N . ALA A 1 353 ? 9.901 6.266 33.846 1.00 67.62 353 ALA A N 1
ATOM 2759 C CA . ALA A 1 353 ? 9.733 7.694 33.573 1.00 67.62 353 ALA A CA 1
ATOM 2760 C C . ALA A 1 353 ? 10.875 8.306 32.736 1.00 67.62 353 ALA A C 1
ATOM 2762 O O . ALA A 1 353 ? 10.692 9.372 32.152 1.00 67.62 353 ALA A O 1
ATOM 2763 N N . SER A 1 354 ? 12.050 7.667 32.674 1.00 72.25 354 SER A N 1
ATOM 2764 C CA . SER A 1 354 ? 13.192 8.158 31.897 1.00 72.25 354 SER A CA 1
ATOM 2765 C C . SER A 1 354 ? 14.125 7.038 31.433 1.00 72.25 354 SER A C 1
ATOM 2767 O O . SER A 1 354 ? 14.332 6.037 32.117 1.00 72.25 354 SER A O 1
ATOM 2769 N N . SER A 1 355 ? 14.721 7.227 30.258 1.00 71.25 355 SER A N 1
ATOM 2770 C CA . SER A 1 355 ? 15.770 6.372 29.698 1.00 71.25 355 SER A CA 1
ATOM 2771 C C . SER A 1 355 ? 16.862 7.245 29.095 1.00 71.25 355 SER A C 1
ATOM 2773 O O . SER A 1 355 ? 16.556 8.278 28.498 1.00 71.25 355 SER A O 1
ATOM 2775 N N . VAL A 1 356 ? 18.123 6.829 29.203 1.00 72.38 356 VAL A N 1
ATOM 2776 C CA . VAL A 1 356 ? 19.232 7.529 28.545 1.00 72.38 356 VAL A CA 1
ATOM 2777 C C . VAL A 1 356 ? 19.357 7.015 27.116 1.00 72.38 356 VAL A C 1
ATOM 2779 O O . VAL A 1 356 ? 19.608 5.833 26.890 1.00 72.38 356 VAL A O 1
ATOM 2782 N N . ALA A 1 357 ? 19.176 7.919 26.159 1.00 67.38 357 ALA A N 1
ATOM 2783 C CA . ALA A 1 357 ? 19.492 7.682 24.762 1.00 67.38 357 ALA A CA 1
ATOM 2784 C C . ALA A 1 357 ? 21.003 7.443 24.600 1.00 67.38 357 ALA A C 1
ATOM 2786 O O . ALA A 1 357 ? 21.810 8.290 24.978 1.00 67.38 357 ALA A O 1
ATOM 2787 N N . VAL A 1 358 ? 21.385 6.301 24.025 1.00 72.25 358 VAL A N 1
ATOM 2788 C CA . VAL A 1 358 ? 22.764 6.032 23.596 1.00 72.25 358 VAL A CA 1
ATOM 2789 C C . VAL A 1 358 ? 22.799 6.154 22.079 1.00 72.25 358 VAL A C 1
ATOM 2791 O O . VAL A 1 358 ? 21.969 5.549 21.399 1.00 72.25 358 VAL A O 1
ATOM 2794 N N . ALA A 1 359 ? 23.724 6.955 21.551 1.00 67.56 359 ALA A N 1
ATOM 2795 C CA . ALA A 1 359 ? 23.881 7.132 20.111 1.00 67.56 359 ALA A CA 1
ATOM 2796 C C . ALA A 1 359 ? 24.123 5.774 19.429 1.00 67.56 359 ALA A C 1
ATOM 2798 O O . ALA A 1 359 ? 24.952 4.989 19.888 1.00 67.56 359 ALA A O 1
ATOM 2799 N N . GLY A 1 360 ? 23.381 5.498 18.356 1.00 61.59 360 GLY A N 1
ATOM 2800 C CA . GLY A 1 360 ? 23.438 4.217 17.642 1.00 61.59 360 GLY A CA 1
ATOM 2801 C C . GLY A 1 360 ? 22.675 3.066 18.311 1.00 61.59 360 GLY A C 1
ATOM 2802 O O . GLY A 1 360 ? 22.703 1.953 17.794 1.00 61.59 360 GLY A O 1
ATOM 2803 N N . SER A 1 361 ? 21.975 3.318 19.423 1.00 65.44 361 SER A N 1
ATOM 2804 C CA . SER A 1 361 ? 21.151 2.326 20.122 1.00 65.44 361 SER A CA 1
ATOM 2805 C C . SER A 1 361 ? 19.676 2.711 20.114 1.00 65.44 361 SER A C 1
ATOM 2807 O O . SER A 1 361 ? 19.315 3.884 20.211 1.00 65.44 361 SER A O 1
ATOM 2809 N N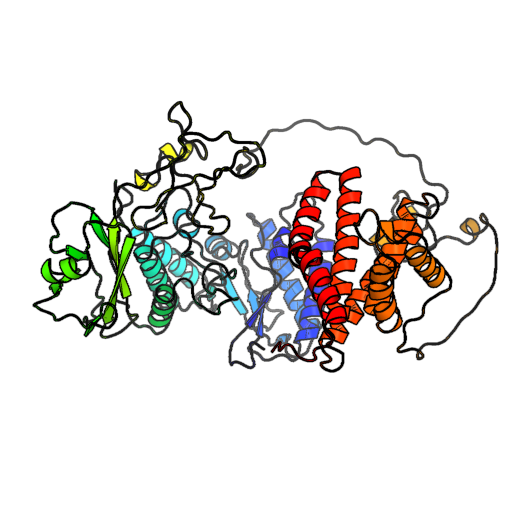 . GLU A 1 362 ? 18.812 1.699 20.069 1.00 64.12 362 GLU A N 1
ATOM 2810 C CA . GLU A 1 362 ? 17.368 1.887 20.170 1.00 64.12 362 GLU A CA 1
ATOM 2811 C C . GLU A 1 362 ? 16.945 2.171 21.616 1.00 64.12 362 GLU A C 1
ATOM 2813 O O . GLU A 1 362 ? 17.315 1.451 22.547 1.00 64.12 362 GLU A O 1
ATOM 2818 N N . VAL A 1 363 ? 16.109 3.192 21.806 1.00 70.88 363 VAL A N 1
ATOM 2819 C CA . VAL A 1 363 ? 15.388 3.400 23.067 1.00 70.88 363 VAL A CA 1
ATOM 2820 C C . VAL A 1 363 ? 14.099 2.596 23.013 1.00 70.88 363 VAL A C 1
ATOM 2822 O O . VAL A 1 363 ? 13.348 2.733 22.058 1.00 70.88 363 VAL A O 1
ATOM 2825 N N . SER A 1 364 ? 13.837 1.768 24.025 1.00 72.00 364 SER A N 1
ATOM 2826 C CA . SER A 1 364 ? 12.602 0.989 24.147 1.00 72.00 364 SER A CA 1
ATOM 2827 C C . SER A 1 364 ? 11.754 1.499 25.311 1.00 72.00 364 SER A C 1
ATOM 2829 O O . SER A 1 364 ? 12.156 1.369 26.465 1.00 72.00 364 SER A O 1
ATOM 2831 N N . VAL A 1 365 ? 10.566 2.039 25.022 1.00 76.00 365 VAL A N 1
ATOM 2832 C CA . VAL A 1 365 ? 9.616 2.484 26.062 1.00 76.00 365 VAL A CA 1
ATOM 2833 C C . VAL A 1 365 ? 8.576 1.401 26.328 1.00 76.00 365 VAL A C 1
ATOM 2835 O O . VAL A 1 365 ? 7.707 1.162 25.490 1.00 76.00 365 VAL A O 1
ATOM 2838 N N . ALA A 1 366 ? 8.652 0.758 27.495 1.00 82.06 366 ALA A N 1
ATOM 2839 C CA . ALA A 1 366 ? 7.631 -0.188 27.934 1.00 82.06 366 ALA A CA 1
ATOM 2840 C C . ALA A 1 366 ? 6.319 0.544 28.245 1.00 82.06 366 ALA A C 1
ATOM 2842 O O . ALA A 1 366 ? 6.323 1.533 28.974 1.00 82.06 366 ALA A O 1
ATOM 2843 N N . VAL A 1 367 ? 5.198 0.044 27.724 1.00 84.88 367 VAL A N 1
ATOM 2844 C CA . VAL A 1 367 ? 3.862 0.600 27.977 1.00 84.88 367 VAL A CA 1
ATOM 2845 C C . VAL A 1 367 ? 2.949 -0.515 28.468 1.00 84.88 367 VAL A C 1
ATOM 2847 O O . VAL A 1 367 ? 2.787 -1.541 27.808 1.00 84.88 367 VAL A O 1
ATOM 2850 N N . ASN A 1 368 ? 2.322 -0.300 29.619 1.00 89.94 368 ASN A N 1
ATOM 2851 C CA . ASN A 1 368 ? 1.223 -1.126 30.094 1.00 89.94 368 ASN A CA 1
ATOM 2852 C C . ASN A 1 368 ? -0.054 -0.644 29.409 1.00 89.94 368 ASN A C 1
ATOM 2854 O O . ASN A 1 368 ? -0.745 0.259 29.894 1.00 89.94 368 ASN A O 1
ATOM 2858 N N . TRP A 1 369 ? -0.335 -1.225 28.248 1.00 90.19 369 TRP A N 1
ATOM 2859 C CA . TRP A 1 369 ? -1.537 -0.922 27.485 1.00 90.19 369 TRP A CA 1
ATOM 2860 C C . TRP A 1 369 ? -2.795 -1.299 28.265 1.00 90.19 369 TRP A C 1
ATOM 2862 O O . TRP A 1 369 ? -2.882 -2.365 28.875 1.00 90.19 369 TRP A O 1
ATOM 2872 N N . ARG A 1 370 ? -3.792 -0.418 28.219 1.00 93.06 370 ARG A N 1
ATOM 2873 C CA . ARG A 1 370 ? -5.094 -0.598 28.862 1.00 93.06 370 ARG A CA 1
ATOM 2874 C C . ARG A 1 370 ? -6.203 -0.371 27.833 1.00 93.06 370 ARG A C 1
ATOM 2876 O O . ARG A 1 370 ? -6.945 0.594 27.917 1.00 93.06 370 ARG A O 1
ATOM 2883 N N . GLY A 1 371 ? -6.284 -1.238 26.827 1.00 92.75 371 GLY A N 1
ATOM 2884 C CA . GLY A 1 371 ? -7.201 -1.102 25.690 1.00 92.75 371 GLY A CA 1
ATOM 2885 C C . GLY A 1 371 ? -6.573 -1.689 24.429 1.00 92.75 371 GLY A C 1
ATOM 2886 O O . GLY A 1 371 ? -6.014 -2.784 24.479 1.00 92.75 371 GLY A O 1
ATOM 2887 N N . VAL A 1 372 ? -6.615 -0.949 23.319 1.00 90.25 372 VAL A N 1
ATOM 2888 C CA . VAL A 1 372 ? -5.857 -1.288 22.103 1.00 90.25 372 VAL A CA 1
ATOM 2889 C C . VAL A 1 372 ? -4.365 -1.027 22.342 1.00 90.25 372 VAL A C 1
ATOM 2891 O O . VAL A 1 372 ? -3.979 0.027 22.844 1.00 90.25 372 VAL A O 1
ATOM 2894 N N . SER A 1 373 ? -3.509 -1.980 21.975 1.00 86.69 373 SER A N 1
ATOM 2895 C CA . SER A 1 373 ? -2.052 -1.934 22.189 1.00 86.69 373 SER A CA 1
ATOM 2896 C C . SER A 1 373 ? -1.278 -1.208 21.080 1.00 86.69 373 SER A C 1
ATOM 2898 O O . SER A 1 373 ? -0.122 -1.526 20.798 1.00 86.69 373 SER A O 1
ATOM 2900 N N . LYS A 1 374 ? -1.921 -0.233 20.433 1.00 82.38 374 LYS A N 1
ATOM 2901 C CA . LYS A 1 374 ? -1.377 0.523 19.304 1.00 82.38 374 LYS A CA 1
ATOM 2902 C C . LYS A 1 374 ? -1.754 2.000 19.454 1.00 82.38 374 LYS A C 1
ATOM 2904 O O . LYS A 1 374 ? -2.947 2.305 19.475 1.00 82.38 374 LYS A O 1
ATOM 2909 N N . PRO A 1 375 ? -0.780 2.923 19.558 1.00 84.50 375 PRO A N 1
ATOM 2910 C CA . PRO A 1 375 ? -1.078 4.348 19.536 1.00 84.50 375 PRO A CA 1
ATOM 2911 C C . PRO A 1 375 ? -1.457 4.782 18.114 1.00 84.50 375 PRO A C 1
ATOM 2913 O O . PRO A 1 375 ? -0.959 4.216 17.144 1.00 84.50 375 PRO A O 1
ATOM 2916 N N . ALA A 1 376 ? -2.286 5.821 17.987 1.00 84.50 376 ALA A N 1
ATOM 2917 C CA . ALA A 1 376 ? -2.544 6.444 16.686 1.00 84.50 376 ALA A CA 1
ATOM 2918 C C . ALA A 1 376 ? -1.274 7.126 16.141 1.00 84.50 376 ALA A C 1
ATOM 2920 O O . ALA A 1 376 ? -0.867 6.909 15.008 1.00 84.50 376 ALA A O 1
ATOM 2921 N N . THR A 1 377 ? -0.611 7.929 16.975 1.00 85.31 377 THR A N 1
ATOM 2922 C CA . THR A 1 377 ? 0.661 8.595 16.667 1.00 85.31 377 THR A CA 1
ATOM 2923 C C . THR A 1 377 ? 1.385 8.962 17.969 1.00 85.31 377 THR A C 1
ATOM 2925 O O . THR A 1 377 ? 0.792 8.910 19.052 1.00 85.31 377 THR A O 1
ATOM 2928 N N . VAL A 1 378 ? 2.654 9.369 17.888 1.00 85.12 378 VAL A N 1
ATOM 2929 C CA . VAL A 1 378 ? 3.486 9.794 19.021 1.00 85.12 378 VAL A CA 1
ATOM 2930 C C . VAL A 1 378 ? 4.064 11.182 18.765 1.00 85.12 378 VAL A C 1
ATOM 2932 O O . VAL A 1 378 ? 4.501 11.497 17.662 1.00 85.12 378 VAL A O 1
ATOM 2935 N N . ALA A 1 379 ? 4.000 12.027 19.793 1.00 86.81 379 ALA A N 1
ATOM 2936 C CA . ALA A 1 379 ? 4.637 13.336 19.803 1.00 86.81 379 ALA A CA 1
ATOM 2937 C C . ALA A 1 379 ? 5.968 13.256 20.547 1.00 86.81 379 ALA A C 1
ATOM 2939 O O . ALA A 1 379 ? 6.057 12.560 21.561 1.00 86.81 379 ALA A O 1
ATOM 2940 N N . ALA A 1 380 ? 6.974 13.979 20.067 1.00 85.12 380 ALA A N 1
ATOM 2941 C CA . ALA A 1 380 ? 8.277 14.049 20.712 1.00 85.12 380 ALA A CA 1
ATOM 2942 C C . ALA A 1 380 ? 8.714 15.509 20.813 1.00 85.12 380 ALA A C 1
ATOM 2944 O O . ALA A 1 380 ? 8.790 16.204 19.802 1.00 85.12 380 ALA A O 1
ATOM 2945 N N . PHE A 1 381 ? 9.017 15.960 22.029 1.00 88.00 381 PHE A N 1
ATOM 2946 C CA . PHE A 1 381 ? 9.402 17.340 22.318 1.00 88.00 381 PHE A CA 1
ATOM 2947 C C . PHE A 1 381 ? 10.697 17.385 23.126 1.00 88.00 381 PHE A C 1
ATOM 2949 O O . PHE A 1 381 ? 10.960 16.509 23.954 1.00 88.00 381 PHE A O 1
ATOM 2956 N N . LYS A 1 382 ? 11.487 18.434 22.905 1.00 87.38 382 LYS A N 1
ATOM 2957 C CA . LYS A 1 382 ? 12.605 18.821 23.763 1.00 87.38 382 LYS A CA 1
ATOM 2958 C C . LYS A 1 382 ? 12.067 19.460 25.049 1.00 87.38 382 LYS A C 1
ATOM 2960 O O . LYS A 1 382 ? 10.893 19.817 25.154 1.00 87.38 382 LYS A O 1
ATOM 2965 N N . ALA A 1 383 ? 12.944 19.636 26.037 1.00 90.12 383 ALA A N 1
ATOM 2966 C CA . ALA A 1 383 ? 12.580 20.237 27.323 1.00 90.12 383 ALA A CA 1
ATOM 2967 C C . ALA A 1 383 ? 12.089 21.696 27.208 1.00 90.12 383 ALA A C 1
ATOM 2969 O O . ALA A 1 383 ? 11.376 22.169 28.088 1.00 90.12 383 ALA A O 1
ATOM 2970 N N . ASP A 1 384 ? 12.453 22.398 26.132 1.00 92.31 384 ASP A N 1
ATOM 2971 C CA . ASP A 1 384 ? 11.995 23.760 25.830 1.00 92.31 384 ASP A CA 1
ATOM 2972 C C . ASP A 1 384 ? 10.610 23.813 25.150 1.00 92.31 384 ASP A C 1
ATOM 2974 O O . ASP A 1 384 ? 10.094 24.899 24.890 1.00 92.31 384 ASP A O 1
ATOM 2978 N N . GLY A 1 385 ? 9.995 22.656 24.878 1.00 89.00 385 GLY A N 1
ATOM 2979 C CA . GLY A 1 385 ? 8.692 22.540 24.223 1.00 89.00 385 GLY A CA 1
ATOM 2980 C C . GLY A 1 385 ? 8.731 22.544 22.691 1.00 89.00 385 GLY A C 1
ATOM 2981 O O . GLY A 1 385 ? 7.676 22.406 22.072 1.00 89.00 385 GLY A O 1
ATOM 2982 N N . SER A 1 386 ? 9.903 22.664 22.060 1.00 89.56 386 SER A N 1
ATOM 2983 C CA . SER A 1 386 ? 10.048 22.496 20.607 1.00 89.56 386 SER A CA 1
ATOM 2984 C C . SER A 1 386 ? 9.986 21.013 20.203 1.00 89.56 386 SER A C 1
ATOM 2986 O O . SER A 1 386 ? 10.373 20.154 21.003 1.00 89.56 386 SER A O 1
ATOM 2988 N N . PRO A 1 387 ? 9.491 20.659 18.998 1.00 89.00 387 PRO A N 1
ATOM 2989 C CA . PRO A 1 387 ? 9.533 19.275 18.528 1.00 89.00 387 PRO A CA 1
ATOM 2990 C C . PRO A 1 387 ? 10.967 18.729 18.493 1.00 89.00 387 PRO A C 1
ATOM 2992 O O . PRO A 1 387 ? 11.915 19.443 18.173 1.00 89.00 387 PRO A O 1
ATOM 2995 N N . LEU A 1 388 ? 11.133 17.453 18.841 1.00 84.06 388 LEU A N 1
ATOM 2996 C CA . LEU A 1 388 ? 12.442 16.795 18.884 1.00 84.06 388 LEU A CA 1
ATOM 2997 C C . LEU A 1 388 ? 13.046 16.625 17.485 1.00 84.06 388 LEU A C 1
ATOM 2999 O O . LEU A 1 388 ? 14.246 16.808 17.310 1.00 84.06 388 LEU A O 1
ATOM 3003 N N . VAL A 1 389 ? 12.203 16.268 16.518 1.00 80.81 389 VAL A N 1
ATOM 3004 C CA . VAL A 1 389 ? 12.523 16.108 15.096 1.00 80.81 389 VAL A CA 1
ATOM 3005 C C . VAL A 1 389 ? 11.466 16.841 14.283 1.00 80.81 389 VAL A C 1
ATOM 3007 O O . VAL A 1 389 ? 10.352 17.038 14.773 1.00 80.81 389 VAL A O 1
ATOM 3010 N N . ASP A 1 390 ? 11.814 17.238 13.058 1.00 83.56 390 ASP A N 1
ATOM 3011 C CA . ASP A 1 390 ? 10.908 17.942 12.149 1.00 83.56 390 ASP A CA 1
ATOM 3012 C C . ASP A 1 390 ? 10.237 19.154 12.825 1.00 83.56 390 ASP A C 1
ATOM 3014 O O . ASP A 1 390 ? 9.019 19.206 12.982 1.00 83.56 390 ASP A O 1
ATOM 3018 N N . GLU A 1 391 ? 11.028 20.145 13.259 1.00 87.69 391 GLU A N 1
ATOM 3019 C CA . GLU A 1 391 ? 10.540 21.297 14.048 1.00 87.69 391 GLU A CA 1
ATOM 3020 C C . GLU A 1 391 ? 9.367 22.047 13.392 1.00 87.69 391 GLU A C 1
ATOM 3022 O O . GLU A 1 391 ? 8.494 22.577 14.081 1.00 87.69 391 GLU A O 1
ATOM 3027 N N . TRP A 1 392 ? 9.293 22.028 12.059 1.00 90.38 392 TRP A N 1
ATOM 3028 C CA . TRP A 1 392 ? 8.199 22.613 11.284 1.00 90.38 392 TRP A CA 1
ATOM 3029 C C . TRP A 1 392 ? 6.833 21.959 11.565 1.00 90.38 392 TRP A C 1
ATOM 3031 O O . TRP A 1 392 ? 5.800 22.592 11.347 1.00 90.38 392 TRP A O 1
ATOM 3041 N N . THR A 1 393 ? 6.790 20.739 12.115 1.00 90.69 393 THR A N 1
ATOM 3042 C CA . THR A 1 393 ? 5.542 20.062 12.514 1.00 90.69 393 THR A CA 1
ATOM 3043 C C . THR A 1 393 ? 4.762 20.841 13.571 1.00 90.69 393 THR A C 1
ATOM 3045 O O . THR A 1 393 ? 3.576 20.588 13.764 1.00 90.69 393 THR A O 1
ATOM 3048 N N . VAL A 1 394 ? 5.361 21.838 14.233 1.00 91.25 394 VAL A N 1
ATOM 3049 C CA . VAL A 1 394 ? 4.638 22.774 15.110 1.00 91.25 394 VAL A CA 1
ATOM 3050 C C . VAL A 1 394 ? 3.500 23.513 14.382 1.00 91.25 394 VAL A C 1
ATOM 3052 O O . VAL A 1 394 ? 2.496 23.869 15.003 1.00 91.25 394 VAL A O 1
ATOM 3055 N N . TYR A 1 395 ? 3.628 23.700 13.064 1.00 92.38 395 TYR A N 1
ATOM 3056 C CA . TYR A 1 395 ? 2.638 24.368 12.218 1.00 92.38 395 TYR A CA 1
ATOM 3057 C C . TYR A 1 395 ? 1.519 23.441 11.735 1.00 92.38 395 TYR A C 1
ATOM 3059 O O . TYR A 1 395 ? 0.549 23.917 11.145 1.00 92.38 395 TYR A O 1
ATOM 3067 N N . LEU A 1 396 ? 1.620 22.134 11.994 1.00 91.88 396 LEU A N 1
ATOM 3068 C CA . LEU A 1 396 ? 0.566 21.196 11.640 1.00 91.88 396 LEU A CA 1
ATOM 3069 C C . LEU A 1 396 ? -0.679 21.372 12.530 1.00 91.88 396 LEU A C 1
ATOM 3071 O O . LEU A 1 396 ? -0.602 21.903 13.653 1.00 91.88 396 LEU A O 1
ATOM 3075 N N . PRO A 1 397 ? -1.846 20.906 12.047 1.00 91.06 397 PRO A N 1
ATOM 3076 C CA . PRO A 1 397 ? -3.063 20.838 12.846 1.00 91.06 397 PRO A CA 1
ATOM 3077 C C . PRO A 1 397 ? -2.906 19.983 14.117 1.00 91.06 397 PRO A C 1
ATOM 3079 O O . PRO A 1 397 ? -1.922 19.251 14.256 1.00 91.06 397 PRO A O 1
ATOM 3082 N N . PRO A 1 398 ? -3.874 20.032 15.054 1.00 90.88 398 PRO A N 1
ATOM 3083 C CA . PRO A 1 398 ? -3.727 19.435 16.384 1.00 90.88 398 PRO A CA 1
ATOM 3084 C C . PRO A 1 398 ? -3.299 17.961 16.401 1.00 90.88 398 PRO A C 1
ATOM 3086 O O . PRO A 1 398 ? -2.474 17.584 17.232 1.00 90.88 398 PRO A O 1
ATOM 3089 N N . LEU A 1 399 ? -3.801 17.135 15.474 1.00 88.94 399 LEU A N 1
ATOM 3090 C CA . LEU A 1 399 ? -3.432 15.716 15.401 1.00 88.94 399 LEU A CA 1
ATOM 3091 C C . LEU A 1 399 ? -1.992 15.475 14.918 1.00 88.94 399 LEU A C 1
ATOM 3093 O O . LEU A 1 399 ? -1.420 14.451 15.281 1.00 88.94 399 LEU A O 1
ATOM 3097 N N . GLY A 1 400 ? -1.397 16.407 14.165 1.00 89.69 400 GLY A N 1
ATOM 3098 C CA . GLY A 1 400 ? -0.031 16.300 13.629 1.00 89.69 400 GLY A CA 1
ATOM 3099 C C . GLY A 1 400 ? 1.022 17.139 14.361 1.00 89.69 400 GLY A C 1
ATOM 3100 O O . GLY A 1 400 ? 2.221 16.967 14.148 1.00 89.69 400 GLY A O 1
ATOM 3101 N N . ARG A 1 401 ? 0.609 18.046 15.254 1.00 90.62 401 ARG A N 1
ATOM 3102 C CA . ARG A 1 401 ? 1.523 19.000 15.894 1.00 90.62 401 ARG A CA 1
ATOM 3103 C C . ARG A 1 401 ? 2.599 18.316 16.746 1.00 90.62 401 ARG A C 1
ATOM 3105 O O . ARG A 1 401 ? 2.281 17.674 17.747 1.00 90.62 401 ARG A O 1
ATOM 3112 N N . GLY A 1 402 ? 3.870 18.507 16.379 1.00 88.62 402 GLY A N 1
ATOM 3113 C CA . GLY A 1 402 ? 5.026 17.931 17.084 1.00 88.62 402 GLY A CA 1
ATOM 3114 C C . GLY A 1 402 ? 5.104 16.402 17.016 1.00 88.62 402 GLY A C 1
ATOM 3115 O O . GLY A 1 402 ? 5.730 15.769 17.872 1.00 88.62 402 GLY A O 1
ATOM 3116 N N . ARG A 1 403 ? 4.406 15.794 16.048 1.00 89.00 403 ARG A N 1
ATOM 3117 C CA . ARG A 1 403 ? 4.371 14.346 15.844 1.00 89.00 403 ARG A CA 1
ATOM 3118 C C . ARG A 1 403 ? 5.529 13.895 14.974 1.00 89.00 403 ARG A C 1
ATOM 3120 O O . ARG A 1 403 ? 5.877 14.543 13.994 1.00 89.00 403 ARG A O 1
ATOM 3127 N N . THR A 1 404 ? 6.091 12.746 15.320 1.00 82.31 404 THR A N 1
ATOM 3128 C CA . THR A 1 404 ? 7.190 12.147 14.564 1.00 82.31 404 THR A CA 1
ATOM 3129 C C . THR A 1 404 ? 6.655 11.323 13.399 1.00 82.31 404 THR A C 1
ATOM 3131 O O . THR A 1 404 ? 5.566 10.750 13.491 1.00 82.31 404 THR A O 1
ATOM 3134 N N . THR A 1 405 ? 7.449 11.178 12.340 1.00 73.75 405 THR A N 1
ATOM 3135 C CA . THR A 1 405 ? 7.206 10.144 11.327 1.00 73.75 405 THR A CA 1
ATOM 3136 C C . THR A 1 405 ? 7.386 8.770 11.952 1.00 73.75 405 THR A C 1
ATOM 3138 O O . THR A 1 405 ? 8.424 8.467 12.543 1.00 73.75 405 THR A O 1
ATOM 3141 N N . PHE A 1 406 ? 6.338 7.955 11.887 1.00 55.94 406 PHE A N 1
ATOM 3142 C CA . PHE A 1 406 ? 6.324 6.652 12.524 1.00 55.94 406 PHE A CA 1
ATOM 3143 C C . PHE A 1 406 ? 6.885 5.597 11.568 1.00 55.94 406 PHE A C 1
ATOM 3145 O O . PHE A 1 406 ? 6.216 5.195 10.624 1.00 55.94 406 PHE A O 1
ATOM 3152 N N . VAL A 1 407 ? 8.096 5.107 11.844 1.00 48.59 407 VAL A N 1
ATOM 3153 C CA . VAL A 1 407 ? 8.625 3.892 11.209 1.00 48.59 407 VAL A CA 1
ATOM 3154 C C . VAL A 1 407 ? 8.506 2.752 12.225 1.00 48.59 407 VAL A C 1
ATOM 3156 O O . VAL A 1 407 ? 9.292 2.695 13.176 1.00 48.59 407 VAL A O 1
ATOM 3159 N N . PRO A 1 408 ? 7.522 1.846 12.097 1.00 43.91 408 PRO A N 1
ATOM 3160 C CA . PRO A 1 408 ? 7.431 0.683 12.961 1.00 43.91 408 PRO A CA 1
ATOM 3161 C C . PRO A 1 408 ? 8.561 -0.270 12.598 1.00 43.91 408 PRO A C 1
ATOM 3163 O O . PRO A 1 408 ? 8.438 -1.101 11.703 1.00 43.91 408 PRO A O 1
ATOM 3166 N N . ALA A 1 409 ? 9.675 -0.206 13.312 1.00 34.56 409 ALA A N 1
ATOM 3167 C CA . ALA A 1 409 ? 10.584 -1.328 13.264 1.00 34.56 409 ALA A CA 1
ATOM 3168 C C . ALA A 1 409 ? 9.914 -2.488 14.021 1.00 34.56 409 ALA A C 1
ATOM 3170 O O . ALA A 1 409 ? 9.530 -2.336 15.181 1.00 34.56 409 ALA A O 1
ATOM 3171 N N . LYS A 1 410 ? 9.707 -3.599 13.295 1.00 36.50 410 LYS A N 1
ATOM 3172 C CA . LYS A 1 410 ? 9.167 -4.912 13.702 1.00 36.50 410 LYS A CA 1
ATOM 3173 C C . LYS A 1 410 ? 8.356 -4.887 15.001 1.00 36.50 410 LYS A C 1
ATOM 3175 O O . LYS A 1 410 ? 8.942 -4.831 16.084 1.00 36.50 410 LYS A O 1
ATOM 3180 N N . LEU A 1 411 ? 7.029 -4.986 14.868 1.00 34.34 411 LEU A N 1
ATOM 3181 C CA . LEU A 1 411 ? 6.063 -5.174 15.954 1.00 34.34 411 LEU A CA 1
ATOM 3182 C C . LEU A 1 411 ? 6.534 -6.271 16.930 1.00 34.34 411 LEU A C 1
ATOM 3184 O O . LEU A 1 411 ? 6.249 -7.452 16.775 1.00 34.34 411 LEU A O 1
ATOM 3188 N N . ASN A 1 412 ? 7.241 -5.864 17.976 1.00 30.05 412 ASN A N 1
ATOM 3189 C CA . ASN A 1 412 ? 7.213 -6.533 19.259 1.00 30.05 412 ASN A CA 1
ATOM 3190 C C . ASN A 1 412 ? 6.488 -5.546 20.167 1.00 30.05 412 ASN A C 1
ATOM 3192 O O . ASN A 1 412 ? 7.025 -4.493 20.501 1.00 30.05 412 ASN A O 1
ATOM 3196 N N . LEU A 1 413 ? 5.234 -5.869 20.492 1.00 39.22 413 LEU A N 1
ATOM 3197 C CA . LEU A 1 413 ? 4.219 -5.057 21.186 1.00 39.22 413 LEU A CA 1
ATOM 3198 C C . LEU A 1 413 ? 4.580 -4.687 22.647 1.00 39.22 413 LEU A C 1
ATOM 3200 O O . LEU A 1 413 ? 3.714 -4.624 23.518 1.00 39.22 413 LEU A O 1
ATOM 3204 N N . ARG A 1 414 ? 5.864 -4.465 22.947 1.00 29.34 414 ARG A N 1
ATOM 3205 C CA . ARG A 1 414 ? 6.396 -4.126 24.273 1.00 29.34 414 ARG A CA 1
ATOM 3206 C C . ARG A 1 414 ? 7.304 -2.895 24.290 1.00 29.34 414 ARG A C 1
ATOM 3208 O O . ARG A 1 414 ? 7.670 -2.483 25.386 1.00 29.34 414 ARG A O 1
ATOM 3215 N N . SER A 1 415 ? 7.656 -2.299 23.146 1.00 34.31 415 SER A N 1
ATOM 3216 C CA . SER A 1 415 ? 8.475 -1.084 23.137 1.00 34.31 415 SER A CA 1
ATOM 3217 C C . SER A 1 415 ? 8.215 -0.125 21.972 1.00 34.31 415 SER A C 1
ATOM 3219 O O . SER A 1 415 ? 8.005 -0.539 20.835 1.00 34.31 415 SER A O 1
ATOM 3221 N N . PHE A 1 416 ? 8.244 1.179 22.270 1.00 37.31 416 PHE A N 1
ATOM 3222 C CA . PHE A 1 416 ? 8.300 2.271 21.286 1.00 37.31 416 PHE A CA 1
ATOM 3223 C C . PHE A 1 416 ? 9.754 2.697 21.039 1.00 37.31 416 PHE A C 1
ATOM 3225 O O . PHE A 1 416 ? 10.532 2.671 21.994 1.00 37.31 416 PHE A O 1
ATOM 3232 N N . ARG A 1 417 ? 10.099 3.092 19.800 1.00 47.12 417 ARG A N 1
ATOM 3233 C CA . ARG A 1 417 ? 11.465 3.437 19.360 1.00 47.12 417 ARG A CA 1
ATOM 3234 C C . ARG A 1 417 ? 11.601 4.932 19.058 1.00 47.12 417 ARG A C 1
ATOM 3236 O O . ARG A 1 417 ? 10.775 5.484 18.342 1.00 47.12 417 ARG A O 1
ATOM 3243 N N . ILE A 1 418 ? 12.656 5.566 19.571 1.00 43.44 418 ILE A N 1
ATOM 3244 C CA . ILE A 1 418 ? 13.035 6.958 19.261 1.00 43.44 418 ILE A CA 1
ATOM 3245 C C . ILE A 1 418 ? 14.480 6.939 18.735 1.00 43.44 418 ILE A C 1
ATOM 3247 O O . ILE A 1 418 ? 15.354 6.477 19.473 1.00 43.44 418 ILE A O 1
ATOM 3251 N N . PRO A 1 419 ? 14.761 7.396 17.499 1.00 37.75 419 PRO A N 1
ATOM 3252 C CA . PRO A 1 419 ? 16.127 7.518 16.988 1.00 37.75 419 PRO A CA 1
ATOM 3253 C C . PRO A 1 419 ? 16.932 8.542 17.798 1.00 37.75 419 PRO A C 1
ATOM 3255 O O . PRO A 1 419 ? 16.420 9.604 18.144 1.00 37.75 419 PRO A O 1
ATOM 3258 N N . THR A 1 420 ? 18.194 8.232 18.100 1.00 34.91 420 THR A N 1
ATOM 3259 C CA . THR A 1 420 ? 19.057 9.033 18.991 1.00 34.91 420 THR A CA 1
ATOM 3260 C C . THR A 1 420 ? 20.199 9.755 18.267 1.00 34.91 420 THR A C 1
ATOM 3262 O O . THR A 1 420 ? 21.101 10.276 18.921 1.00 34.91 420 THR A O 1
ATOM 3265 N N . SER A 1 421 ? 20.178 9.830 16.931 1.00 32.81 421 SER A N 1
ATOM 3266 C CA . SER A 1 421 ? 21.166 10.585 16.149 1.00 32.81 421 SER A CA 1
ATOM 3267 C C . SER A 1 421 ? 20.539 11.345 14.977 1.00 32.81 421 SER A C 1
ATOM 3269 O O . SER A 1 421 ? 19.692 10.815 14.264 1.00 32.81 421 SER A O 1
ATOM 3271 N N . GLU A 1 422 ? 21.020 12.572 14.744 1.00 32.81 422 GLU A N 1
ATOM 3272 C CA . GLU A 1 422 ? 20.722 13.455 13.594 1.00 32.81 422 GLU A CA 1
ATOM 3273 C C . GLU A 1 422 ? 21.222 12.915 12.234 1.00 32.81 422 GLU A C 1
ATOM 3275 O O . GLU A 1 422 ? 21.370 13.652 11.263 1.00 32.81 422 GLU A O 1
ATOM 3280 N N . SER A 1 423 ? 21.496 11.621 12.111 1.00 27.69 423 SER A N 1
ATOM 3281 C CA . SER A 1 423 ? 22.019 11.045 10.877 1.00 27.69 423 SER A CA 1
ATOM 3282 C C . SER A 1 423 ? 20.889 10.482 10.011 1.00 27.69 423 SER A C 1
ATOM 3284 O O . SER A 1 423 ? 20.598 9.289 10.084 1.00 27.69 423 SER A O 1
ATOM 3286 N N . GLY A 1 424 ? 20.310 11.337 9.159 1.00 29.31 424 GLY A N 1
ATOM 3287 C CA . GLY A 1 424 ? 19.950 10.905 7.802 1.00 29.31 424 GLY A CA 1
ATOM 3288 C C . GLY A 1 424 ? 18.478 10.886 7.381 1.00 29.31 424 GLY A C 1
ATOM 3289 O O . GLY A 1 424 ? 18.084 9.970 6.674 1.00 29.31 424 GLY A O 1
ATOM 3290 N N . LEU A 1 425 ? 17.688 11.904 7.723 1.00 28.27 425 LEU A N 1
ATOM 3291 C CA . LEU A 1 425 ? 16.639 12.421 6.824 1.00 28.27 425 LEU A CA 1
ATOM 3292 C C . LEU A 1 425 ? 16.797 13.944 6.732 1.00 28.27 425 LEU A C 1
ATOM 3294 O O . LEU A 1 425 ? 15.906 14.716 7.068 1.00 28.27 425 LEU A O 1
ATOM 3298 N N . SER A 1 426 ? 17.987 14.394 6.336 1.00 26.05 426 SER A N 1
ATOM 3299 C CA . SER A 1 426 ? 18.199 15.790 5.975 1.00 26.05 426 SER A CA 1
ATOM 3300 C C . SER A 1 426 ? 17.874 15.973 4.498 1.00 26.05 426 SER A C 1
ATOM 3302 O O . SER A 1 426 ? 18.580 15.463 3.628 1.00 26.05 426 SER A O 1
ATOM 3304 N N . HIS A 1 427 ? 16.838 16.765 4.222 1.00 28.11 427 HIS A N 1
ATOM 3305 C CA . HIS A 1 427 ? 16.838 17.634 3.052 1.00 28.11 427 HIS A CA 1
ATOM 3306 C C . HIS A 1 427 ? 18.162 18.410 3.056 1.00 28.11 427 HIS A C 1
ATOM 3308 O O . HIS A 1 427 ? 18.347 19.313 3.872 1.00 28.11 427 HIS A O 1
ATOM 3314 N N . GLU A 1 428 ? 19.098 18.053 2.178 1.00 24.92 428 GLU A N 1
ATOM 3315 C CA . GLU A 1 428 ? 20.295 18.864 1.976 1.00 24.92 428 GLU A CA 1
ATOM 3316 C C . GLU A 1 428 ? 19.926 20.093 1.144 1.00 24.92 428 GLU A C 1
ATOM 3318 O O . GLU A 1 428 ? 19.877 20.095 -0.086 1.00 24.92 428 GLU A O 1
ATOM 3323 N N . SER A 1 429 ? 19.652 21.179 1.857 1.00 26.45 429 SER A N 1
ATOM 3324 C CA . SER A 1 429 ? 19.817 22.526 1.344 1.00 26.45 429 SER A CA 1
ATOM 3325 C C . SER A 1 429 ? 21.293 22.753 0.974 1.00 26.45 429 SER A C 1
ATOM 3327 O O . SER A 1 429 ? 22.209 22.514 1.757 1.00 26.45 429 SER A O 1
ATOM 3329 N N . ARG A 1 430 ? 21.498 23.210 -0.270 1.00 28.61 430 ARG A N 1
ATOM 3330 C CA . ARG A 1 430 ? 22.767 23.627 -0.904 1.00 28.61 430 ARG A CA 1
ATOM 3331 C C . ARG A 1 430 ? 23.798 24.254 0.053 1.00 28.61 430 ARG A C 1
ATOM 3333 O O . ARG A 1 430 ? 23.439 25.175 0.787 1.00 28.61 430 ARG A O 1
ATOM 3340 N N . PRO A 1 431 ? 25.103 24.008 -0.176 1.00 27.69 431 PRO A N 1
ATOM 3341 C CA . PRO A 1 431 ? 26.140 24.984 0.133 1.00 27.69 431 PRO A CA 1
ATOM 3342 C C . PRO A 1 431 ? 26.826 25.559 -1.119 1.00 27.69 431 PRO A C 1
ATOM 3344 O O . PRO A 1 431 ? 26.873 24.965 -2.196 1.00 27.69 431 PRO A O 1
ATOM 3347 N N . ALA A 1 432 ? 27.323 26.782 -0.940 1.00 25.27 432 ALA A N 1
ATOM 3348 C CA . ALA A 1 432 ? 27.928 27.662 -1.929 1.00 25.27 432 ALA A CA 1
ATOM 3349 C C . ALA A 1 432 ? 29.358 27.264 -2.362 1.00 25.27 432 ALA A C 1
ATOM 3351 O O . ALA A 1 432 ? 30.042 26.482 -1.709 1.00 25.27 432 ALA A O 1
ATOM 3352 N N . MET A 1 433 ? 29.790 27.863 -3.481 1.00 29.97 433 MET A N 1
ATOM 3353 C CA . MET A 1 433 ? 31.104 27.750 -4.136 1.00 29.97 433 MET A CA 1
ATOM 3354 C C . MET A 1 433 ? 32.328 27.953 -3.221 1.00 29.97 433 MET A C 1
ATOM 3356 O O . MET A 1 433 ? 32.319 28.879 -2.413 1.00 29.97 433 MET A O 1
ATOM 3360 N N . SER A 1 434 ? 33.407 27.195 -3.518 1.00 27.72 434 SER A N 1
ATOM 3361 C CA . SER A 1 434 ? 34.869 27.465 -3.361 1.00 27.72 434 SER A CA 1
ATOM 3362 C C . SER A 1 434 ? 35.579 26.217 -2.779 1.00 27.72 434 SER A C 1
ATOM 3364 O O . SER A 1 434 ? 35.092 25.677 -1.799 1.00 27.72 434 SER A O 1
ATOM 3366 N N . GLU A 1 435 ? 36.680 25.619 -3.267 1.00 25.12 435 GLU A N 1
ATOM 3367 C CA . GLU A 1 435 ? 37.900 26.121 -3.922 1.00 25.12 435 GLU A CA 1
ATOM 3368 C C . GLU A 1 435 ? 38.655 24.953 -4.630 1.00 25.12 435 GLU A C 1
ATOM 3370 O O . GLU A 1 435 ? 38.581 23.794 -4.213 1.00 25.12 435 GLU A O 1
ATOM 3375 N N . PHE A 1 436 ? 39.419 25.241 -5.690 1.00 28.58 436 PHE A N 1
ATOM 3376 C CA . PHE A 1 436 ? 40.188 24.267 -6.491 1.00 28.58 436 PHE A CA 1
ATOM 3377 C C . PHE A 1 436 ? 41.430 23.724 -5.744 1.00 28.58 436 PHE A C 1
ATOM 3379 O O . PHE A 1 436 ? 42.257 24.503 -5.273 1.00 28.58 436 PHE A O 1
ATOM 3386 N N . ARG A 1 437 ? 41.654 22.394 -5.731 1.00 29.27 437 ARG A N 1
ATOM 3387 C CA . ARG A 1 437 ? 42.933 21.768 -5.310 1.00 29.27 437 ARG A CA 1
ATOM 3388 C C . ARG A 1 437 ? 43.616 21.023 -6.472 1.00 29.27 437 ARG A C 1
ATOM 3390 O O . ARG A 1 437 ? 42.972 20.194 -7.113 1.00 29.27 437 ARG A O 1
ATOM 3397 N N . PRO A 1 438 ? 44.916 21.251 -6.749 1.00 32.50 438 PRO A N 1
ATOM 3398 C CA . PRO A 1 438 ? 45.601 20.630 -7.883 1.00 32.50 438 PRO A CA 1
ATOM 3399 C C . PRO A 1 438 ? 46.025 19.174 -7.610 1.00 32.50 438 PRO A C 1
ATOM 3401 O O . PRO A 1 438 ? 46.353 18.792 -6.484 1.00 32.50 438 PRO A O 1
ATOM 3404 N N . ARG A 1 439 ? 46.049 18.353 -8.674 1.00 34.09 439 ARG A N 1
ATOM 3405 C CA . ARG A 1 439 ? 46.425 16.924 -8.643 1.00 34.09 439 ARG A CA 1
ATOM 3406 C C . ARG A 1 439 ? 47.907 16.710 -8.300 1.00 34.09 439 ARG A C 1
ATOM 3408 O O . ARG A 1 439 ? 48.786 17.332 -8.891 1.00 34.09 439 ARG A O 1
ATOM 3415 N N . ARG A 1 440 ? 48.183 15.742 -7.415 1.00 37.19 440 ARG A N 1
ATOM 3416 C CA . ARG A 1 440 ? 49.536 15.220 -7.138 1.00 37.19 440 ARG A CA 1
ATOM 3417 C C . ARG A 1 440 ? 50.041 14.330 -8.281 1.00 37.19 440 ARG A C 1
ATOM 3419 O O . ARG A 1 440 ? 49.292 13.552 -8.864 1.00 37.19 440 ARG A O 1
ATOM 3426 N N . THR A 1 441 ? 51.337 14.414 -8.564 1.00 32.88 441 THR A N 1
ATOM 3427 C CA . THR A 1 441 ? 52.044 13.598 -9.561 1.00 32.88 441 THR A CA 1
ATOM 3428 C C . THR A 1 441 ? 52.441 12.223 -9.005 1.00 32.88 441 THR A C 1
ATOM 3430 O O . THR A 1 441 ? 52.907 12.104 -7.873 1.00 32.88 441 THR A O 1
ATOM 3433 N N . HIS A 1 442 ? 52.295 11.167 -9.818 1.00 50.41 442 HIS A N 1
ATOM 3434 C CA . HIS A 1 442 ? 52.644 9.784 -9.459 1.00 50.41 442 HIS A CA 1
ATOM 3435 C C . HIS A 1 442 ? 53.811 9.222 -10.297 1.00 50.41 442 HIS A C 1
ATOM 3437 O O . HIS A 1 442 ? 53.998 9.564 -11.464 1.00 50.41 442 HIS A O 1
ATOM 3443 N N . LYS A 1 443 ? 54.594 8.317 -9.689 1.00 45.38 443 LYS A N 1
ATOM 3444 C CA . LYS A 1 443 ? 55.776 7.649 -10.269 1.00 45.38 443 LYS A CA 1
ATOM 3445 C C . LYS A 1 443 ? 55.349 6.435 -11.122 1.00 45.38 443 LYS A C 1
ATOM 3447 O O . LYS A 1 443 ? 54.626 5.570 -10.632 1.00 45.38 443 LYS A O 1
ATOM 3452 N N . LYS A 1 444 ? 55.786 6.371 -12.388 1.00 51.41 444 LYS A N 1
ATOM 3453 C CA . LYS A 1 444 ? 55.371 5.359 -13.391 1.00 51.41 444 LYS A CA 1
ATOM 3454 C C . LYS A 1 444 ? 55.852 3.933 -13.042 1.00 51.41 444 LYS A C 1
ATOM 3456 O O . LYS A 1 444 ? 57.019 3.758 -12.689 1.00 51.41 444 LYS A O 1
ATOM 3461 N N . SER A 1 445 ? 54.991 2.916 -13.193 1.00 56.59 445 SER A N 1
ATOM 3462 C CA . SER A 1 445 ? 55.355 1.490 -13.039 1.00 56.59 445 SER A CA 1
ATOM 3463 C C . SER A 1 445 ? 56.178 1.013 -14.241 1.00 56.59 445 SER A C 1
ATOM 3465 O O . SER A 1 445 ? 55.747 1.174 -15.386 1.00 56.59 445 SER A O 1
ATOM 3467 N N . ARG A 1 446 ? 57.358 0.429 -14.011 1.00 62.28 446 ARG A N 1
ATOM 3468 C CA . ARG A 1 446 ? 58.277 0.030 -15.093 1.00 62.28 446 ARG A CA 1
ATOM 3469 C C . ARG A 1 446 ? 57.932 -1.352 -15.690 1.00 62.28 446 ARG A C 1
ATOM 3471 O O . ARG A 1 446 ? 58.183 -1.559 -16.877 1.00 62.28 446 ARG A O 1
ATOM 3478 N N . GLY A 1 447 ? 57.272 -2.249 -14.948 1.00 72.50 447 GLY A N 1
ATOM 3479 C CA . GLY A 1 447 ? 56.950 -3.627 -15.355 1.00 72.50 447 GLY A CA 1
ATOM 3480 C C . GLY A 1 447 ? 55.475 -3.925 -15.674 1.00 72.50 447 GLY A C 1
ATOM 3481 O O . GLY A 1 447 ? 55.173 -5.052 -16.050 1.00 72.50 447 GLY A O 1
ATOM 3482 N N . GLY A 1 448 ? 54.577 -2.935 -15.601 1.00 78.12 448 GLY A N 1
ATOM 3483 C CA . GLY A 1 448 ? 53.127 -3.100 -15.817 1.00 78.12 448 GLY A CA 1
ATOM 3484 C C . GLY A 1 448 ? 52.686 -3.812 -17.103 1.00 78.12 448 GLY A C 1
ATOM 3485 O O . GLY A 1 448 ? 53.354 -3.698 -18.136 1.00 78.12 448 GLY A O 1
ATOM 3486 N N . CYS A 1 449 ? 51.554 -4.522 -17.035 1.00 86.94 449 CYS A N 1
ATOM 3487 C CA . CYS A 1 449 ? 50.936 -5.200 -18.178 1.00 86.94 449 CYS A CA 1
ATOM 3488 C C . CYS A 1 449 ? 50.530 -4.204 -19.275 1.00 86.94 449 CYS A C 1
ATOM 3490 O O . CYS A 1 449 ? 50.312 -3.018 -19.001 1.00 86.94 449 CYS A O 1
ATOM 3492 N N . ARG A 1 450 ? 50.418 -4.686 -20.519 1.00 84.31 450 ARG A N 1
ATOM 3493 C CA . ARG A 1 450 ? 50.040 -3.859 -21.677 1.00 84.31 450 ARG A CA 1
ATOM 3494 C C . ARG A 1 450 ? 48.718 -3.111 -21.458 1.00 84.31 450 ARG A C 1
ATOM 3496 O O . ARG A 1 450 ? 48.755 -1.887 -21.522 1.00 84.31 450 ARG A O 1
ATOM 3503 N N . PRO A 1 451 ? 47.608 -3.761 -21.049 1.00 80.38 451 PRO A N 1
ATOM 3504 C CA . PRO A 1 451 ? 46.336 -3.059 -20.881 1.00 80.38 451 PRO A CA 1
ATOM 3505 C C . PRO A 1 451 ? 46.383 -1.929 -19.846 1.00 80.38 451 PRO A C 1
ATOM 3507 O O . PRO A 1 451 ? 45.758 -0.892 -20.039 1.00 80.38 451 PRO A O 1
ATOM 3510 N N . CYS A 1 452 ? 47.129 -2.088 -18.748 1.00 84.44 452 CYS A N 1
ATOM 3511 C CA . CYS A 1 452 ? 47.260 -1.026 -17.747 1.00 84.44 452 CYS A CA 1
ATOM 3512 C C . CYS A 1 452 ? 48.164 0.116 -18.231 1.00 84.44 452 CYS A C 1
ATOM 3514 O O . CYS A 1 452 ? 47.872 1.278 -17.951 1.00 84.44 452 CYS A O 1
ATOM 3516 N N . LYS A 1 453 ? 49.222 -0.194 -18.994 1.00 79.81 453 LYS A N 1
ATOM 3517 C CA . LYS A 1 453 ? 50.082 0.821 -19.622 1.00 79.81 453 LYS A CA 1
ATOM 3518 C C . LYS A 1 453 ? 49.329 1.630 -20.679 1.00 79.81 453 LYS A C 1
ATOM 3520 O O . LYS A 1 453 ? 49.406 2.853 -20.632 1.00 79.81 453 LYS A O 1
ATOM 3525 N N . ASP A 1 454 ? 48.560 0.973 -21.543 1.00 79.06 454 ASP A N 1
ATOM 3526 C CA . ASP A 1 454 ? 47.770 1.618 -22.604 1.00 79.06 454 ASP A CA 1
ATOM 3527 C C . ASP A 1 454 ? 46.677 2.526 -22.021 1.00 79.06 454 ASP A C 1
ATOM 3529 O O . ASP A 1 454 ? 46.365 3.588 -22.554 1.00 79.06 454 ASP A O 1
ATOM 3533 N N . ARG A 1 455 ? 46.144 2.148 -20.856 1.00 78.81 455 ARG A N 1
ATOM 3534 C CA . ARG A 1 455 ? 45.178 2.945 -20.089 1.00 78.81 455 ARG A CA 1
ATOM 3535 C C . ARG A 1 455 ? 45.816 4.049 -19.243 1.00 78.81 455 ARG A C 1
ATOM 3537 O O . ARG A 1 455 ? 45.095 4.760 -18.552 1.00 78.81 455 ARG A O 1
ATOM 3544 N N . HIS A 1 456 ? 47.143 4.174 -19.243 1.00 78.19 456 HIS A N 1
ATOM 3545 C CA . HIS A 1 456 ? 47.888 5.084 -18.369 1.00 78.19 456 HIS A CA 1
ATOM 3546 C C . HIS A 1 456 ? 47.546 4.943 -16.869 1.00 78.19 456 HIS A C 1
ATOM 3548 O O . HIS A 1 456 ? 47.684 5.900 -16.105 1.00 78.19 456 HIS A O 1
ATOM 3554 N N . VAL A 1 457 ? 47.146 3.745 -16.423 1.00 73.69 457 VAL A N 1
ATOM 3555 C CA . VAL A 1 457 ? 46.869 3.431 -15.011 1.00 73.69 457 VAL A CA 1
ATOM 3556 C C . VAL A 1 457 ? 48.004 2.605 -14.407 1.00 73.69 457 VAL A C 1
ATOM 3558 O O . VAL A 1 457 ? 48.693 1.844 -15.089 1.00 73.69 457 VAL A O 1
ATOM 3561 N N . LYS A 1 458 ? 48.234 2.754 -13.098 1.00 72.00 458 LYS A N 1
ATOM 3562 C CA . LYS A 1 458 ? 49.306 2.029 -12.406 1.00 72.00 458 LYS A CA 1
ATOM 3563 C C . LYS A 1 458 ? 48.972 0.536 -12.363 1.00 72.00 458 LYS A C 1
ATOM 3565 O O . LYS A 1 458 ? 47.942 0.142 -11.827 1.00 72.00 458 LYS A O 1
ATOM 3570 N N . CYS A 1 459 ? 49.851 -0.289 -12.919 1.00 81.50 459 CYS A N 1
ATOM 3571 C CA . CYS A 1 459 ? 49.737 -1.736 -12.820 1.00 81.50 459 CYS A CA 1
ATOM 3572 C C . CYS A 1 459 ? 50.390 -2.221 -11.524 1.00 81.50 459 CYS A C 1
ATOM 3574 O O . CYS A 1 459 ? 51.464 -1.753 -11.151 1.00 81.50 459 CYS A O 1
ATOM 3576 N N . ASP A 1 460 ? 49.733 -3.169 -10.876 1.00 79.31 460 ASP A N 1
ATOM 3577 C CA . ASP A 1 460 ? 50.188 -3.915 -9.704 1.00 79.31 460 ASP A CA 1
ATOM 3578 C C . ASP A 1 460 ? 51.165 -5.056 -10.056 1.00 79.31 460 ASP A C 1
ATOM 3580 O O . ASP A 1 460 ? 51.762 -5.646 -9.167 1.00 79.31 460 ASP A O 1
ATOM 3584 N N . GLU A 1 461 ? 51.389 -5.316 -11.352 1.00 81.56 461 GLU A N 1
ATOM 3585 C CA . GLU A 1 461 ? 52.384 -6.258 -11.906 1.00 81.56 461 GLU A CA 1
ATOM 3586 C C . GLU A 1 461 ? 52.188 -7.741 -11.508 1.00 81.56 461 GLU A C 1
ATOM 3588 O O . GLU A 1 461 ? 53.028 -8.582 -11.837 1.00 81.56 461 GLU A O 1
ATOM 3593 N N . ILE A 1 462 ? 51.049 -8.079 -10.886 1.00 70.31 462 ILE A N 1
ATOM 3594 C CA . ILE A 1 462 ? 50.648 -9.440 -10.490 1.00 70.31 462 ILE A CA 1
ATOM 3595 C C . ILE A 1 462 ? 50.391 -10.320 -11.729 1.00 70.31 462 ILE A C 1
ATOM 3597 O O . ILE A 1 462 ? 49.849 -9.863 -12.743 1.00 70.31 462 ILE A O 1
ATOM 3601 N N . ARG A 1 463 ? 50.820 -11.591 -11.679 1.00 67.75 463 ARG A N 1
ATOM 3602 C CA . ARG A 1 463 ? 50.721 -12.574 -12.778 1.00 67.75 463 ARG A CA 1
ATOM 3603 C C . ARG A 1 463 ? 49.960 -13.825 -12.328 1.00 67.75 463 ARG A C 1
ATOM 3605 O O . ARG A 1 463 ? 50.117 -14.199 -11.174 1.00 67.75 463 ARG A O 1
ATOM 3612 N N . PRO A 1 464 ? 49.194 -14.494 -13.216 1.00 63.94 464 PRO A N 1
ATOM 3613 C CA . PRO A 1 464 ? 49.098 -14.270 -14.666 1.00 63.94 464 PRO A CA 1
ATOM 3614 C C . PRO A 1 464 ? 48.244 -13.056 -15.071 1.00 63.94 464 PRO A C 1
ATOM 3616 O O . PRO A 1 464 ? 48.417 -12.547 -16.178 1.00 63.94 464 PRO A O 1
ATOM 3619 N N . GLN A 1 465 ? 47.389 -12.546 -14.179 1.00 71.38 465 GLN A N 1
ATOM 3620 C CA . GLN A 1 465 ? 46.570 -11.355 -14.411 1.00 71.38 465 GLN A CA 1
ATOM 3621 C C . GLN A 1 465 ? 46.723 -10.357 -13.263 1.00 71.38 465 GLN A C 1
ATOM 3623 O O . GLN A 1 465 ? 46.703 -10.742 -12.098 1.00 71.38 465 GLN A O 1
ATOM 3628 N N . CYS A 1 466 ? 46.882 -9.076 -13.598 1.00 83.00 466 CYS A N 1
ATOM 3629 C CA . CYS A 1 466 ? 46.938 -8.018 -12.597 1.00 83.00 466 CYS A CA 1
ATOM 3630 C C . CYS A 1 466 ? 45.527 -7.711 -12.083 1.00 83.00 466 CYS A C 1
ATOM 3632 O O . CYS A 1 466 ? 44.562 -7.878 -12.831 1.00 83.00 466 CYS A O 1
ATOM 3634 N N . VAL A 1 467 ? 45.391 -7.244 -10.842 1.00 72.31 467 VAL A N 1
ATOM 3635 C CA . VAL A 1 467 ? 44.087 -6.996 -10.202 1.00 72.31 467 VAL A CA 1
ATOM 3636 C C . VAL A 1 467 ? 43.259 -6.024 -11.032 1.00 72.31 467 VAL A C 1
ATOM 3638 O O . VAL A 1 467 ? 42.087 -6.259 -11.282 1.00 72.31 467 VAL A O 1
ATOM 3641 N N . ASN A 1 468 ? 43.890 -4.995 -11.596 1.00 69.19 468 ASN A N 1
ATOM 3642 C CA . ASN A 1 468 ? 43.193 -4.058 -12.473 1.00 69.19 468 ASN A CA 1
ATOM 3643 C C . ASN A 1 468 ? 42.679 -4.690 -13.776 1.00 69.19 468 ASN A C 1
ATOM 3645 O O . ASN A 1 468 ? 41.728 -4.176 -14.354 1.00 69.19 468 ASN A O 1
ATOM 3649 N N . CYS A 1 469 ? 43.288 -5.761 -14.279 1.00 74.56 469 CYS A N 1
ATOM 3650 C CA . CYS A 1 469 ? 42.748 -6.493 -15.425 1.00 74.56 469 CYS A CA 1
ATOM 3651 C C . CYS A 1 469 ? 41.733 -7.550 -14.988 1.00 74.56 469 CYS A C 1
ATOM 3653 O O . CYS A 1 469 ? 40.741 -7.710 -15.681 1.00 74.56 469 CYS A O 1
ATOM 3655 N N . LEU A 1 470 ? 41.933 -8.193 -13.835 1.00 70.19 470 LEU A N 1
ATOM 3656 C CA . LEU A 1 470 ? 41.012 -9.176 -13.268 1.00 70.19 470 LEU A CA 1
ATOM 3657 C C . LEU A 1 470 ? 39.666 -8.536 -12.903 1.00 70.19 470 LEU A C 1
ATOM 3659 O O . LEU A 1 470 ? 38.626 -8.980 -13.366 1.00 70.19 470 LEU A O 1
ATOM 3663 N N . THR A 1 471 ? 39.691 -7.440 -12.146 1.00 56.94 471 THR A N 1
ATOM 3664 C CA . THR A 1 471 ? 38.493 -6.705 -11.709 1.00 56.94 471 THR A CA 1
ATOM 3665 C C . THR A 1 471 ? 37.747 -6.051 -12.870 1.00 56.94 471 THR A C 1
ATOM 3667 O O . THR A 1 471 ? 36.555 -5.808 -12.770 1.00 56.94 471 THR A O 1
ATOM 3670 N N . ASN A 1 472 ? 38.437 -5.763 -13.976 1.00 59.47 472 ASN A N 1
ATOM 3671 C CA . ASN A 1 472 ? 37.813 -5.206 -15.177 1.00 59.47 472 ASN A CA 1
ATOM 3672 C C . ASN A 1 472 ? 37.593 -6.265 -16.274 1.00 59.47 472 ASN A C 1
ATOM 3674 O O . ASN A 1 472 ? 37.380 -5.884 -17.424 1.00 59.47 472 ASN A O 1
ATOM 3678 N N . GLU A 1 473 ? 37.740 -7.556 -15.949 1.00 69.81 473 GLU A N 1
ATOM 3679 C CA . GLU A 1 473 ? 37.570 -8.706 -16.855 1.00 69.81 473 GLU A CA 1
ATOM 3680 C C . GLU A 1 473 ? 38.325 -8.584 -18.195 1.00 69.81 473 GLU A C 1
ATOM 3682 O O . GLU A 1 473 ? 37.895 -9.053 -19.248 1.00 69.81 473 GLU A O 1
ATOM 3687 N N . ARG A 1 474 ? 39.494 -7.936 -18.182 1.00 71.81 474 ARG A N 1
ATOM 3688 C CA . ARG A 1 474 ? 40.321 -7.731 -19.375 1.00 71.81 474 ARG A CA 1
ATOM 3689 C C . ARG A 1 474 ? 41.380 -8.806 -19.500 1.00 71.81 474 ARG A C 1
ATOM 3691 O O . ARG A 1 474 ? 42.015 -9.211 -18.526 1.00 71.81 474 ARG A O 1
ATOM 3698 N N . GLN A 1 475 ? 41.678 -9.166 -20.744 1.00 74.88 475 GLN A N 1
ATOM 3699 C CA . GLN A 1 475 ? 42.761 -10.089 -21.049 1.00 74.88 475 GLN A CA 1
ATOM 3700 C C . GLN A 1 475 ? 44.122 -9.451 -20.724 1.00 74.88 475 GLN A C 1
ATOM 3702 O O . GLN A 1 475 ? 44.695 -8.678 -21.498 1.00 74.88 475 GLN A O 1
ATOM 3707 N N . CYS A 1 476 ? 44.640 -9.758 -19.535 1.00 82.81 476 CYS A N 1
ATOM 3708 C CA . CYS A 1 476 ? 45.923 -9.254 -19.070 1.00 82.81 476 CYS A CA 1
ATOM 3709 C C . CYS A 1 476 ? 47.058 -9.871 -19.893 1.00 82.81 476 CYS A C 1
ATOM 3711 O O . CYS A 1 476 ? 47.215 -11.090 -19.927 1.00 82.81 476 CYS A O 1
ATOM 3713 N N . SER A 1 477 ? 47.873 -9.034 -20.536 1.00 83.12 477 SER A N 1
ATOM 3714 C CA . SER A 1 477 ? 49.007 -9.490 -21.341 1.00 83.12 477 SER A CA 1
ATOM 3715 C C . SER A 1 477 ? 50.305 -8.784 -20.950 1.00 83.12 477 SER A C 1
ATOM 3717 O O . SER A 1 477 ? 50.356 -7.565 -20.760 1.00 83.12 477 SER A O 1
ATOM 3719 N N . TYR A 1 478 ? 51.369 -9.575 -20.826 1.00 79.75 478 TYR A N 1
ATOM 3720 C CA . TYR A 1 478 ? 52.741 -9.134 -20.571 1.00 79.75 478 TYR A CA 1
ATOM 3721 C C . TYR A 1 478 ? 53.604 -9.502 -21.788 1.00 79.75 478 TYR A C 1
ATOM 3723 O O . TYR A 1 478 ? 53.403 -10.559 -22.383 1.00 79.75 478 TYR A O 1
ATOM 3731 N N . THR A 1 479 ? 54.545 -8.649 -22.200 1.00 70.31 479 THR A N 1
ATOM 3732 C CA . THR A 1 479 ? 55.418 -8.937 -23.355 1.00 70.31 479 THR A CA 1
ATOM 3733 C C . THR A 1 479 ? 56.494 -9.971 -23.029 1.00 70.31 479 THR A C 1
ATOM 3735 O O . THR A 1 479 ? 56.873 -10.151 -21.873 1.00 70.31 479 THR A O 1
ATOM 3738 N N . SER A 1 480 ? 57.044 -10.622 -24.061 1.00 55.44 480 SER A N 1
ATOM 3739 C CA . SER A 1 480 ? 58.147 -11.589 -23.925 1.00 55.44 480 SER A CA 1
ATOM 3740 C C . SER A 1 480 ? 59.378 -11.012 -23.206 1.00 55.44 480 SER A C 1
ATOM 3742 O O . SER A 1 480 ? 60.043 -11.732 -22.469 1.00 55.44 480 SER A O 1
ATOM 3744 N N . GLU A 1 481 ? 59.649 -9.708 -23.336 1.00 54.09 481 GLU A N 1
ATOM 3745 C CA . GLU A 1 481 ? 60.709 -9.009 -22.584 1.00 54.09 481 GLU A CA 1
ATOM 3746 C C . GLU A 1 481 ? 60.395 -8.853 -21.086 1.00 54.09 481 GLU A C 1
ATOM 3748 O O . GLU A 1 481 ? 61.304 -8.721 -20.272 1.00 54.09 481 GLU A O 1
ATOM 3753 N N . GLN A 1 482 ? 59.117 -8.892 -20.693 1.00 56.69 482 GLN A N 1
ATOM 3754 C CA . GLN A 1 482 ? 58.679 -8.822 -19.297 1.00 56.69 482 GLN A CA 1
ATOM 3755 C C . GLN A 1 482 ? 58.674 -10.205 -18.620 1.00 56.69 482 GLN A C 1
ATOM 3757 O O . GLN A 1 482 ? 58.551 -10.275 -17.401 1.00 56.69 482 GLN A O 1
ATOM 3762 N N . LEU A 1 483 ? 58.778 -11.312 -19.362 1.00 48.09 483 LEU A N 1
ATOM 3763 C CA . LEU A 1 483 ? 58.714 -12.695 -18.852 1.00 48.09 483 LEU A CA 1
ATOM 3764 C C . LEU A 1 483 ? 60.074 -13.276 -18.416 1.00 48.09 483 LEU A C 1
ATOM 3766 O O . LEU A 1 483 ? 60.116 -14.349 -17.827 1.00 48.09 483 LEU A O 1
ATOM 3770 N N . THR A 1 484 ? 61.184 -12.575 -18.649 1.00 41.66 484 THR A N 1
ATOM 3771 C CA . THR A 1 484 ? 62.552 -13.085 -18.438 1.00 41.66 484 THR A CA 1
ATOM 3772 C C . THR A 1 484 ? 63.121 -12.880 -17.028 1.00 41.66 484 THR A C 1
ATOM 3774 O O . THR A 1 484 ? 64.269 -13.248 -16.789 1.00 41.66 484 THR A O 1
ATOM 3777 N N . ARG A 1 485 ? 62.364 -12.309 -16.076 1.00 41.69 485 ARG A N 1
ATOM 3778 C CA . ARG A 1 485 ? 62.915 -11.837 -14.786 1.00 41.69 485 ARG A CA 1
ATOM 3779 C C . ARG A 1 485 ? 62.469 -12.575 -13.511 1.00 41.69 485 ARG A C 1
ATOM 3781 O O . ARG A 1 485 ? 62.694 -12.048 -12.428 1.00 41.69 485 ARG A O 1
ATOM 3788 N N . ALA A 1 486 ? 61.909 -13.782 -13.604 1.00 32.62 486 ALA A N 1
ATOM 3789 C CA . ALA A 1 486 ? 61.678 -14.652 -12.438 1.00 32.62 486 ALA A CA 1
ATOM 3790 C C . ALA A 1 486 ? 61.852 -16.151 -12.793 1.00 32.62 486 ALA A C 1
ATOM 3792 O O . ALA A 1 486 ? 61.729 -16.497 -13.971 1.00 32.62 486 ALA A O 1
ATOM 3793 N N . PRO A 1 487 ? 62.208 -17.022 -11.822 1.00 30.95 487 PRO A N 1
ATOM 3794 C CA . PRO A 1 487 ? 62.883 -18.300 -12.066 1.00 30.95 487 PRO A CA 1
ATOM 3795 C C . PRO A 1 487 ? 61.969 -19.410 -12.600 1.00 30.95 487 PRO A C 1
ATOM 3797 O O . PRO A 1 487 ? 60.774 -19.450 -12.327 1.00 30.95 487 PRO A O 1
ATOM 3800 N N . ARG A 1 488 ? 62.582 -20.327 -13.356 1.00 32.72 488 ARG A N 1
ATOM 3801 C CA . ARG A 1 488 ? 61.974 -21.465 -14.057 1.00 32.72 488 ARG A CA 1
ATOM 3802 C C . ARG A 1 488 ? 61.817 -22.706 -13.166 1.00 32.72 488 ARG A C 1
ATOM 3804 O O . ARG A 1 488 ? 62.826 -23.181 -12.661 1.00 32.72 488 ARG A O 1
ATOM 3811 N N . THR A 1 489 ? 60.628 -23.309 -13.182 1.00 30.58 489 THR A N 1
ATOM 3812 C CA . THR A 1 489 ? 60.312 -24.762 -13.165 1.00 30.58 489 THR A CA 1
ATOM 3813 C C . THR A 1 489 ? 58.851 -24.889 -13.656 1.00 30.58 489 THR A C 1
ATOM 3815 O O . THR A 1 489 ? 58.027 -24.086 -13.249 1.00 30.58 489 THR A O 1
ATOM 3818 N N . GLY A 1 490 ? 58.361 -25.760 -14.540 1.00 28.75 490 GLY A N 1
ATOM 3819 C CA . GLY A 1 490 ? 58.854 -26.718 -15.528 1.00 28.75 490 GLY A CA 1
ATOM 3820 C C . GLY A 1 490 ? 57.604 -27.404 -16.145 1.00 28.75 490 GLY A C 1
ATOM 3821 O O . GLY A 1 490 ? 56.786 -27.879 -15.374 1.00 28.75 490 GLY A O 1
ATOM 3822 N N . ALA A 1 491 ? 57.479 -27.408 -17.489 1.00 32.66 491 ALA A N 1
ATOM 3823 C CA . ALA A 1 491 ? 56.650 -28.250 -18.406 1.00 32.66 491 ALA A CA 1
ATOM 3824 C C . ALA A 1 491 ? 55.104 -28.379 -18.195 1.00 32.66 491 ALA A C 1
ATOM 3826 O O . ALA A 1 491 ? 54.662 -28.843 -17.155 1.00 32.66 491 ALA A O 1
ATOM 3827 N N . LEU A 1 492 ? 54.235 -27.870 -19.103 1.00 32.66 492 LEU A N 1
ATOM 3828 C CA . LEU A 1 492 ? 53.675 -28.476 -20.359 1.00 32.66 492 LEU A CA 1
ATOM 3829 C C . LEU A 1 492 ? 52.818 -29.737 -20.090 1.00 32.66 492 LEU A C 1
ATOM 3831 O O . LEU A 1 492 ? 53.294 -30.620 -19.398 1.00 32.66 492 LEU A O 1
ATOM 3835 N N . SER A 1 493 ? 51.598 -29.988 -20.585 1.00 27.67 493 SER A N 1
ATOM 3836 C CA . SER A 1 493 ? 50.741 -29.554 -21.712 1.00 27.67 493 SER A CA 1
ATOM 3837 C C . SER A 1 493 ? 49.313 -30.087 -21.399 1.00 27.67 493 SER A C 1
ATOM 3839 O O . SER A 1 493 ? 49.194 -31.034 -20.636 1.00 27.67 493 SER A O 1
ATOM 3841 N N . GLY A 1 494 ? 48.187 -29.502 -21.823 1.00 28.91 494 GLY A N 1
ATOM 3842 C CA . GLY A 1 494 ? 47.608 -29.600 -23.172 1.00 28.91 494 GLY A CA 1
ATOM 3843 C C . GLY A 1 494 ? 46.520 -30.696 -23.274 1.00 28.91 494 GLY A C 1
ATOM 3844 O O . GLY A 1 494 ? 46.839 -31.866 -23.127 1.00 28.91 494 GLY A O 1
ATOM 3845 N N . LEU A 1 495 ? 45.287 -30.282 -23.619 1.00 29.02 495 LEU A N 1
ATOM 3846 C CA . LEU A 1 495 ? 44.162 -31.061 -24.197 1.00 29.02 495 LEU A CA 1
ATOM 3847 C C . LEU A 1 495 ? 43.411 -32.089 -23.317 1.00 29.02 495 LEU A C 1
ATOM 3849 O O . LEU A 1 495 ? 43.888 -33.198 -23.119 1.00 29.02 495 LEU A O 1
ATOM 3853 N N . LEU A 1 496 ? 42.162 -31.756 -22.940 1.00 27.19 496 LEU A N 1
ATOM 3854 C CA . LEU A 1 496 ? 40.937 -32.561 -23.165 1.00 27.19 496 LEU A CA 1
ATOM 3855 C C . LEU A 1 496 ? 39.691 -31.846 -22.580 1.00 27.19 496 LEU A C 1
ATOM 3857 O O . LEU A 1 496 ? 39.631 -31.625 -21.372 1.00 27.19 496 LEU A O 1
ATOM 3861 N N . PRO A 1 497 ? 38.675 -31.500 -23.395 1.00 42.50 497 PRO A N 1
ATOM 3862 C CA . PRO A 1 497 ? 37.295 -31.380 -22.938 1.00 42.50 497 PRO A CA 1
ATOM 3863 C C . PRO A 1 497 ? 36.665 -32.784 -22.849 1.00 42.50 497 PRO A C 1
ATOM 3865 O O . PRO A 1 497 ? 37.010 -33.651 -23.647 1.00 42.50 497 PRO A O 1
ATOM 3868 N N . GLN A 1 498 ? 35.706 -32.974 -21.933 1.00 36.41 498 GLN A N 1
ATOM 3869 C CA . GLN A 1 498 ? 34.869 -34.185 -21.763 1.00 36.41 498 GLN A CA 1
ATOM 3870 C C . GLN A 1 498 ? 35.447 -35.345 -20.922 1.00 36.41 498 GLN A C 1
ATOM 3872 O O . GLN A 1 498 ? 35.384 -36.489 -21.352 1.00 36.41 498 GLN A O 1
ATOM 3877 N N . LEU A 1 499 ? 35.925 -35.084 -19.697 1.00 28.30 499 LEU A N 1
ATOM 3878 C CA . LEU A 1 499 ? 35.993 -36.084 -18.610 1.00 28.30 499 LEU A CA 1
ATOM 3879 C C . LEU A 1 499 ? 36.168 -35.382 -17.246 1.00 28.30 499 LEU A C 1
ATOM 3881 O O . LEU A 1 499 ? 37.280 -35.042 -16.869 1.00 28.30 499 LEU A O 1
ATOM 3885 N N . SER A 1 500 ? 35.070 -35.135 -16.524 1.00 33.38 500 SER A N 1
ATOM 3886 C CA . SER A 1 500 ? 34.874 -35.584 -15.130 1.00 33.38 500 SER A CA 1
ATOM 3887 C C . SER A 1 500 ? 33.671 -34.874 -14.501 1.00 33.38 500 SER A C 1
ATOM 3889 O O . SER A 1 500 ? 33.746 -33.712 -14.112 1.00 33.38 500 SER A O 1
ATOM 3891 N N . SER A 1 501 ? 32.585 -35.617 -14.309 1.00 48.41 501 SER A N 1
ATOM 3892 C CA . SER A 1 501 ? 31.491 -35.282 -13.385 1.00 48.41 501 SER A CA 1
ATOM 3893 C C . SER A 1 501 ? 31.911 -35.471 -11.909 1.00 48.41 501 SER A C 1
ATOM 3895 O O . SER A 1 501 ? 31.087 -35.819 -11.069 1.00 48.41 501 SER A O 1
ATOM 3897 N N . TYR A 1 502 ? 33.200 -35.299 -11.591 1.00 49.00 502 TYR A N 1
ATOM 3898 C CA . TYR A 1 502 ? 33.771 -35.520 -10.263 1.00 49.00 502 TYR A CA 1
ATOM 3899 C C . TYR A 1 502 ? 34.652 -34.334 -9.852 1.00 49.00 502 TYR A C 1
ATOM 3901 O O . TYR A 1 502 ? 35.361 -33.781 -10.698 1.00 49.00 502 TYR A O 1
ATOM 3909 N N . PRO A 1 503 ? 34.651 -33.946 -8.565 1.00 59.41 503 PRO A N 1
ATOM 3910 C CA . PRO A 1 503 ? 35.518 -32.889 -8.067 1.00 59.41 503 PRO A CA 1
ATOM 3911 C C . PRO A 1 503 ? 36.982 -33.308 -8.166 1.00 59.41 503 PRO A C 1
ATOM 3913 O O . PRO A 1 503 ? 37.418 -34.250 -7.506 1.00 59.41 503 PRO A O 1
ATOM 3916 N N . MET A 1 504 ? 37.778 -32.576 -8.945 1.00 70.94 504 MET A N 1
ATOM 3917 C CA . MET A 1 504 ? 39.229 -32.700 -8.853 1.00 70.94 504 MET A CA 1
ATOM 3918 C C . MET A 1 504 ? 39.733 -31.949 -7.614 1.00 70.94 504 MET A C 1
ATOM 3920 O O . MET A 1 504 ? 39.637 -30.720 -7.527 1.00 70.94 504 MET A O 1
ATOM 3924 N N . PHE A 1 505 ? 40.286 -32.703 -6.662 1.00 83.94 505 PHE A N 1
ATOM 3925 C CA . PHE A 1 505 ? 41.084 -32.190 -5.549 1.00 83.94 505 PHE A CA 1
ATOM 3926 C C . PHE A 1 505 ? 42.578 -32.312 -5.881 1.00 83.94 505 PHE A C 1
ATOM 3928 O O . PHE A 1 505 ? 42.996 -33.176 -6.645 1.00 83.94 505 PHE A O 1
ATOM 3935 N N . SER A 1 506 ? 43.394 -31.422 -5.322 1.00 86.50 506 SER A N 1
ATOM 3936 C CA . SER A 1 506 ? 44.826 -31.293 -5.623 1.00 86.50 506 SER A CA 1
ATOM 3937 C C . SER A 1 506 ? 45.641 -31.580 -4.364 1.00 86.50 506 SER A C 1
ATOM 3939 O O . SER A 1 506 ? 45.094 -31.632 -3.263 1.00 86.50 506 SER A O 1
ATOM 3941 N N . LEU A 1 507 ? 46.964 -31.706 -4.490 1.00 85.44 507 LEU A N 1
ATOM 3942 C CA . LEU A 1 507 ? 47.841 -31.837 -3.318 1.00 85.44 507 LEU A CA 1
ATOM 3943 C C . LEU A 1 507 ? 47.737 -30.625 -2.373 1.00 85.44 507 LEU A C 1
ATOM 3945 O O . LEU A 1 507 ? 47.861 -30.779 -1.160 1.00 85.44 507 LEU A O 1
ATOM 3949 N N . GLN A 1 508 ? 47.439 -29.436 -2.908 1.00 86.00 508 GLN A N 1
ATOM 3950 C CA . GLN A 1 508 ? 47.182 -28.242 -2.102 1.00 86.00 508 GLN A CA 1
ATOM 3951 C C . GLN A 1 508 ? 45.900 -28.393 -1.269 1.00 86.00 508 GLN A C 1
ATOM 3953 O O . GLN A 1 508 ? 45.898 -28.047 -0.092 1.00 86.00 508 GLN A O 1
ATOM 3958 N N . HIS A 1 509 ? 44.844 -28.989 -1.832 1.00 91.62 509 HIS A N 1
ATOM 3959 C CA . HIS A 1 509 ? 43.624 -29.322 -1.089 1.00 91.62 509 HIS A CA 1
ATOM 3960 C C . HIS A 1 509 ? 43.881 -30.358 0.017 1.00 91.62 509 HIS A C 1
ATOM 3962 O O . HIS A 1 509 ? 43.361 -30.216 1.117 1.00 91.62 509 HIS A O 1
ATOM 3968 N N . MET A 1 510 ? 44.738 -31.354 -0.229 1.00 90.44 510 MET A N 1
ATOM 3969 C CA . MET A 1 510 ? 45.114 -32.333 0.802 1.00 90.44 510 MET A CA 1
ATOM 3970 C C . MET A 1 510 ? 45.885 -31.685 1.958 1.00 90.44 510 MET A C 1
ATOM 3972 O O . MET A 1 510 ? 45.615 -31.984 3.116 1.00 90.44 510 MET A O 1
ATOM 3976 N N . SER A 1 511 ? 46.785 -30.742 1.663 1.00 87.25 511 SER A N 1
ATOM 3977 C CA . SER A 1 511 ? 47.476 -29.945 2.689 1.00 87.25 511 SER A CA 1
ATOM 3978 C C . SER A 1 511 ? 46.497 -29.130 3.548 1.00 87.25 511 SER A C 1
ATOM 3980 O O . SER A 1 511 ? 46.622 -29.076 4.771 1.00 87.25 511 SER A O 1
ATOM 3982 N N . LEU A 1 512 ? 45.465 -28.550 2.925 1.00 89.44 512 LEU A N 1
ATOM 3983 C CA . LEU A 1 512 ? 44.404 -27.835 3.638 1.00 89.44 512 LEU A CA 1
ATOM 3984 C C . LEU A 1 512 ? 43.545 -28.761 4.506 1.00 89.44 512 LEU A C 1
ATOM 3986 O O . LEU A 1 512 ? 43.145 -28.348 5.592 1.00 89.44 512 LEU A O 1
ATOM 3990 N N . LEU A 1 513 ? 43.288 -29.996 4.072 1.00 88.56 513 LEU A N 1
ATOM 3991 C CA . LEU A 1 513 ? 42.569 -30.988 4.874 1.00 88.56 513 LEU A CA 1
ATOM 3992 C C . LEU A 1 513 ? 43.387 -31.434 6.095 1.00 88.56 513 LEU A C 1
ATOM 3994 O O . LEU A 1 513 ? 42.847 -31.512 7.193 1.00 88.56 513 LEU A O 1
ATOM 3998 N N . VAL A 1 514 ? 44.695 -31.654 5.931 1.00 85.75 514 VAL A N 1
ATOM 3999 C CA . VAL A 1 514 ? 45.610 -31.952 7.051 1.00 85.75 514 VAL A CA 1
ATOM 4000 C C . VAL A 1 514 ? 45.671 -30.780 8.037 1.00 85.75 514 VAL A C 1
ATOM 4002 O O . VAL A 1 514 ? 45.683 -30.968 9.248 1.00 85.75 514 VAL A O 1
ATOM 4005 N N . ASN A 1 515 ? 45.610 -29.540 7.549 1.00 83.25 515 ASN A N 1
ATOM 4006 C CA . ASN A 1 515 ? 45.525 -28.376 8.430 1.00 83.25 515 ASN A CA 1
ATOM 4007 C C . ASN A 1 515 ? 44.252 -28.367 9.301 1.00 83.25 515 ASN A C 1
ATOM 4009 O O . ASN A 1 515 ? 44.307 -27.922 10.445 1.00 83.25 515 ASN A O 1
ATOM 4013 N N . VAL A 1 516 ? 43.126 -28.872 8.782 1.00 82.00 516 VAL A N 1
ATOM 4014 C CA . VAL A 1 516 ? 41.879 -29.014 9.555 1.00 82.00 516 VAL A CA 1
ATOM 4015 C C . VAL A 1 516 ? 42.048 -30.030 10.686 1.00 82.00 516 VAL A C 1
ATOM 4017 O O . VAL A 1 516 ? 41.542 -29.807 11.784 1.00 82.00 516 VAL A O 1
ATOM 4020 N N . THR A 1 517 ? 42.773 -31.128 10.447 1.00 78.12 517 THR A N 1
ATOM 4021 C CA . THR A 1 517 ? 43.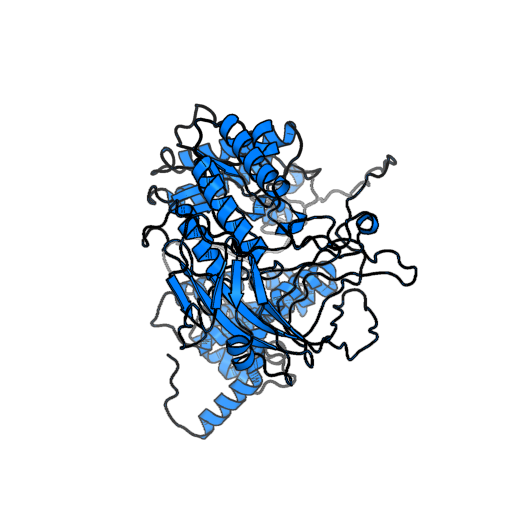009 -32.160 11.470 1.00 78.12 517 THR A CA 1
ATOM 4022 C C . THR A 1 517 ? 44.020 -31.729 12.524 1.00 78.12 517 THR A C 1
ATOM 4024 O O . THR A 1 517 ? 43.847 -32.056 13.696 1.00 78.12 517 THR A O 1
ATOM 4027 N N . ASP A 1 518 ? 45.051 -30.986 12.122 1.00 77.94 518 ASP A N 1
ATOM 4028 C CA . ASP A 1 518 ? 46.170 -30.624 12.997 1.00 77.94 518 ASP A CA 1
ATOM 4029 C C . ASP A 1 518 ? 45.875 -29.393 13.868 1.00 77.94 518 ASP A C 1
ATOM 4031 O O . ASP A 1 518 ? 46.514 -29.204 14.903 1.00 77.94 518 ASP A O 1
ATOM 4035 N N . ASN A 1 519 ? 44.913 -28.547 13.476 1.00 73.00 519 ASN A N 1
ATOM 4036 C CA . ASN A 1 519 ? 44.579 -27.313 14.195 1.00 73.00 519 ASN A CA 1
ATOM 4037 C C . ASN A 1 519 ? 43.059 -27.077 14.342 1.00 73.00 519 ASN A C 1
ATOM 4039 O O . ASN A 1 519 ? 42.542 -26.062 13.869 1.00 73.00 519 ASN A O 1
ATOM 4043 N N . PRO A 1 520 ? 42.317 -27.981 15.009 1.00 66.19 520 PRO A N 1
ATOM 4044 C CA . PRO A 1 520 ? 40.852 -27.954 15.029 1.00 66.19 520 PRO A CA 1
ATOM 4045 C C . PRO A 1 520 ? 40.245 -26.762 15.788 1.00 66.19 520 PRO A C 1
ATOM 4047 O O . PRO A 1 520 ? 39.125 -26.350 15.480 1.00 66.19 520 PRO A O 1
ATOM 4050 N N . ALA A 1 521 ? 40.977 -26.171 16.740 1.00 60.00 521 ALA A N 1
ATOM 4051 C CA . ALA A 1 521 ? 40.527 -25.015 17.527 1.00 60.00 521 ALA A CA 1
ATOM 4052 C C . ALA A 1 521 ? 40.286 -23.758 16.669 1.00 60.00 521 ALA A C 1
ATOM 4054 O O . ALA A 1 521 ? 39.516 -22.880 17.043 1.00 60.00 521 ALA A O 1
ATOM 4055 N N . GLY A 1 522 ? 40.905 -23.674 15.485 1.00 59.25 522 GLY A N 1
ATOM 4056 C CA . GLY A 1 522 ? 40.665 -22.581 14.542 1.00 59.25 522 GLY A CA 1
ATOM 4057 C C . GLY A 1 522 ? 39.394 -22.715 13.695 1.00 59.25 522 GLY A C 1
ATOM 4058 O O . GLY A 1 522 ? 39.061 -21.775 12.979 1.00 59.25 522 GLY A O 1
ATOM 4059 N N . PHE A 1 523 ? 38.707 -23.862 13.747 1.00 59.25 523 PHE A N 1
ATOM 4060 C CA . PHE A 1 523 ? 37.572 -24.194 12.869 1.00 59.25 523 PHE A CA 1
ATOM 4061 C C . PHE A 1 523 ? 36.242 -24.311 13.610 1.00 59.25 523 PHE A C 1
ATOM 4063 O O . PHE A 1 523 ? 35.183 -24.061 13.039 1.00 59.25 523 PHE A O 1
ATOM 4070 N N . ILE A 1 524 ? 36.299 -24.709 14.876 1.00 58.09 524 ILE A N 1
ATOM 4071 C CA . ILE A 1 524 ? 35.157 -24.874 15.766 1.00 58.09 524 ILE A CA 1
ATOM 4072 C C . ILE A 1 524 ? 35.413 -23.860 16.872 1.00 58.09 524 ILE A C 1
ATOM 4074 O O . ILE A 1 524 ? 36.376 -24.042 17.603 1.00 58.09 524 ILE A O 1
ATOM 4078 N N . MET A 1 525 ? 34.627 -22.782 16.951 1.00 55.31 525 MET A N 1
ATOM 4079 C CA . MET A 1 525 ? 34.761 -21.686 17.933 1.00 55.31 525 MET A CA 1
ATOM 4080 C C . MET A 1 525 ? 34.546 -22.193 19.376 1.00 55.31 525 MET A C 1
ATOM 4082 O O . MET A 1 525 ? 33.535 -21.911 20.014 1.00 55.31 525 MET A O 1
ATOM 4086 N N . CYS A 1 526 ? 35.468 -23.020 19.850 1.00 52.94 526 CYS A N 1
ATOM 4087 C CA . CYS A 1 526 ? 35.471 -23.759 21.096 1.00 52.94 526 CYS A CA 1
ATOM 4088 C C . CYS A 1 526 ? 36.936 -23.887 21.514 1.00 52.94 526 CYS A C 1
ATOM 4090 O O . CYS A 1 526 ? 37.758 -24.351 20.726 1.00 52.94 526 CYS A O 1
ATOM 4092 N N . ASP A 1 527 ? 37.255 -23.473 22.739 1.00 45.72 527 ASP A N 1
ATOM 4093 C CA . ASP A 1 527 ? 38.642 -23.397 23.209 1.00 45.72 527 ASP A CA 1
ATOM 4094 C C . ASP A 1 527 ? 39.331 -24.780 23.281 1.00 45.72 527 ASP A C 1
ATOM 4096 O O . ASP A 1 527 ? 40.553 -24.853 23.186 1.00 45.72 527 ASP A O 1
ATOM 4100 N N . GLU A 1 528 ? 38.560 -25.879 23.346 1.00 54.72 528 GLU A N 1
ATOM 4101 C CA . GLU A 1 528 ? 39.043 -27.262 23.197 1.00 54.72 528 GLU A CA 1
ATOM 4102 C C . GLU A 1 528 ? 38.014 -28.161 22.473 1.00 54.72 528 GLU A C 1
ATOM 4104 O O . GLU A 1 528 ? 37.190 -28.826 23.112 1.00 54.72 528 GLU A O 1
ATOM 4109 N N . PRO A 1 529 ? 38.022 -28.233 21.129 1.00 59.16 529 PRO A N 1
ATOM 4110 C CA . PRO A 1 529 ? 37.118 -29.125 20.419 1.00 59.16 529 PRO A CA 1
ATOM 4111 C C . PRO A 1 529 ? 37.539 -30.580 20.652 1.00 59.16 529 PRO A C 1
ATOM 4113 O O . PRO A 1 529 ? 38.651 -30.990 20.315 1.00 59.16 529 PRO A O 1
ATOM 4116 N N . SER A 1 530 ? 36.635 -31.395 21.202 1.00 59.75 530 SER A N 1
ATOM 4117 C CA . SER A 1 530 ? 36.892 -32.833 21.331 1.00 59.75 530 SER A CA 1
ATOM 4118 C C . SER A 1 530 ? 37.153 -33.468 19.953 1.00 59.75 530 SER A C 1
ATOM 4120 O O . SER A 1 530 ? 36.498 -33.119 18.967 1.00 59.75 530 SER A O 1
ATOM 4122 N N . GLN A 1 531 ? 38.061 -34.453 19.875 1.00 62.22 531 GLN A N 1
ATOM 4123 C CA . GLN A 1 531 ? 38.336 -35.205 18.634 1.00 62.22 531 GLN A CA 1
ATOM 4124 C C . GLN A 1 531 ? 37.063 -35.799 17.994 1.00 62.22 531 GLN A C 1
ATOM 4126 O O . GLN A 1 531 ? 37.015 -36.004 16.781 1.00 62.22 531 GLN A O 1
ATOM 4131 N N . ALA A 1 532 ? 36.018 -36.041 18.793 1.00 60.22 532 ALA A N 1
ATOM 4132 C CA . ALA A 1 532 ? 34.720 -36.511 18.321 1.00 60.22 532 ALA A CA 1
ATOM 4133 C C . ALA A 1 532 ? 34.014 -35.493 17.403 1.00 60.22 532 ALA A C 1
ATOM 4135 O O . ALA A 1 532 ? 33.518 -35.887 16.352 1.00 60.22 532 ALA A O 1
ATOM 4136 N N . ILE A 1 533 ? 34.037 -34.196 17.737 1.00 65.19 533 ILE A N 1
ATOM 4137 C CA . ILE A 1 533 ? 33.381 -33.135 16.945 1.00 65.19 533 ILE A CA 1
ATOM 4138 C C . ILE A 1 533 ? 34.095 -32.944 15.601 1.00 65.19 533 ILE A C 1
ATOM 4140 O O . ILE A 1 533 ? 33.455 -32.828 14.559 1.00 65.19 533 ILE A O 1
ATOM 4144 N N . VAL A 1 534 ? 35.430 -32.981 15.607 1.00 69.00 534 VAL A N 1
ATOM 4145 C CA . VAL A 1 534 ? 36.246 -32.903 14.384 1.00 69.00 534 VAL A CA 1
ATOM 4146 C C . VAL A 1 534 ? 35.960 -34.102 13.471 1.00 69.00 534 VAL A C 1
ATOM 4148 O O . VAL A 1 534 ? 35.775 -33.943 12.266 1.00 69.00 534 VAL A O 1
ATOM 4151 N N . SER A 1 535 ? 35.851 -35.306 14.046 1.00 73.00 535 SER A N 1
ATOM 4152 C CA . SER A 1 535 ? 35.502 -36.523 13.304 1.00 73.00 535 SER A CA 1
ATOM 4153 C C . SER A 1 535 ? 34.100 -36.461 12.688 1.00 73.00 535 SER A C 1
ATOM 4155 O O . SER A 1 535 ? 33.916 -36.908 11.555 1.00 73.00 535 SER A O 1
ATOM 4157 N N . ASP A 1 536 ? 33.131 -35.887 13.404 1.00 75.75 536 ASP A N 1
ATOM 4158 C CA . ASP A 1 536 ? 31.742 -35.759 12.953 1.00 75.75 536 ASP A CA 1
ATOM 4159 C C . ASP A 1 536 ? 31.570 -34.714 11.825 1.00 75.75 536 ASP A C 1
ATOM 4161 O O . ASP A 1 536 ? 30.602 -34.796 11.073 1.00 75.75 536 ASP A O 1
ATOM 4165 N N . ILE A 1 537 ? 32.525 -33.790 11.637 1.00 78.50 537 ILE A N 1
ATOM 4166 C CA . ILE A 1 537 ? 32.577 -32.864 10.485 1.00 78.50 537 ILE A CA 1
ATOM 4167 C C . ILE A 1 537 ? 33.332 -33.481 9.296 1.00 78.50 537 ILE A C 1
ATOM 4169 O O . ILE A 1 537 ? 32.887 -33.377 8.152 1.00 78.50 537 ILE A O 1
ATOM 4173 N N . ILE A 1 538 ? 34.470 -34.142 9.546 1.00 82.88 538 ILE A N 1
ATOM 4174 C CA . ILE A 1 538 ? 35.328 -34.685 8.480 1.00 82.88 538 ILE A CA 1
ATOM 4175 C C . ILE A 1 538 ? 34.675 -35.877 7.773 1.00 82.88 538 ILE A C 1
ATOM 4177 O O . ILE A 1 538 ? 34.789 -35.992 6.556 1.00 82.88 538 ILE A O 1
ATOM 4181 N N . LYS A 1 539 ? 33.975 -36.760 8.496 1.00 82.38 539 LYS A N 1
ATOM 4182 C CA . LYS A 1 539 ? 33.337 -37.941 7.889 1.00 82.38 539 LYS A CA 1
ATOM 4183 C C . LYS A 1 539 ? 32.325 -37.561 6.794 1.00 82.38 539 LYS A C 1
ATOM 4185 O O . LYS A 1 539 ? 32.504 -38.032 5.674 1.00 82.38 539 LYS A O 1
ATOM 4190 N N . PRO A 1 540 ? 31.350 -36.658 7.034 1.00 82.12 540 PRO A N 1
ATOM 4191 C CA . PRO A 1 540 ? 30.473 -36.166 5.971 1.00 82.12 540 PRO A CA 1
ATOM 4192 C C . PRO A 1 540 ? 31.217 -35.451 4.840 1.00 82.12 540 PRO A C 1
ATOM 4194 O O . PRO A 1 540 ? 30.822 -35.573 3.685 1.00 82.12 540 PRO A O 1
ATOM 4197 N N . ALA A 1 541 ? 32.304 -34.730 5.143 1.00 86.25 541 ALA A N 1
ATOM 4198 C CA . ALA A 1 541 ? 33.112 -34.072 4.117 1.00 86.25 541 ALA A CA 1
ATOM 4199 C C . ALA A 1 541 ? 33.731 -35.082 3.137 1.00 86.25 541 ALA A C 1
ATOM 4201 O O . ALA A 1 541 ? 33.777 -34.822 1.941 1.00 86.25 541 ALA A O 1
ATOM 4202 N N . LEU A 1 542 ? 34.162 -36.254 3.608 1.00 85.56 542 LEU A N 1
ATOM 4203 C CA . LEU A 1 542 ? 34.735 -37.297 2.747 1.00 85.56 542 LEU A CA 1
ATOM 4204 C C . LEU A 1 542 ? 33.712 -37.933 1.791 1.00 85.56 542 LEU A C 1
ATOM 4206 O O . LEU A 1 542 ? 34.111 -38.497 0.774 1.00 85.56 542 LEU A O 1
ATOM 4210 N N . GLU A 1 543 ? 32.419 -37.830 2.095 1.00 82.62 543 GLU A N 1
ATOM 4211 C CA . GLU A 1 543 ? 31.337 -38.417 1.297 1.00 82.62 543 GLU A CA 1
ATOM 4212 C C . GLU A 1 543 ? 30.626 -37.383 0.409 1.00 82.62 543 GLU A C 1
ATOM 4214 O O . GLU A 1 543 ? 30.068 -37.740 -0.628 1.00 82.62 543 GLU A O 1
ATOM 4219 N N . ILE A 1 544 ? 30.644 -36.099 0.791 1.00 85.19 544 ILE A N 1
ATOM 4220 C CA . ILE A 1 544 ? 29.814 -35.056 0.179 1.00 85.19 544 ILE A CA 1
ATOM 4221 C C . ILE A 1 544 ? 30.662 -33.861 -0.253 1.00 85.19 544 ILE A C 1
ATOM 4223 O O . ILE A 1 544 ? 31.214 -33.116 0.559 1.00 85.19 544 ILE A O 1
ATOM 4227 N N . GLN A 1 545 ? 30.688 -33.625 -1.567 1.00 87.19 545 GLN A N 1
ATOM 4228 C CA . GLN A 1 545 ? 31.549 -32.628 -2.202 1.00 87.19 545 GLN A CA 1
ATOM 4229 C C . GLN A 1 545 ? 31.355 -31.208 -1.657 1.00 87.19 545 GLN A C 1
ATOM 4231 O O . GLN A 1 545 ? 32.343 -30.551 -1.342 1.00 87.19 545 GLN A O 1
ATOM 4236 N N . TYR A 1 546 ? 30.116 -30.720 -1.527 1.00 87.88 546 TYR A N 1
ATOM 4237 C CA . TYR A 1 546 ? 29.896 -29.343 -1.066 1.00 87.88 546 TYR A CA 1
ATOM 4238 C C . TYR A 1 546 ? 30.333 -29.134 0.394 1.00 87.88 546 TYR A C 1
ATOM 4240 O O . TYR A 1 546 ? 30.717 -28.028 0.770 1.00 87.88 546 TYR A O 1
ATOM 4248 N N . VAL A 1 547 ? 30.328 -30.194 1.213 1.00 88.75 547 VAL A N 1
ATOM 4249 C CA . VAL A 1 547 ? 30.838 -30.152 2.591 1.00 88.75 547 VAL A CA 1
ATOM 4250 C C . VAL A 1 547 ? 32.367 -30.116 2.591 1.00 88.75 547 VAL A C 1
ATOM 4252 O O . VAL A 1 547 ? 32.954 -29.312 3.313 1.00 88.75 547 VAL A O 1
ATOM 4255 N N . MET A 1 548 ? 33.024 -30.921 1.747 1.00 91.00 548 MET A N 1
ATOM 4256 C CA . MET A 1 548 ? 34.480 -30.850 1.566 1.00 91.00 548 MET A CA 1
ATOM 4257 C C . MET A 1 548 ? 34.923 -29.473 1.071 1.00 91.00 548 MET A C 1
ATOM 4259 O O . MET A 1 548 ? 35.865 -28.893 1.604 1.00 91.00 548 MET A O 1
ATOM 4263 N N . ASP A 1 549 ? 34.231 -28.925 0.075 1.00 90.69 549 ASP A N 1
ATOM 4264 C CA . ASP A 1 549 ? 34.606 -27.662 -0.554 1.00 90.69 549 ASP A CA 1
ATOM 4265 C C . ASP A 1 549 ? 34.532 -26.486 0.430 1.00 90.69 549 ASP A C 1
ATOM 4267 O O . ASP A 1 549 ? 35.480 -25.704 0.513 1.00 90.69 549 ASP A O 1
ATOM 4271 N N . VAL A 1 550 ? 33.472 -26.391 1.243 1.00 90.75 550 VAL A N 1
ATOM 4272 C CA . VAL A 1 550 ? 33.372 -25.323 2.254 1.00 90.75 550 VAL A CA 1
ATOM 4273 C C . VAL A 1 550 ? 34.382 -25.505 3.396 1.00 90.75 550 VAL A C 1
ATOM 4275 O O . VAL A 1 550 ? 34.937 -24.522 3.888 1.00 90.75 550 VAL A O 1
ATOM 4278 N N . LEU A 1 551 ? 34.692 -26.750 3.779 1.00 90.19 551 LEU A N 1
ATOM 4279 C CA . LEU A 1 551 ? 35.692 -27.057 4.806 1.00 90.19 551 LEU A CA 1
ATOM 4280 C C . LEU A 1 551 ? 37.103 -26.643 4.360 1.00 90.19 551 LEU A C 1
ATOM 4282 O O . LEU A 1 551 ? 37.847 -25.998 5.104 1.00 90.19 551 LEU A O 1
ATOM 4286 N N . LEU A 1 552 ? 37.464 -26.979 3.120 1.00 91.31 552 LEU A N 1
ATOM 4287 C CA . LEU A 1 552 ? 38.742 -26.600 2.526 1.00 91.31 552 LEU A CA 1
ATOM 4288 C C . LEU A 1 552 ? 38.841 -25.090 2.302 1.00 91.31 552 LEU A C 1
ATOM 4290 O O . LEU A 1 552 ? 39.918 -24.524 2.497 1.00 91.31 552 LEU A O 1
ATOM 4294 N N . ALA A 1 553 ? 37.738 -24.431 1.938 1.00 89.94 553 ALA A N 1
ATOM 4295 C CA . ALA A 1 553 ? 37.710 -22.982 1.791 1.00 89.94 553 ALA A CA 1
ATOM 4296 C C . ALA A 1 553 ? 38.024 -22.263 3.107 1.00 89.94 553 ALA A C 1
ATOM 4298 O O . ALA A 1 553 ? 38.882 -21.381 3.141 1.00 89.94 553 ALA A O 1
ATOM 4299 N N . LEU A 1 554 ? 37.399 -22.692 4.206 1.00 87.19 554 LEU A N 1
ATOM 4300 C CA . LEU A 1 554 ? 37.669 -22.145 5.535 1.00 87.19 554 LEU A CA 1
ATOM 4301 C C . LEU A 1 554 ? 39.137 -22.367 5.948 1.00 87.19 554 LEU A C 1
ATOM 4303 O O . LEU A 1 554 ? 39.781 -21.456 6.468 1.00 87.19 554 LEU A O 1
ATOM 4307 N N . SER A 1 555 ? 39.704 -23.539 5.638 1.00 88.19 555 SER A N 1
ATOM 4308 C CA . SER A 1 555 ? 41.124 -23.841 5.890 1.00 88.19 555 SER A CA 1
ATOM 4309 C C . SER A 1 555 ? 42.065 -22.953 5.071 1.00 88.19 555 SER A C 1
ATOM 4311 O O . SER A 1 555 ? 43.058 -22.442 5.597 1.00 88.19 555 SER A O 1
ATOM 4313 N N . ALA A 1 556 ? 41.736 -22.696 3.802 1.00 88.44 556 ALA A N 1
ATOM 4314 C CA . ALA A 1 556 ? 42.479 -21.758 2.966 1.00 88.44 556 ALA A CA 1
ATOM 4315 C C . ALA A 1 556 ? 42.406 -20.337 3.545 1.00 88.44 556 ALA A C 1
ATOM 4317 O O . ALA A 1 556 ? 43.431 -19.675 3.714 1.00 88.44 556 ALA A O 1
ATOM 4318 N N . LEU A 1 557 ? 41.216 -19.885 3.940 1.00 84.75 557 LEU A N 1
ATOM 4319 C CA . LEU A 1 557 ? 41.019 -18.566 4.530 1.00 84.75 557 LEU A CA 1
ATOM 4320 C C . LEU A 1 557 ? 41.845 -18.379 5.811 1.00 84.75 557 LEU A C 1
ATOM 4322 O O . LEU A 1 557 ? 42.528 -17.363 5.958 1.00 84.75 557 LEU A O 1
ATOM 4326 N N . GLN A 1 558 ? 41.882 -19.381 6.686 1.00 80.00 558 GLN A N 1
ATOM 4327 C CA . GLN A 1 558 ? 42.707 -19.357 7.893 1.00 80.00 558 GLN A CA 1
ATOM 4328 C C . GLN A 1 558 ? 44.209 -19.310 7.563 1.00 80.00 558 GLN A C 1
ATOM 4330 O O . GLN A 1 558 ? 44.955 -18.496 8.118 1.00 80.00 558 GLN A O 1
ATOM 4335 N N . ARG A 1 559 ? 44.670 -20.135 6.612 1.00 83.62 559 ARG A N 1
ATOM 4336 C CA . ARG A 1 559 ? 46.072 -20.135 6.160 1.00 83.62 559 ARG A CA 1
ATOM 4337 C C . ARG A 1 559 ? 46.493 -18.791 5.582 1.00 83.62 559 ARG A C 1
ATOM 4339 O O . ARG A 1 559 ? 47.648 -18.401 5.772 1.00 83.62 559 ARG A O 1
ATOM 4346 N N . SER A 1 560 ? 45.560 -18.058 4.972 1.00 83.94 560 SER A N 1
ATOM 4347 C CA . SER A 1 560 ? 45.801 -16.701 4.479 1.00 83.94 560 SER A CA 1
ATOM 4348 C C . SER A 1 560 ? 46.122 -15.690 5.584 1.00 83.94 560 SER A C 1
ATOM 4350 O O . SER A 1 560 ? 46.821 -14.711 5.320 1.00 83.94 560 SER A O 1
ATOM 4352 N N . LEU A 1 561 ? 45.631 -15.907 6.809 1.00 73.62 561 LEU A N 1
ATOM 4353 C CA . LEU A 1 561 ? 45.941 -15.057 7.960 1.00 73.62 561 LEU A CA 1
ATOM 4354 C C . LEU A 1 561 ? 47.263 -15.433 8.625 1.00 73.62 561 LEU A C 1
ATOM 4356 O O . LEU A 1 561 ? 47.970 -14.562 9.123 1.00 73.62 561 LEU A O 1
ATOM 4360 N N . GLN A 1 562 ? 47.598 -16.721 8.629 1.00 75.56 562 GLN A N 1
ATOM 4361 C CA . GLN A 1 562 ? 48.808 -17.228 9.276 1.00 75.56 562 GLN A CA 1
ATOM 4362 C C . GLN A 1 562 ? 50.065 -17.054 8.412 1.00 75.56 562 GLN A C 1
ATOM 4364 O O . GLN A 1 562 ? 51.162 -16.967 8.956 1.00 75.56 562 GLN A O 1
ATOM 4369 N N . ASN A 1 563 ? 49.924 -16.977 7.081 1.00 75.06 563 ASN A N 1
ATOM 4370 C CA . ASN A 1 563 ? 51.047 -16.881 6.142 1.00 75.06 563 ASN A CA 1
ATOM 4371 C C . ASN A 1 563 ? 50.931 -15.622 5.265 1.00 75.06 563 ASN A C 1
ATOM 4373 O O . ASN A 1 563 ? 50.323 -15.667 4.193 1.00 75.06 563 ASN A O 1
ATOM 4377 N N . PRO A 1 564 ? 51.530 -14.488 5.680 1.00 69.94 564 PRO A N 1
ATOM 4378 C CA . PRO A 1 564 ? 51.445 -13.227 4.943 1.00 69.94 564 PRO A CA 1
ATOM 4379 C C . PRO A 1 564 ? 52.022 -13.277 3.520 1.00 69.94 564 PRO A C 1
ATOM 4381 O O . PRO A 1 564 ? 51.568 -12.514 2.670 1.00 69.94 564 PRO A O 1
ATOM 4384 N N . SER A 1 565 ? 52.995 -14.157 3.248 1.00 72.62 565 SER A N 1
ATOM 4385 C CA . SER A 1 565 ? 53.627 -14.292 1.924 1.00 72.62 565 SER A CA 1
ATOM 4386 C C . SER A 1 565 ? 52.684 -14.866 0.865 1.00 72.62 565 SER A C 1
ATOM 4388 O O . SER A 1 565 ? 52.708 -14.409 -0.273 1.00 72.62 565 SER A O 1
ATOM 4390 N N . ASP A 1 566 ? 51.815 -15.796 1.266 1.00 72.25 566 ASP A N 1
ATOM 4391 C CA . ASP A 1 566 ? 50.952 -16.578 0.366 1.00 72.25 566 ASP A CA 1
ATOM 4392 C C . ASP A 1 566 ? 49.465 -16.214 0.566 1.00 72.25 566 ASP A C 1
ATOM 4394 O O . ASP A 1 566 ? 48.552 -16.873 0.068 1.00 72.25 566 ASP A O 1
ATOM 4398 N N . SER A 1 567 ? 49.204 -15.144 1.329 1.00 75.50 567 SER A N 1
ATOM 4399 C CA . SER A 1 567 ? 47.874 -14.719 1.780 1.00 75.50 567 SER A CA 1
ATOM 4400 C C . SER A 1 567 ? 46.892 -14.503 0.624 1.00 75.50 567 SER A C 1
ATOM 4402 O O . SER A 1 567 ? 45.715 -14.846 0.722 1.00 75.50 567 SER A O 1
ATOM 4404 N N . THR A 1 568 ? 47.367 -13.951 -0.492 1.00 74.38 568 THR A N 1
ATOM 4405 C CA . THR A 1 568 ? 46.537 -13.694 -1.676 1.00 74.38 568 THR A CA 1
ATOM 4406 C C . THR A 1 568 ? 46.095 -14.990 -2.352 1.00 74.38 568 THR A C 1
ATOM 4408 O O . THR A 1 568 ? 44.918 -15.129 -2.680 1.00 74.38 568 THR A O 1
ATOM 4411 N N . ASP A 1 569 ? 47.001 -15.957 -2.496 1.00 77.75 569 ASP A N 1
ATOM 4412 C CA . ASP A 1 569 ? 46.724 -17.224 -3.180 1.00 77.75 569 ASP A CA 1
ATOM 4413 C C . ASP A 1 569 ? 45.726 -18.069 -2.385 1.00 77.75 569 ASP A C 1
ATOM 4415 O O . ASP A 1 569 ? 44.763 -18.600 -2.939 1.00 77.75 569 ASP A O 1
ATOM 4419 N N . TYR A 1 570 ? 45.885 -18.109 -1.061 1.00 82.62 570 TYR A N 1
ATOM 4420 C CA . TYR A 1 570 ? 44.944 -18.789 -0.176 1.00 82.62 570 TYR A CA 1
ATOM 4421 C C . TYR A 1 570 ? 43.557 -18.125 -0.135 1.00 82.62 570 TYR A C 1
ATOM 4423 O O . TYR A 1 570 ? 42.548 -18.827 -0.058 1.00 82.62 570 TYR A O 1
ATOM 4431 N N . ARG A 1 571 ? 43.463 -16.790 -0.243 1.00 80.00 571 ARG A N 1
ATOM 4432 C CA . ARG A 1 571 ? 42.162 -16.100 -0.347 1.00 80.00 571 ARG A CA 1
ATOM 4433 C C . ARG A 1 571 ? 41.446 -16.406 -1.658 1.00 80.00 571 ARG A C 1
ATOM 4435 O O . ARG A 1 571 ? 40.247 -16.667 -1.641 1.00 80.00 571 ARG A O 1
ATOM 4442 N N . LEU A 1 572 ? 42.169 -16.402 -2.777 1.00 78.81 572 LEU A N 1
ATOM 4443 C CA . LEU A 1 572 ? 41.598 -16.761 -4.078 1.00 78.81 572 LEU A CA 1
ATOM 4444 C C . LEU A 1 572 ? 41.107 -18.212 -4.084 1.00 78.81 572 LEU A C 1
ATOM 4446 O O . LEU A 1 572 ? 40.004 -18.479 -4.557 1.00 78.81 572 LEU A O 1
ATOM 4450 N N . LEU A 1 573 ? 41.887 -19.125 -3.501 1.00 83.81 573 LEU A N 1
ATOM 4451 C CA . LEU A 1 573 ? 41.506 -20.527 -3.358 1.00 83.81 573 LEU A CA 1
ATOM 4452 C C . LEU A 1 573 ? 40.248 -20.701 -2.490 1.00 83.81 573 LEU A C 1
ATOM 4454 O O . LEU A 1 573 ? 39.360 -21.466 -2.860 1.00 83.81 573 LEU A O 1
ATOM 4458 N N . SER A 1 574 ? 40.135 -19.954 -1.384 1.00 85.94 574 SER A N 1
ATOM 4459 C CA . SER A 1 574 ? 38.930 -19.940 -0.540 1.00 85.94 574 SER A CA 1
ATOM 4460 C C . SER A 1 574 ? 37.677 -19.537 -1.327 1.00 85.94 574 SER A C 1
ATOM 4462 O O . SER A 1 574 ? 36.686 -20.265 -1.323 1.00 85.94 574 SER A O 1
ATOM 4464 N N . ILE A 1 575 ? 37.738 -18.427 -2.073 1.00 79.12 575 ILE A N 1
ATOM 4465 C CA . ILE A 1 575 ? 36.604 -17.916 -2.865 1.00 79.12 575 ILE A CA 1
ATOM 4466 C C . ILE A 1 575 ? 36.175 -18.929 -3.934 1.00 79.12 575 ILE A C 1
ATOM 4468 O O . ILE A 1 575 ? 34.984 -19.184 -4.116 1.00 79.12 575 ILE A O 1
ATOM 4472 N N . GLN A 1 576 ? 37.140 -19.539 -4.629 1.00 82.94 576 GLN A N 1
ATOM 4473 C CA . GLN A 1 576 ? 36.861 -20.554 -5.649 1.00 82.94 576 GLN A CA 1
ATOM 4474 C C . GLN A 1 576 ? 36.145 -21.774 -5.060 1.00 82.94 576 GLN A C 1
ATOM 4476 O O . GLN A 1 576 ? 35.162 -22.252 -5.630 1.00 82.94 576 GLN A O 1
ATOM 4481 N N . LEU A 1 577 ? 36.616 -22.261 -3.911 1.00 85.75 577 LEU A N 1
ATOM 4482 C CA . LEU A 1 577 ? 36.033 -23.411 -3.228 1.00 85.75 577 LEU A CA 1
ATOM 4483 C C . LEU A 1 577 ? 34.641 -23.100 -2.659 1.00 85.75 577 LEU A C 1
ATOM 4485 O O . LEU A 1 577 ? 33.744 -23.922 -2.820 1.00 85.75 577 LEU A O 1
ATOM 4489 N N . GLN A 1 578 ? 34.410 -21.908 -2.096 1.00 84.88 578 GLN A N 1
ATOM 4490 C CA . GLN A 1 578 ? 33.074 -21.477 -1.651 1.00 84.88 578 GLN A CA 1
ATOM 4491 C C . GLN A 1 578 ? 32.075 -21.401 -2.807 1.00 84.88 578 GLN A C 1
ATOM 4493 O O . GLN A 1 578 ? 30.960 -21.910 -2.691 1.00 84.88 578 GLN A O 1
ATOM 4498 N N . GLY A 1 579 ? 32.476 -20.809 -3.938 1.00 78.44 579 GLY A N 1
ATOM 4499 C CA . GLY A 1 579 ? 31.630 -20.731 -5.130 1.00 78.44 579 GLY A CA 1
ATOM 4500 C C . GLY A 1 579 ? 31.246 -22.117 -5.656 1.00 78.44 579 GLY A C 1
ATOM 4501 O O . GLY A 1 579 ? 30.081 -22.360 -5.975 1.00 78.44 579 GLY A O 1
ATOM 4502 N N . ARG A 1 580 ? 32.201 -23.060 -5.668 1.00 85.38 580 ARG A N 1
ATOM 4503 C CA . ARG A 1 580 ? 31.941 -24.458 -6.042 1.00 85.38 580 ARG A CA 1
ATOM 4504 C C . ARG A 1 580 ? 31.012 -25.153 -5.044 1.00 85.38 580 ARG A C 1
ATOM 4506 O O . ARG A 1 580 ? 30.068 -25.814 -5.470 1.00 85.38 580 ARG A O 1
ATOM 4513 N N . ALA A 1 581 ? 31.233 -24.959 -3.744 1.00 85.94 581 ALA A N 1
ATOM 4514 C CA . ALA A 1 581 ? 30.417 -25.545 -2.685 1.00 85.94 581 ALA A CA 1
ATOM 4515 C C . ALA A 1 581 ? 28.946 -25.103 -2.778 1.00 85.94 581 ALA A C 1
ATOM 4517 O O . ALA A 1 581 ? 28.051 -25.941 -2.723 1.00 85.94 581 ALA A O 1
ATOM 4518 N N . LEU A 1 582 ? 28.697 -23.804 -2.983 1.00 81.69 582 LEU A N 1
ATOM 4519 C CA . LEU A 1 582 ? 27.352 -23.239 -3.140 1.00 81.69 582 LEU A CA 1
ATOM 4520 C C . LEU A 1 582 ? 26.632 -23.790 -4.372 1.00 81.69 582 LEU A C 1
ATOM 4522 O O . LEU A 1 582 ? 25.469 -24.176 -4.274 1.00 81.69 582 LEU A O 1
ATOM 4526 N N . SER A 1 583 ? 27.323 -23.864 -5.513 1.00 78.56 583 SER A N 1
ATOM 4527 C CA . SER A 1 583 ? 26.754 -24.430 -6.740 1.00 78.56 583 SER A CA 1
ATOM 4528 C C . SER A 1 583 ? 26.312 -25.878 -6.523 1.00 78.56 583 SER A C 1
ATOM 4530 O O . SER A 1 583 ? 25.160 -26.217 -6.771 1.00 78.56 583 SER A O 1
ATOM 4532 N N . VAL A 1 584 ? 27.204 -26.714 -5.985 1.00 81.06 584 VAL A N 1
ATOM 4533 C CA . VAL A 1 584 ? 26.939 -28.145 -5.778 1.00 81.06 584 VAL A CA 1
ATOM 4534 C C . VAL A 1 584 ? 25.868 -28.369 -4.706 1.00 81.06 584 VAL A C 1
ATOM 4536 O O . VAL A 1 584 ? 25.044 -29.271 -4.841 1.00 81.06 584 VAL A O 1
ATOM 4539 N N . HIS A 1 585 ? 25.835 -27.542 -3.657 1.00 83.19 585 HIS A N 1
ATOM 4540 C CA . HIS A 1 585 ? 24.788 -27.595 -2.639 1.00 83.19 585 HIS A CA 1
ATOM 4541 C C . HIS A 1 585 ? 23.408 -27.283 -3.231 1.00 83.19 585 HIS A C 1
ATOM 4543 O O . HIS A 1 585 ? 22.470 -28.054 -3.023 1.00 83.19 585 HIS A O 1
ATOM 4549 N N . ASN A 1 586 ? 23.296 -26.200 -4.004 1.00 78.50 586 ASN A N 1
ATOM 4550 C CA . ASN A 1 586 ? 22.043 -25.785 -4.633 1.00 78.50 586 ASN A CA 1
ATOM 4551 C C . ASN A 1 586 ? 21.533 -26.825 -5.639 1.00 78.50 586 ASN A C 1
ATOM 4553 O O . ASN A 1 586 ? 20.337 -27.109 -5.662 1.00 78.50 586 ASN A O 1
ATOM 4557 N N . ASP A 1 587 ? 22.432 -27.448 -6.402 1.00 73.25 587 ASP A N 1
ATOM 4558 C CA . ASP A 1 587 ? 22.073 -28.528 -7.325 1.00 73.25 587 ASP A CA 1
ATOM 4559 C C . ASP A 1 587 ? 21.613 -29.787 -6.565 1.00 73.25 587 ASP A C 1
ATOM 4561 O O . ASP A 1 587 ? 20.619 -30.412 -6.933 1.00 73.25 587 ASP A O 1
ATOM 4565 N N . SER A 1 588 ? 22.265 -30.125 -5.443 1.00 69.00 588 SER A N 1
ATOM 4566 C CA . SER A 1 588 ? 21.867 -31.251 -4.579 1.00 69.00 588 SER A CA 1
ATOM 4567 C C . SER A 1 588 ? 20.563 -31.012 -3.805 1.00 69.00 588 SER A C 1
ATOM 4569 O O . SER A 1 588 ? 19.927 -31.967 -3.359 1.00 69.00 588 SER A O 1
ATOM 4571 N N . ALA A 1 589 ? 20.134 -29.753 -3.649 1.00 60.59 589 ALA A N 1
ATOM 4572 C CA . ALA A 1 589 ? 18.865 -29.396 -3.014 1.00 60.59 589 ALA A CA 1
ATOM 4573 C C . ALA A 1 589 ? 17.640 -29.836 -3.830 1.00 60.59 589 ALA A C 1
ATOM 4575 O O . ALA A 1 589 ? 16.552 -29.981 -3.271 1.00 60.59 589 ALA A O 1
ATOM 4576 N N . LEU A 1 590 ? 17.833 -30.079 -5.129 1.00 57.72 590 LEU A N 1
ATOM 4577 C CA . LEU A 1 590 ? 16.804 -30.515 -6.069 1.00 57.72 590 LEU A CA 1
ATOM 4578 C C . LEU A 1 590 ? 16.632 -32.044 -6.109 1.00 57.72 590 LEU A C 1
ATOM 4580 O O . LEU A 1 590 ? 15.632 -32.521 -6.644 1.00 57.72 590 LEU A O 1
ATOM 4584 N N . ASP A 1 591 ? 17.568 -32.811 -5.538 1.00 53.94 591 ASP A N 1
ATOM 4585 C CA . ASP A 1 591 ? 17.534 -34.275 -5.525 1.00 53.94 591 ASP A CA 1
ATOM 4586 C C . ASP A 1 591 ? 17.090 -34.815 -4.155 1.00 53.94 591 ASP A C 1
ATOM 4588 O O . ASP A 1 591 ? 17.832 -34.814 -3.170 1.00 53.94 591 ASP A O 1
ATOM 4592 N N . SER A 1 592 ? 15.851 -35.314 -4.099 1.00 53.78 592 SER A N 1
ATOM 4593 C CA . SER A 1 592 ? 15.243 -35.867 -2.881 1.00 53.78 592 SER A CA 1
ATOM 4594 C C . SER A 1 592 ? 15.971 -37.084 -2.291 1.00 53.78 592 SER A C 1
ATOM 4596 O O . SER A 1 592 ? 15.765 -37.397 -1.120 1.00 53.78 592 SER A O 1
ATOM 4598 N N . SER A 1 593 ? 16.836 -37.753 -3.066 1.00 53.69 593 SER A N 1
ATOM 4599 C CA . SER A 1 593 ? 17.586 -38.936 -2.623 1.00 53.69 593 SER A CA 1
ATOM 4600 C C . SER A 1 593 ? 18.828 -38.606 -1.777 1.00 53.69 593 SER A C 1
ATOM 4602 O O . SER A 1 593 ? 19.319 -39.469 -1.051 1.00 53.69 593 SER A O 1
ATOM 4604 N N . VAL A 1 594 ? 19.301 -37.351 -1.807 1.00 52.34 594 VAL A N 1
ATOM 4605 C CA . VAL A 1 594 ? 20.511 -36.867 -1.102 1.00 52.34 594 VAL A CA 1
ATOM 4606 C C . VAL A 1 594 ? 20.148 -36.006 0.129 1.00 52.34 594 VAL A C 1
ATOM 4608 O O . VAL A 1 594 ? 20.999 -35.365 0.748 1.00 52.34 594 VAL A O 1
ATOM 4611 N N . ASN A 1 595 ? 18.868 -35.988 0.521 1.00 54.47 595 ASN A N 1
ATOM 4612 C CA . ASN A 1 595 ? 18.298 -35.162 1.596 1.00 54.47 595 ASN A CA 1
ATOM 4613 C C . ASN A 1 595 ? 18.681 -35.632 3.020 1.00 54.47 595 ASN A C 1
ATOM 4615 O O . ASN A 1 595 ? 17.820 -35.929 3.845 1.00 54.47 595 ASN A O 1
ATOM 4619 N N . SER A 1 596 ? 19.972 -35.665 3.357 1.00 65.06 596 SER A N 1
ATOM 4620 C CA . SER A 1 596 ? 20.405 -35.783 4.755 1.00 65.06 596 SER A CA 1
ATOM 4621 C C . SER A 1 596 ? 20.495 -34.397 5.405 1.00 65.06 596 SER A C 1
ATOM 4623 O O . SER A 1 596 ? 21.165 -33.495 4.896 1.00 65.06 596 SER A O 1
ATOM 4625 N N . ILE A 1 597 ? 19.822 -34.218 6.545 1.00 69.75 597 ILE A N 1
ATOM 4626 C CA . ILE A 1 597 ? 19.782 -32.955 7.309 1.00 69.75 597 ILE A CA 1
ATOM 4627 C C . ILE A 1 597 ? 21.183 -32.576 7.821 1.00 69.75 597 ILE A C 1
ATOM 4629 O O . ILE A 1 597 ? 21.563 -31.404 7.812 1.00 69.75 597 ILE A O 1
ATOM 4633 N N . LEU A 1 598 ? 21.980 -33.571 8.221 1.00 75.00 598 LEU A N 1
ATOM 4634 C CA . LEU A 1 598 ? 23.268 -33.364 8.885 1.00 75.00 598 LEU A CA 1
ATOM 4635 C C . LEU A 1 598 ? 24.326 -32.685 7.977 1.00 75.00 598 LEU A C 1
ATOM 4637 O O . LEU A 1 598 ? 24.878 -31.667 8.388 1.00 75.00 598 LEU A O 1
ATOM 4641 N N . PRO A 1 599 ? 24.587 -33.137 6.735 1.00 80.75 599 PRO A N 1
ATOM 4642 C CA . PRO A 1 599 ? 25.505 -32.462 5.812 1.00 80.75 599 PRO A CA 1
ATOM 4643 C C . PRO A 1 599 ? 25.119 -31.024 5.459 1.00 80.75 599 PRO A C 1
ATOM 4645 O O . PRO A 1 599 ? 25.994 -30.177 5.294 1.00 80.75 599 PRO A O 1
ATOM 4648 N N . ARG A 1 600 ? 23.819 -30.724 5.331 1.00 79.38 600 ARG A N 1
ATOM 4649 C CA . ARG A 1 600 ? 23.341 -29.357 5.056 1.00 79.38 600 ARG A CA 1
ATOM 4650 C C . ARG A 1 600 ? 23.545 -28.447 6.254 1.00 79.38 600 ARG A C 1
ATOM 4652 O O . ARG A 1 600 ? 23.989 -27.318 6.092 1.00 79.38 600 ARG A O 1
ATOM 4659 N N . PHE A 1 601 ? 23.287 -28.965 7.450 1.00 78.88 601 PHE A N 1
ATOM 4660 C CA . PHE A 1 601 ? 23.564 -28.254 8.688 1.00 78.88 601 PHE A CA 1
ATOM 4661 C C . PHE A 1 601 ? 25.065 -27.954 8.849 1.00 78.88 601 PHE A C 1
ATOM 4663 O O . PHE A 1 601 ? 25.432 -26.805 9.090 1.00 78.88 601 PHE A O 1
ATOM 4670 N N . ILE A 1 602 ? 25.937 -28.948 8.625 1.00 80.50 602 ILE A N 1
ATOM 4671 C CA . ILE A 1 602 ? 27.400 -28.768 8.656 1.00 80.50 602 ILE A CA 1
ATOM 4672 C C . ILE A 1 602 ? 27.842 -27.730 7.617 1.00 80.50 602 ILE A C 1
ATOM 4674 O O . ILE A 1 602 ? 28.634 -26.845 7.935 1.00 80.50 602 ILE A O 1
ATOM 4678 N N . PHE A 1 603 ? 27.309 -27.799 6.394 1.00 85.75 603 PHE A N 1
ATOM 4679 C CA . PHE A 1 603 ? 27.600 -26.829 5.340 1.00 85.75 603 PHE A CA 1
ATOM 4680 C C . PHE A 1 603 ? 27.217 -25.398 5.742 1.00 85.75 603 PHE A C 1
ATOM 4682 O O . PHE A 1 603 ? 28.063 -24.507 5.679 1.00 85.75 603 PHE A O 1
ATOM 4689 N N . SER A 1 604 ? 25.988 -25.183 6.220 1.00 81.25 604 SER A N 1
ATOM 4690 C CA . SER A 1 604 ? 25.515 -23.867 6.670 1.00 81.25 604 SER A CA 1
ATOM 4691 C C . SER A 1 604 ? 26.341 -23.320 7.836 1.00 81.25 604 SER A C 1
ATOM 4693 O O . SER A 1 604 ? 26.657 -22.132 7.862 1.00 81.25 604 SER A O 1
ATOM 4695 N N . MET A 1 605 ? 26.743 -24.183 8.773 1.00 81.31 605 MET A N 1
ATOM 4696 C CA . MET A 1 605 ? 27.602 -23.809 9.897 1.00 81.31 605 MET A CA 1
ATOM 4697 C C . MET A 1 605 ? 28.996 -23.357 9.427 1.00 81.31 605 MET A C 1
ATOM 4699 O O . MET A 1 605 ? 29.451 -22.275 9.798 1.00 81.31 605 MET A O 1
ATOM 4703 N N . LEU A 1 606 ? 29.669 -24.150 8.584 1.00 82.06 606 LEU A N 1
ATOM 4704 C CA . LEU A 1 606 ? 31.010 -23.834 8.067 1.00 82.06 606 LEU A CA 1
ATOM 4705 C C . LEU A 1 606 ? 31.010 -22.600 7.148 1.00 82.06 606 LEU A C 1
ATOM 4707 O O . LEU A 1 606 ? 31.953 -21.800 7.170 1.00 82.06 606 LEU A O 1
ATOM 4711 N N . LEU A 1 607 ? 29.941 -22.413 6.371 1.00 82.56 607 LEU A N 1
ATOM 4712 C CA . LEU A 1 607 ? 29.737 -21.212 5.566 1.00 82.56 607 LEU A CA 1
ATOM 4713 C C . LEU A 1 607 ? 29.544 -19.982 6.460 1.00 82.56 607 LEU A C 1
ATOM 4715 O O . LEU A 1 607 ? 30.197 -18.963 6.239 1.00 82.56 607 LEU A O 1
ATOM 4719 N N . GLY A 1 608 ? 28.731 -20.099 7.514 1.00 77.25 608 GLY A N 1
ATOM 4720 C CA . GLY A 1 608 ? 28.558 -19.057 8.526 1.00 77.25 608 GLY A CA 1
ATOM 4721 C C . GLY A 1 608 ? 29.887 -18.626 9.149 1.00 77.25 608 GLY A C 1
ATOM 4722 O O . GLY A 1 608 ? 30.172 -17.433 9.220 1.00 77.25 608 GLY A O 1
ATOM 4723 N N . TYR A 1 609 ? 30.757 -19.571 9.513 1.00 75.81 609 TYR A N 1
ATOM 4724 C CA . TYR A 1 609 ? 32.086 -19.239 10.039 1.00 75.81 609 TYR A CA 1
ATOM 4725 C C . TYR A 1 609 ? 32.983 -18.534 9.025 1.00 75.81 609 TYR A C 1
ATOM 4727 O O . TYR A 1 609 ? 33.703 -17.606 9.390 1.00 75.81 609 TYR A O 1
ATOM 4735 N N . SER A 1 610 ? 32.915 -18.929 7.756 1.00 74.69 610 SER A N 1
ATOM 4736 C CA . SER A 1 610 ? 33.676 -18.268 6.695 1.00 74.69 610 SER A CA 1
ATOM 4737 C C . SER A 1 610 ? 33.235 -16.810 6.514 1.00 74.69 610 SER A C 1
ATOM 4739 O O . SER A 1 610 ? 34.077 -15.918 6.433 1.00 74.69 610 SER A O 1
ATOM 4741 N N . VAL A 1 611 ? 31.921 -16.558 6.540 1.00 72.94 611 VAL A N 1
ATOM 4742 C CA . VAL A 1 611 ? 31.342 -15.208 6.463 1.00 72.94 611 VAL A CA 1
ATOM 4743 C C . VAL A 1 611 ? 31.708 -14.384 7.696 1.00 72.94 611 VAL A C 1
ATOM 4745 O O . VAL A 1 611 ? 32.182 -13.263 7.550 1.00 72.94 611 VAL A O 1
ATOM 4748 N N . LEU A 1 612 ? 31.580 -14.940 8.908 1.00 70.44 612 LEU A N 1
ATOM 4749 C CA . LEU A 1 612 ? 31.989 -14.259 10.143 1.00 70.44 612 LEU A CA 1
ATOM 4750 C C . LEU A 1 612 ? 33.456 -13.841 10.096 1.00 70.44 612 LEU A C 1
ATOM 4752 O O . LEU A 1 612 ? 33.810 -12.732 10.490 1.00 70.44 612 LEU A O 1
ATOM 4756 N N . HIS A 1 613 ? 34.314 -14.739 9.631 1.00 70.19 613 HIS A N 1
ATOM 4757 C CA . HIS A 1 613 ? 35.736 -14.485 9.541 1.00 70.19 613 HIS A CA 1
ATOM 4758 C C . HIS A 1 613 ? 36.046 -13.354 8.548 1.00 70.19 613 HIS A C 1
ATOM 4760 O O . HIS A 1 613 ? 36.819 -12.446 8.866 1.00 70.19 613 HIS A O 1
ATOM 4766 N N . ASP A 1 614 ? 35.412 -13.350 7.374 1.00 66.50 614 ASP A N 1
ATOM 4767 C CA . ASP A 1 614 ? 35.531 -12.252 6.411 1.00 66.50 614 ASP A CA 1
ATOM 4768 C C . ASP A 1 614 ? 35.002 -10.930 6.982 1.00 66.50 614 ASP A C 1
ATOM 4770 O O . ASP A 1 614 ? 35.672 -9.898 6.859 1.00 66.50 614 ASP A O 1
ATOM 4774 N N . THR A 1 615 ? 33.870 -10.964 7.684 1.00 64.94 615 THR A N 1
ATOM 4775 C CA . THR A 1 615 ? 33.288 -9.814 8.381 1.00 64.94 615 THR A CA 1
ATOM 4776 C C . THR A 1 615 ? 34.252 -9.263 9.437 1.00 64.94 615 THR A C 1
ATOM 4778 O O . THR A 1 615 ? 34.618 -8.090 9.375 1.00 64.94 615 THR A O 1
ATOM 4781 N N . LEU A 1 616 ? 34.778 -10.089 10.344 1.00 63.88 616 LEU A N 1
ATOM 4782 C CA . LEU A 1 616 ? 35.737 -9.659 11.373 1.00 63.88 616 LEU A CA 1
ATOM 4783 C C . LEU A 1 616 ? 37.056 -9.152 10.774 1.00 63.88 616 LEU A C 1
ATOM 4785 O O . LEU A 1 616 ? 37.630 -8.179 11.264 1.00 63.88 616 LEU A O 1
ATOM 4789 N N . SER A 1 617 ? 37.526 -9.752 9.679 1.00 62.78 617 SER A N 1
ATOM 4790 C CA . SER A 1 617 ? 38.728 -9.280 8.984 1.00 62.78 617 SER A CA 1
ATOM 4791 C C . SER A 1 617 ? 38.527 -7.920 8.296 1.00 62.78 617 SER A C 1
ATOM 4793 O O . SER A 1 617 ? 39.487 -7.162 8.131 1.00 62.78 617 SER A O 1
ATOM 4795 N N . SER A 1 618 ? 37.285 -7.583 7.923 1.00 59.16 618 SER A N 1
ATOM 4796 C CA . SER A 1 618 ? 36.931 -6.275 7.361 1.00 59.16 618 SER A CA 1
ATOM 4797 C C . SER A 1 618 ? 36.890 -5.166 8.418 1.00 59.16 618 SER A C 1
ATOM 4799 O O . SER A 1 618 ? 37.290 -4.044 8.112 1.00 59.16 618 SER A O 1
ATOM 4801 N N . ALA A 1 619 ? 36.577 -5.497 9.679 1.00 55.06 619 ALA A N 1
ATOM 4802 C CA . ALA A 1 619 ? 36.619 -4.570 10.819 1.00 55.06 619 ALA A CA 1
ATOM 4803 C C . ALA A 1 619 ? 38.011 -3.988 11.081 1.0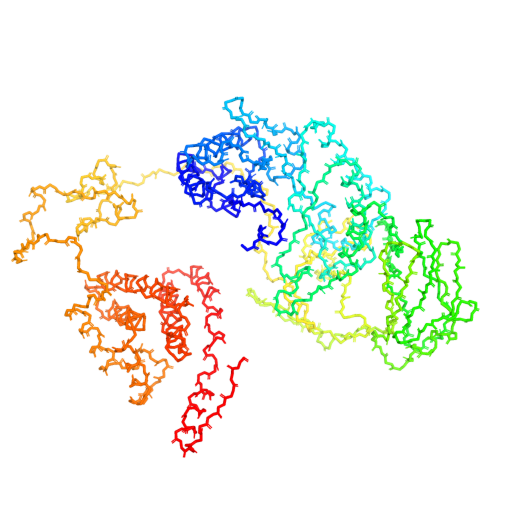0 55.06 619 ALA A C 1
ATOM 4805 O O . ALA A 1 619 ? 38.145 -2.848 11.517 1.00 55.06 619 ALA A O 1
ATOM 4806 N N . GLN A 1 620 ? 39.064 -4.755 10.782 1.00 52.34 620 GLN A N 1
ATOM 4807 C CA . GLN A 1 620 ? 40.442 -4.273 10.890 1.00 52.34 620 GLN A CA 1
ATOM 4808 C C . GLN A 1 620 ? 40.807 -3.238 9.812 1.00 52.34 620 GLN A C 1
ATOM 4810 O O . GLN A 1 620 ? 41.846 -2.589 9.930 1.00 52.34 620 GLN A O 1
ATOM 4815 N N . ARG A 1 621 ? 39.999 -3.099 8.750 1.00 56.06 621 ARG A N 1
ATOM 4816 C CA . ARG A 1 621 ? 40.266 -2.206 7.611 1.00 56.06 621 ARG A CA 1
ATOM 4817 C C . ARG A 1 621 ? 39.317 -1.010 7.566 1.00 56.06 621 ARG A C 1
ATOM 4819 O O . ARG A 1 621 ? 39.780 0.079 7.246 1.00 56.06 621 ARG A O 1
ATOM 4826 N N . ASP A 1 622 ? 38.034 -1.212 7.874 1.00 54.56 622 ASP A N 1
ATOM 4827 C CA . ASP A 1 622 ? 36.998 -0.173 7.882 1.00 54.56 622 ASP A CA 1
ATOM 4828 C C . ASP A 1 622 ? 35.789 -0.607 8.735 1.00 54.56 622 ASP A C 1
ATOM 4830 O O . ASP A 1 622 ? 35.184 -1.655 8.496 1.00 54.56 622 ASP A O 1
ATOM 4834 N N . MET A 1 623 ? 35.423 0.206 9.728 1.00 50.69 623 MET A N 1
ATOM 4835 C CA . MET A 1 623 ? 34.314 -0.080 10.648 1.00 50.69 623 MET A CA 1
ATOM 4836 C C . MET A 1 623 ? 32.943 -0.020 9.951 1.00 50.69 623 MET A C 1
ATOM 4838 O O . MET A 1 623 ? 32.015 -0.719 10.348 1.00 50.69 623 MET A O 1
ATOM 4842 N N . SER A 1 624 ? 32.818 0.780 8.895 1.00 48.66 624 SER A N 1
ATOM 4843 C CA . SER A 1 624 ? 31.567 0.989 8.156 1.00 48.66 624 SER A CA 1
ATOM 4844 C C . SER A 1 624 ? 31.209 -0.258 7.342 1.00 48.66 624 SER A C 1
ATOM 4846 O O . SER A 1 624 ? 30.087 -0.752 7.413 1.00 48.66 624 SER A O 1
ATOM 4848 N N . ILE A 1 625 ? 32.213 -0.837 6.671 1.00 56.25 625 ILE A N 1
ATOM 4849 C CA . ILE A 1 625 ? 32.100 -2.102 5.925 1.00 56.25 625 ILE A CA 1
ATOM 4850 C C . ILE A 1 625 ? 31.837 -3.275 6.880 1.00 56.25 625 ILE A C 1
ATOM 4852 O O . ILE A 1 625 ? 31.125 -4.217 6.538 1.00 56.25 625 ILE A O 1
ATOM 4856 N N . PHE A 1 626 ? 32.392 -3.224 8.094 1.00 56.28 626 PHE A N 1
ATOM 4857 C CA . PHE A 1 626 ? 32.112 -4.225 9.119 1.00 56.28 626 PHE A CA 1
ATOM 4858 C C . PHE A 1 626 ? 30.652 -4.211 9.571 1.00 56.28 626 PHE A C 1
ATOM 4860 O O . PHE A 1 626 ? 30.059 -5.279 9.658 1.00 56.28 626 PHE A O 1
ATOM 4867 N N . ILE A 1 627 ? 30.071 -3.038 9.842 1.00 55.50 627 ILE A N 1
ATOM 4868 C CA . ILE A 1 627 ? 28.672 -2.926 10.289 1.00 55.50 627 ILE A CA 1
ATOM 4869 C C . ILE A 1 627 ? 27.717 -3.476 9.222 1.00 55.50 627 ILE A C 1
ATOM 4871 O O . ILE A 1 627 ? 26.806 -4.232 9.556 1.00 55.50 627 ILE A O 1
ATOM 4875 N N . GLU A 1 628 ? 27.974 -3.170 7.949 1.00 56.62 628 GLU A N 1
ATOM 4876 C CA . GLU A 1 628 ? 27.220 -3.690 6.802 1.00 56.62 628 GLU A CA 1
ATOM 4877 C C . GLU A 1 628 ? 27.302 -5.227 6.729 1.00 56.62 628 GLU A C 1
ATOM 4879 O O . GLU A 1 628 ? 26.291 -5.922 6.837 1.00 56.62 628 GLU A O 1
ATOM 4884 N N . LYS A 1 629 ? 28.520 -5.782 6.707 1.00 52.41 629 LYS A N 1
ATOM 4885 C CA . LYS A 1 629 ? 28.740 -7.237 6.632 1.00 52.41 629 LYS A CA 1
ATOM 4886 C C . LYS A 1 629 ? 28.331 -8.006 7.892 1.00 52.41 629 LYS A C 1
ATOM 4888 O O . LYS A 1 629 ? 28.091 -9.212 7.839 1.00 52.41 629 LYS A O 1
ATOM 4893 N N . PHE A 1 630 ? 28.294 -7.350 9.050 1.00 55.09 630 PHE A N 1
ATOM 4894 C CA . PHE A 1 630 ? 27.808 -7.934 10.302 1.00 55.09 630 PHE A CA 1
ATOM 4895 C C . PHE A 1 630 ? 26.277 -7.990 10.332 1.00 55.09 630 PHE A C 1
ATOM 4897 O O . PHE A 1 630 ? 25.716 -8.965 10.837 1.00 55.09 630 PHE A O 1
ATOM 4904 N N . GLY A 1 631 ? 25.609 -7.004 9.721 1.00 55.16 631 GLY A N 1
ATOM 4905 C CA . GLY A 1 631 ? 24.175 -7.034 9.432 1.00 55.16 631 GLY A CA 1
ATOM 4906 C C . GLY A 1 631 ? 23.780 -8.237 8.572 1.00 55.16 631 GLY A C 1
ATOM 4907 O O . GLY A 1 631 ? 22.850 -8.960 8.930 1.00 55.16 631 GLY A O 1
ATOM 4908 N N . ASP A 1 632 ? 24.555 -8.519 7.522 1.00 54.28 632 ASP A N 1
ATOM 4909 C CA . ASP A 1 632 ? 24.345 -9.671 6.628 1.00 54.28 632 ASP A CA 1
ATOM 4910 C C . ASP A 1 632 ? 24.625 -11.029 7.297 1.00 54.28 632 ASP A C 1
ATOM 4912 O O . ASP A 1 632 ? 24.075 -12.060 6.908 1.00 54.28 632 ASP A O 1
ATOM 4916 N N . TYR A 1 633 ? 25.472 -11.046 8.331 1.00 52.88 633 TYR A N 1
ATOM 4917 C CA . TYR A 1 633 ? 25.844 -12.257 9.064 1.00 52.88 633 TYR A CA 1
ATOM 4918 C C . TYR A 1 633 ? 24.811 -12.675 10.131 1.00 52.88 633 TYR A C 1
ATOM 4920 O O . TYR A 1 633 ? 24.645 -13.864 10.414 1.00 52.88 633 TYR A O 1
ATOM 4928 N N . LEU A 1 634 ? 24.079 -11.725 10.720 1.00 49.53 634 LEU A N 1
ATOM 4929 C CA . LEU A 1 634 ? 23.110 -11.964 11.804 1.00 49.53 634 LEU A CA 1
ATOM 4930 C C . LEU A 1 634 ? 22.034 -13.039 11.507 1.00 49.53 634 LEU A C 1
ATOM 4932 O O . LEU A 1 634 ? 21.756 -13.843 12.406 1.00 49.53 634 LEU A O 1
ATOM 4936 N N . PRO A 1 635 ? 21.459 -13.130 10.290 1.00 50.75 635 PRO A N 1
ATOM 4937 C CA . PRO A 1 635 ? 20.521 -14.196 9.924 1.00 50.75 635 PRO A CA 1
ATOM 4938 C C . PRO A 1 635 ? 21.144 -15.603 9.916 1.00 50.75 635 PRO A C 1
ATOM 4940 O O . PRO A 1 635 ? 20.462 -16.576 10.233 1.00 50.75 635 PRO A O 1
ATOM 4943 N N . LEU A 1 636 ? 22.444 -15.732 9.619 1.00 50.31 636 LEU A N 1
ATOM 4944 C CA . LEU A 1 636 ? 23.148 -17.023 9.555 1.00 50.31 636 LEU A CA 1
ATOM 4945 C C . LEU A 1 636 ? 23.411 -17.622 10.956 1.00 50.31 636 LEU A C 1
ATOM 4947 O O . LEU A 1 636 ? 23.447 -18.842 11.108 1.00 50.31 636 LEU A O 1
ATOM 4951 N N . ILE A 1 637 ? 23.518 -16.790 12.005 1.00 48.94 637 ILE A N 1
ATOM 4952 C CA . ILE A 1 637 ? 23.712 -17.231 13.406 1.00 48.94 637 ILE A CA 1
ATOM 4953 C C . ILE A 1 637 ? 22.427 -17.780 14.036 1.00 48.94 637 ILE A C 1
ATOM 4955 O O . ILE A 1 637 ? 22.494 -18.583 14.970 1.00 48.94 637 ILE A O 1
ATOM 4959 N N . GLN A 1 638 ? 21.244 -17.372 13.562 1.00 45.09 638 GLN A N 1
ATOM 4960 C CA . GLN A 1 638 ? 19.978 -17.842 14.141 1.00 45.09 638 GLN A CA 1
ATOM 4961 C C . GLN A 1 638 ? 19.781 -19.364 13.989 1.00 45.09 638 GLN A C 1
ATOM 4963 O O . GLN A 1 638 ? 19.063 -19.948 14.794 1.00 45.09 638 GLN A O 1
ATOM 4968 N N . LEU A 1 639 ? 20.505 -20.016 13.069 1.00 41.22 639 LEU A N 1
ATOM 4969 C CA . LEU A 1 639 ? 20.613 -21.479 12.960 1.00 41.22 639 LEU A CA 1
ATOM 4970 C C . LEU A 1 639 ? 21.668 -22.117 13.889 1.00 41.22 639 LEU A C 1
ATOM 4972 O O . LEU A 1 639 ? 21.564 -23.300 14.192 1.00 41.22 639 LEU A O 1
ATOM 4976 N N . GLY A 1 640 ? 22.679 -21.369 14.343 1.00 40.44 640 GLY A N 1
ATOM 4977 C CA . GLY A 1 640 ? 23.804 -21.884 15.142 1.00 40.44 640 GLY A CA 1
ATOM 4978 C C . GLY A 1 640 ? 23.587 -21.863 16.660 1.00 40.44 640 GLY A C 1
ATOM 4979 O O . GLY A 1 640 ? 24.307 -22.540 17.395 1.00 40.44 640 GLY A O 1
ATOM 4980 N N . LYS A 1 641 ? 22.582 -21.122 17.153 1.00 41.16 641 LYS A N 1
ATOM 4981 C CA . LYS A 1 641 ? 22.262 -21.025 18.594 1.00 41.16 641 LYS A CA 1
ATOM 4982 C C . LYS A 1 641 ? 21.802 -22.342 19.235 1.00 41.16 641 LYS A C 1
ATOM 4984 O O . LYS A 1 641 ? 21.763 -22.425 20.455 1.00 41.16 641 LYS A O 1
ATOM 4989 N N . THR A 1 642 ? 21.516 -23.368 18.441 1.00 42.22 642 THR A N 1
ATOM 4990 C CA . THR A 1 642 ? 21.096 -24.702 18.892 1.00 42.22 642 THR A CA 1
ATOM 4991 C C . THR A 1 642 ? 22.259 -25.688 19.051 1.00 42.22 642 THR A C 1
ATOM 4993 O O . THR A 1 642 ? 22.036 -26.827 19.448 1.00 42.22 642 THR A O 1
ATOM 4996 N N . MET A 1 643 ? 23.514 -25.298 18.785 1.00 40.22 643 MET A N 1
ATOM 4997 C CA . MET A 1 643 ? 24.651 -26.233 18.803 1.00 40.22 643 MET A CA 1
ATOM 4998 C C . MET A 1 643 ? 24.879 -26.959 20.140 1.00 40.22 643 MET A C 1
ATOM 5000 O O . MET A 1 643 ? 25.049 -28.179 20.092 1.00 40.22 643 MET A O 1
ATOM 5004 N N . PRO A 1 644 ? 24.846 -26.309 21.322 1.00 44.53 644 PRO A N 1
ATOM 5005 C CA . PRO A 1 644 ? 24.987 -27.017 22.600 1.00 44.53 644 PRO A CA 1
ATOM 5006 C C . PRO A 1 644 ? 23.809 -27.962 22.890 1.00 44.53 644 PRO A C 1
ATOM 5008 O O . PRO A 1 644 ? 23.999 -29.041 23.446 1.00 44.53 644 PRO A O 1
ATOM 5011 N N . GLU A 1 645 ? 22.600 -27.589 22.463 1.00 41.41 645 GLU A N 1
ATOM 5012 C CA . GLU A 1 645 ? 21.378 -28.382 22.650 1.00 41.41 645 GLU A CA 1
ATOM 5013 C C . GLU A 1 645 ? 21.352 -29.605 21.719 1.00 41.41 645 GLU A C 1
ATOM 5015 O O . GLU A 1 645 ? 21.011 -30.704 22.148 1.00 41.41 645 GLU A O 1
ATOM 5020 N N . ILE A 1 646 ? 21.809 -29.457 20.471 1.00 42.31 646 ILE A N 1
ATOM 5021 C CA . ILE A 1 646 ? 21.866 -30.527 19.464 1.00 42.31 646 ILE A CA 1
ATOM 5022 C C . ILE A 1 646 ? 23.036 -31.484 19.721 1.00 42.31 646 ILE A C 1
ATOM 5024 O O . ILE A 1 646 ? 22.864 -32.694 19.597 1.00 42.31 646 ILE A O 1
ATOM 5028 N N . THR A 1 647 ? 24.215 -30.997 20.123 1.00 44.69 647 THR A N 1
ATOM 5029 C CA . THR A 1 647 ? 25.320 -31.888 20.541 1.00 44.69 647 THR A CA 1
ATOM 5030 C C . THR A 1 647 ? 25.002 -32.614 21.847 1.00 44.69 647 THR A C 1
ATOM 5032 O O . THR A 1 647 ? 25.333 -33.795 21.971 1.00 44.69 647 THR A O 1
ATOM 5035 N N . GLY A 1 648 ? 24.274 -31.971 22.768 1.00 45.53 648 GLY A N 1
ATOM 5036 C CA . GLY A 1 648 ? 23.666 -32.623 23.928 1.00 45.53 648 GLY A CA 1
ATOM 5037 C C . GLY A 1 648 ? 22.727 -33.761 23.518 1.00 45.53 648 GLY A C 1
ATOM 5038 O O . GLY A 1 648 ? 22.953 -34.906 23.915 1.00 45.53 648 GLY A O 1
ATOM 5039 N N . LEU A 1 649 ? 21.762 -33.481 22.636 1.00 39.38 649 LEU A N 1
ATOM 5040 C CA . LEU A 1 649 ? 20.788 -34.452 22.118 1.00 39.38 649 LEU A CA 1
ATOM 5041 C C . LEU A 1 649 ? 21.439 -35.607 21.335 1.00 39.38 649 LEU A C 1
ATOM 5043 O O . LEU A 1 649 ? 21.062 -36.763 21.514 1.00 39.38 649 LEU A O 1
ATOM 5047 N N . LEU A 1 650 ? 22.460 -35.338 20.516 1.00 41.03 650 LEU A N 1
ATOM 5048 C CA . LEU A 1 650 ? 23.207 -36.364 19.774 1.00 41.03 650 LEU A CA 1
ATOM 5049 C C . LEU A 1 650 ? 24.085 -37.230 20.696 1.00 41.03 650 LEU A C 1
ATOM 5051 O O . LEU A 1 650 ? 24.261 -38.426 20.434 1.00 41.03 650 LEU A O 1
ATOM 5055 N N . SER A 1 651 ? 24.610 -36.661 21.788 1.00 43.75 651 SER A N 1
ATOM 5056 C CA . SER A 1 651 ? 25.359 -37.409 22.806 1.00 43.75 651 SER A CA 1
ATOM 5057 C C . SER A 1 651 ? 24.454 -38.308 23.658 1.00 43.75 651 SER A C 1
ATOM 5059 O O . SER A 1 651 ? 24.835 -39.442 23.957 1.00 43.75 651 SER A O 1
ATOM 5061 N N . GLU A 1 652 ? 23.234 -37.859 23.980 1.00 41.28 652 GLU A N 1
ATOM 5062 C CA . GLU A 1 652 ? 22.227 -38.677 24.665 1.00 41.28 652 GLU A CA 1
ATOM 5063 C C . GLU A 1 652 ? 21.696 -39.794 23.762 1.00 41.28 652 GLU A C 1
ATOM 5065 O O . GLU A 1 652 ? 21.539 -40.931 24.211 1.00 41.28 652 GLU A O 1
ATOM 5070 N N . HIS A 1 653 ? 21.511 -39.531 22.467 1.00 44.19 653 HIS A N 1
ATOM 5071 C CA . HIS A 1 653 ? 21.000 -40.532 21.531 1.00 44.19 653 HIS A CA 1
ATOM 5072 C C . HIS A 1 653 ? 21.988 -41.689 21.294 1.00 44.19 653 HIS A C 1
ATOM 5074 O O . HIS A 1 653 ? 21.581 -42.854 21.265 1.00 44.19 653 HIS A O 1
ATOM 5080 N N . ARG A 1 654 ? 23.305 -41.410 21.243 1.00 45.66 654 ARG A N 1
ATOM 5081 C CA . ARG A 1 654 ? 24.347 -42.463 21.226 1.00 45.66 654 ARG A CA 1
ATOM 5082 C C . ARG A 1 654 ? 24.384 -43.290 22.516 1.00 45.66 654 ARG A C 1
ATOM 5084 O O . ARG A 1 654 ? 24.857 -44.422 22.482 1.00 45.66 654 ARG A O 1
ATOM 5091 N N . LYS A 1 655 ? 23.897 -42.747 23.636 1.00 41.97 655 LYS A N 1
ATOM 5092 C CA . LYS A 1 655 ? 23.859 -43.425 24.941 1.00 41.97 655 LYS A CA 1
ATOM 5093 C C . LYS A 1 655 ? 22.654 -44.358 25.101 1.00 41.97 655 LYS A C 1
ATOM 5095 O O . LYS A 1 655 ? 22.768 -45.335 25.834 1.00 41.97 655 LYS A O 1
ATOM 5100 N N . TYR A 1 656 ? 21.535 -44.078 24.421 1.00 44.25 656 TYR A N 1
ATOM 5101 C CA . TYR A 1 656 ? 20.257 -44.768 24.654 1.00 44.25 656 TYR A CA 1
ATOM 5102 C C . TYR A 1 656 ? 19.664 -45.535 23.464 1.00 44.25 656 TYR A C 1
ATOM 5104 O O . TYR A 1 656 ? 18.615 -46.148 23.633 1.00 44.25 656 TYR A O 1
ATOM 5112 N N . GLY A 1 657 ? 20.317 -45.573 22.298 1.00 37.81 657 GLY A N 1
ATOM 5113 C CA . GLY A 1 657 ? 20.082 -46.607 21.276 1.00 37.81 657 GLY A CA 1
ATOM 5114 C C . GLY A 1 657 ? 18.619 -46.855 20.882 1.00 37.81 657 GLY A C 1
ATOM 5115 O O . GLY A 1 657 ? 18.232 -48.004 20.688 1.00 37.81 657 GLY A O 1
ATOM 5116 N N . THR A 1 658 ? 17.794 -45.812 20.782 1.00 35.81 658 THR A N 1
ATOM 5117 C CA . THR A 1 658 ? 16.390 -45.943 20.368 1.00 35.81 658 THR A CA 1
ATOM 5118 C C . THR A 1 658 ? 16.190 -45.312 19.001 1.00 35.81 658 THR A C 1
ATOM 5120 O O . THR A 1 658 ? 16.346 -44.114 18.811 1.00 35.81 658 THR A O 1
ATOM 5123 N N . SER A 1 659 ? 15.878 -46.157 18.022 1.00 41.12 659 SER A N 1
ATOM 5124 C CA . SER A 1 659 ? 15.466 -45.756 16.683 1.00 41.12 659 SER A CA 1
ATOM 5125 C C . SER A 1 659 ? 14.144 -44.989 16.733 1.00 41.12 659 SER A C 1
ATOM 5127 O O . SER A 1 659 ? 13.229 -45.413 17.433 1.00 41.12 659 SER A O 1
ATOM 5129 N N . THR A 1 660 ? 14.037 -43.964 15.886 1.00 41.25 660 THR A N 1
ATOM 5130 C CA . THR A 1 660 ? 12.851 -43.162 15.519 1.00 41.25 660 THR A CA 1
ATOM 5131 C C . THR A 1 660 ? 12.589 -41.901 16.349 1.00 41.25 660 THR A C 1
ATOM 5133 O O . THR A 1 660 ? 12.165 -41.965 17.498 1.00 41.25 660 THR A O 1
ATOM 5136 N N . LEU A 1 661 ? 12.755 -40.742 15.701 1.00 33.16 661 LEU A N 1
ATOM 5137 C CA . LEU A 1 661 ? 11.920 -39.562 15.934 1.00 33.16 661 LEU A CA 1
ATOM 5138 C C . LEU A 1 661 ? 11.387 -39.042 14.583 1.00 33.16 661 LEU A C 1
ATOM 5140 O O . LEU A 1 661 ? 12.108 -39.140 13.585 1.00 33.16 661 LEU A O 1
ATOM 5144 N N . PRO A 1 662 ? 10.139 -38.536 14.547 1.00 37.84 662 PRO A N 1
ATOM 5145 C CA . PRO A 1 662 ? 9.430 -38.147 13.337 1.00 37.84 662 PRO A CA 1
ATOM 5146 C C . PRO A 1 662 ? 9.687 -36.672 13.013 1.00 37.84 662 PRO A C 1
ATOM 5148 O O . PRO A 1 662 ? 9.482 -35.804 13.858 1.00 37.84 662 PRO A O 1
ATOM 5151 N N . TRP A 1 663 ? 10.104 -36.395 11.783 1.00 30.95 663 TRP A N 1
ATOM 5152 C CA . TRP A 1 663 ? 10.144 -35.046 11.223 1.00 30.95 663 TRP A CA 1
ATOM 5153 C C . TRP A 1 663 ? 9.593 -35.127 9.796 1.00 30.95 663 TRP A C 1
ATOM 5155 O O . TRP A 1 663 ? 10.364 -35.308 8.855 1.00 30.95 663 TRP A O 1
ATOM 5165 N N . ASP A 1 664 ? 8.261 -35.079 9.688 1.00 31.41 664 ASP A N 1
ATOM 5166 C CA . ASP A 1 664 ? 7.548 -34.631 8.481 1.00 31.41 664 ASP A CA 1
ATOM 5167 C C . ASP A 1 664 ? 7.282 -33.125 8.600 1.00 31.41 664 ASP A C 1
ATOM 5169 O O . ASP A 1 664 ? 6.870 -32.696 9.709 1.00 31.41 664 ASP A O 1
#